Protein AF-A0A319EXN0-F1 (afdb_monomer_lite)

Sequence (440 aa):
MAMSRANAGILQMLPPEMIEACAEFMDIRTFICFLSTCKHDKEVLRKHCYSERAKRHALELEMYHVDNWQWAHRGPLPCSGCRNSNNGYNTRSPGSRLSIVIYCHEYNRFKSFVDAGIDLNMFIDDYWNARLLLTVLNHGTHDMAKLLLERGADMKTFPLSHKRHVLELSDHPWQILDEIHEYHGSGVNIENLQLLLEKGATFSTMRNFPSICKADSSVKLLELALKNGVDIHRIYRPKWQDKDPYSLCSGEMTVLHYAAATGTPDLLDFILRKAPEQLKYIEDVLEMAFRFDRPENALYILHKGGQPTPDQLQFAFGKAFESEHWHEIIQLIGPRLDLGAPEAVPCVQRCLDHLQGLGQYGLIVDLLKLIKPAARLLYVDSLDIEAYDKDLECARKFIKEFTEEPERTGYNDTEVFSWQMKRAKEITEIFELMREAGAP

InterPro domains:
  IPR002110 Ankyrin repeat [SM00248] (127-157)
  IPR002110 Ankyrin repeat [SM00248] (251-280)
  IPR036770 Ankyrin repeat-containing domain superfamily [G3DSA:1.25.40.20] (96-291)
  IPR036770 Ankyrin repeat-containing domain superfamily [SSF48403] (93-273)

Structure (mmCIF, N/CA/C/O backbone):
data_AF-A0A319EXN0-F1
#
_entry.id   AF-A0A319EXN0-F1
#
loop_
_atom_site.group_PDB
_atom_site.id
_atom_site.type_symbol
_atom_site.label_atom_id
_atom_site.label_alt_id
_atom_site.label_comp_id
_atom_site.label_asym_id
_atom_site.label_entity_id
_atom_site.label_seq_id
_atom_site.pdbx_PDB_ins_code
_atom_site.Cartn_x
_atom_site.Cartn_y
_atom_site.Cartn_z
_atom_site.occupancy
_atom_site.B_iso_or_equiv
_atom_site.auth_seq_id
_atom_site.auth_comp_id
_atom_site.auth_asym_id
_atom_site.auth_atom_id
_atom_site.pdbx_PDB_model_num
ATOM 1 N N . MET A 1 1 ? 30.010 28.038 -38.239 1.00 48.62 1 MET A N 1
ATOM 2 C CA . MET A 1 1 ? 30.949 27.829 -39.363 1.00 48.62 1 MET A CA 1
ATOM 3 C C . MET A 1 1 ? 30.142 27.566 -40.621 1.00 48.62 1 MET A C 1
ATOM 5 O O . MET A 1 1 ? 29.504 26.528 -40.707 1.00 48.62 1 MET A O 1
ATOM 9 N N . ALA A 1 2 ? 30.106 28.517 -41.553 1.00 46.91 2 ALA A N 1
ATOM 10 C CA . ALA A 1 2 ? 29.472 28.328 -42.852 1.00 46.91 2 ALA A CA 1
ATOM 11 C C . ALA A 1 2 ? 30.537 27.822 -43.833 1.00 46.91 2 ALA A C 1
ATOM 13 O O . ALA A 1 2 ? 31.362 28.607 -44.296 1.00 46.91 2 ALA A O 1
ATOM 14 N N . MET A 1 3 ? 30.558 26.519 -44.130 1.00 53.88 3 MET A N 1
ATOM 15 C CA . MET A 1 3 ? 31.242 26.070 -45.344 1.00 53.88 3 MET A CA 1
ATOM 16 C C . MET A 1 3 ? 30.492 26.680 -46.532 1.00 53.88 3 MET A C 1
ATOM 18 O O . MET A 1 3 ? 29.277 26.509 -46.654 1.00 53.88 3 MET A O 1
ATOM 22 N N . SER A 1 4 ? 31.186 27.453 -47.366 1.00 57.59 4 SER A N 1
ATOM 23 C CA . SER A 1 4 ? 30.578 28.084 -48.538 1.00 57.59 4 SER A CA 1
ATOM 24 C C . SER A 1 4 ? 30.077 27.006 -49.511 1.00 57.59 4 SER A C 1
ATOM 26 O O . SER A 1 4 ? 30.639 25.910 -49.582 1.00 57.59 4 SER A O 1
ATOM 28 N N . ARG A 1 5 ? 29.027 27.308 -50.291 1.00 58.75 5 ARG A N 1
ATOM 29 C CA . ARG A 1 5 ? 28.466 26.387 -51.306 1.00 58.75 5 ARG A CA 1
ATOM 30 C C . ARG A 1 5 ? 29.522 25.843 -52.285 1.00 58.75 5 ARG A C 1
ATOM 32 O O . ARG A 1 5 ? 29.297 24.783 -52.856 1.00 58.75 5 ARG A O 1
ATOM 39 N N . ALA A 1 6 ? 30.659 26.526 -52.447 1.00 60.22 6 ALA A N 1
ATOM 40 C CA . ALA A 1 6 ? 31.761 26.087 -53.301 1.00 60.22 6 ALA A CA 1
ATOM 41 C C . ALA A 1 6 ? 32.422 24.783 -52.812 1.00 60.22 6 ALA A C 1
ATOM 43 O O . ALA A 1 6 ? 32.831 23.963 -53.629 1.00 60.22 6 ALA A O 1
ATOM 44 N N . ASN A 1 7 ? 32.455 24.530 -51.500 1.00 64.88 7 ASN A N 1
ATOM 45 C CA . ASN A 1 7 ? 33.110 23.337 -50.951 1.00 64.88 7 ASN A CA 1
ATOM 46 C C . ASN A 1 7 ? 32.269 22.061 -51.117 1.00 64.88 7 ASN A C 1
ATOM 48 O O . ASN A 1 7 ? 32.818 20.962 -51.119 1.00 64.88 7 ASN A O 1
ATOM 52 N N . ALA A 1 8 ? 30.950 22.188 -51.303 1.00 66.56 8 ALA A N 1
ATOM 53 C CA . ALA A 1 8 ? 30.070 21.036 -51.501 1.00 66.56 8 ALA A CA 1
ATOM 54 C C . ALA A 1 8 ? 30.357 20.297 -52.821 1.00 66.56 8 ALA A C 1
ATOM 56 O O . ALA A 1 8 ? 30.176 19.085 -52.882 1.00 66.56 8 ALA A O 1
ATOM 57 N N . GLY A 1 9 ? 30.837 21.006 -53.853 1.00 75.00 9 GLY A N 1
ATOM 58 C CA . GLY A 1 9 ? 31.213 20.398 -55.133 1.00 75.00 9 GLY A CA 1
ATOM 59 C C . GLY A 1 9 ? 32.484 19.552 -55.045 1.00 75.00 9 GLY A C 1
ATOM 60 O O . GLY A 1 9 ? 32.548 18.491 -55.650 1.00 75.00 9 GLY A O 1
ATOM 61 N N . ILE A 1 10 ? 33.464 19.969 -54.234 1.00 78.75 10 ILE A N 1
ATOM 62 C CA . ILE A 1 10 ? 34.726 19.230 -54.056 1.00 78.75 10 ILE A CA 1
ATOM 63 C C . ILE A 1 10 ? 34.476 17.894 -53.349 1.00 78.75 10 ILE A C 1
ATOM 65 O O . ILE A 1 10 ? 35.039 16.878 -53.742 1.00 78.75 10 ILE A O 1
ATOM 69 N N . LEU A 1 11 ? 33.592 17.875 -52.347 1.00 76.00 11 LEU A N 1
ATOM 70 C CA . LEU A 1 11 ? 33.257 16.649 -51.617 1.00 76.00 11 LEU A CA 1
ATOM 71 C C . LEU A 1 11 ? 32.574 15.599 -52.503 1.00 76.00 11 LEU A C 1
ATOM 73 O O . LEU A 1 11 ? 32.790 14.416 -52.289 1.00 76.00 11 LEU A O 1
ATOM 77 N N . GLN A 1 12 ? 31.818 16.018 -53.524 1.00 78.88 12 GLN A N 1
ATOM 78 C CA . GLN A 1 12 ? 31.198 15.104 -54.496 1.00 78.88 12 GLN A CA 1
ATOM 79 C C . GLN A 1 12 ? 32.204 14.478 -55.472 1.00 78.88 12 GLN A C 1
ATOM 81 O O . GLN A 1 12 ? 31.867 13.519 -56.157 1.00 78.88 12 GLN A O 1
ATOM 86 N N . MET A 1 13 ? 33.416 15.030 -55.567 1.00 86.06 13 MET A N 1
ATOM 87 C CA . MET A 1 13 ? 34.479 14.501 -56.425 1.00 86.06 13 MET A CA 1
ATOM 88 C C . MET A 1 13 ? 35.402 13.522 -55.690 1.00 86.06 13 MET A C 1
ATOM 90 O O . MET A 1 13 ? 36.268 12.922 -56.326 1.00 86.06 13 MET A O 1
ATOM 94 N N . LEU A 1 14 ? 35.261 13.380 -54.368 1.00 85.06 14 LEU A N 1
ATOM 95 C CA . LEU A 1 14 ? 36.075 12.453 -53.590 1.00 85.06 14 LEU A CA 1
ATOM 96 C C . LEU A 1 14 ? 35.528 11.022 -53.713 1.00 85.06 14 LEU A C 1
ATOM 98 O O . LEU A 1 14 ? 34.314 10.833 -53.640 1.00 85.06 14 LEU A O 1
ATOM 102 N N . PRO A 1 15 ? 36.402 10.009 -53.851 1.00 87.31 15 PRO A N 1
ATOM 103 C CA . PRO A 1 15 ? 35.998 8.613 -53.728 1.00 87.31 15 PRO A CA 1
ATOM 104 C C . PRO A 1 15 ? 35.328 8.347 -52.366 1.00 87.31 15 PRO A C 1
ATOM 106 O O . PRO A 1 15 ? 35.784 8.917 -51.364 1.00 87.31 15 PRO A O 1
ATOM 109 N N . PRO A 1 16 ? 34.297 7.482 -52.289 1.00 82.00 16 PRO A N 1
ATOM 110 C CA . PRO A 1 16 ? 33.609 7.146 -51.038 1.00 82.00 16 PRO A CA 1
ATOM 111 C C . PRO A 1 16 ? 34.559 6.765 -49.895 1.00 82.00 16 PRO A C 1
ATOM 113 O O . PRO A 1 16 ? 34.360 7.193 -48.763 1.00 82.00 16 PRO A O 1
ATOM 116 N N . GLU A 1 17 ? 35.649 6.060 -50.198 1.00 84.12 17 GLU A N 1
ATOM 117 C CA . GLU A 1 17 ? 36.658 5.622 -49.231 1.00 84.12 17 GLU A CA 1
ATOM 118 C C . GLU A 1 17 ? 37.392 6.806 -48.585 1.00 84.12 17 GLU A C 1
ATOM 120 O O . GLU A 1 17 ? 37.712 6.781 -47.397 1.00 84.12 17 GLU A O 1
ATOM 125 N N . MET A 1 18 ? 37.638 7.883 -49.341 1.00 86.06 18 MET A N 1
ATOM 126 C CA . MET A 1 18 ? 38.235 9.105 -48.793 1.00 86.06 18 MET A CA 1
ATOM 127 C C . MET A 1 18 ? 37.236 9.877 -47.933 1.00 86.06 18 MET A C 1
ATOM 129 O O . MET A 1 18 ? 37.626 10.463 -46.925 1.00 86.06 18 MET A O 1
ATOM 133 N N . ILE A 1 19 ? 35.954 9.872 -48.306 1.00 84.62 19 ILE A N 1
ATOM 134 C CA . ILE A 1 19 ? 34.885 10.494 -47.515 1.00 84.62 19 ILE A CA 1
ATOM 135 C C . ILE A 1 19 ? 34.727 9.748 -46.180 1.00 84.62 19 ILE A C 1
ATOM 137 O O . ILE A 1 19 ? 34.623 10.395 -45.136 1.00 84.62 19 ILE A O 1
ATOM 141 N N . GLU A 1 20 ? 34.772 8.414 -46.193 1.00 82.44 20 GLU A N 1
ATOM 142 C CA . GLU A 1 20 ? 34.770 7.571 -44.993 1.00 82.44 20 GLU A CA 1
ATOM 143 C C . GLU A 1 20 ? 36.013 7.811 -44.124 1.00 82.44 20 GLU A C 1
ATOM 145 O O . GLU A 1 20 ? 35.876 8.088 -42.932 1.00 82.44 20 GLU A O 1
ATOM 150 N N . ALA A 1 21 ? 37.213 7.825 -44.711 1.00 85.25 21 ALA A N 1
ATOM 151 C CA . ALA A 1 21 ? 38.450 8.107 -43.982 1.00 85.25 21 ALA A CA 1
ATOM 152 C C . ALA A 1 21 ? 38.453 9.517 -43.366 1.00 85.25 21 ALA A C 1
ATOM 154 O O . ALA A 1 21 ? 38.819 9.696 -42.208 1.00 85.25 21 ALA A O 1
ATOM 155 N N . CYS A 1 22 ? 37.998 10.540 -44.099 1.00 85.19 22 CYS A N 1
ATOM 156 C CA . CYS A 1 22 ? 37.835 11.885 -43.548 1.00 85.19 22 CYS A CA 1
ATOM 157 C C . CYS A 1 22 ? 36.808 11.900 -42.417 1.00 85.19 22 CYS A C 1
ATOM 159 O O . CYS A 1 22 ? 37.031 12.558 -41.397 1.00 85.19 22 CYS A O 1
ATOM 161 N N . ALA A 1 23 ? 35.695 11.181 -42.589 1.00 85.12 23 ALA A N 1
ATOM 162 C CA . ALA A 1 23 ? 34.700 11.043 -41.550 1.00 85.12 23 ALA A CA 1
ATOM 163 C C . ALA A 1 23 ? 35.335 10.460 -40.287 1.00 85.12 23 ALA A C 1
ATOM 165 O O . ALA A 1 23 ? 35.128 11.068 -39.247 1.00 85.12 23 ALA A O 1
ATOM 166 N N . GLU A 1 24 ? 36.141 9.391 -40.353 1.00 82.81 24 GLU A N 1
ATOM 167 C CA . GLU A 1 24 ? 36.748 8.685 -39.208 1.00 82.81 24 GLU A CA 1
ATOM 168 C C . GLU A 1 24 ? 37.499 9.563 -38.193 1.00 82.81 24 GLU A C 1
ATOM 170 O O . GLU A 1 24 ? 37.480 9.237 -37.002 1.00 82.81 24 GLU A O 1
ATOM 175 N N . PHE A 1 25 ? 38.054 10.704 -38.604 1.00 84.38 25 PHE A N 1
ATOM 176 C CA . PHE A 1 25 ? 38.793 11.613 -37.716 1.00 84.38 25 PHE A CA 1
ATOM 177 C C . PHE A 1 25 ? 37.960 12.765 -37.134 1.00 84.38 25 PHE A C 1
ATOM 179 O O . PHE A 1 25 ? 38.445 13.503 -36.279 1.00 84.38 25 PHE A O 1
ATOM 186 N N . MET A 1 26 ? 36.706 12.942 -37.560 1.00 86.12 26 MET A N 1
ATOM 187 C CA . MET A 1 26 ? 35.850 14.021 -37.046 1.00 86.12 26 MET A CA 1
ATOM 188 C C . MET A 1 26 ? 35.253 13.659 -35.680 1.00 86.12 26 MET A C 1
ATOM 190 O O . MET A 1 26 ? 34.901 12.502 -35.453 1.00 86.12 26 MET A O 1
ATOM 194 N N . ASP A 1 27 ? 35.025 14.630 -34.796 1.00 82.81 27 ASP A N 1
ATOM 195 C CA . ASP A 1 27 ? 34.136 14.437 -33.644 1.00 82.81 27 ASP A CA 1
ATOM 196 C C . ASP A 1 27 ? 32.662 14.346 -34.095 1.00 82.81 27 ASP A C 1
ATOM 198 O O . ASP A 1 27 ? 32.318 14.700 -35.227 1.00 82.81 27 ASP A O 1
ATOM 202 N N . ILE A 1 28 ? 31.763 13.876 -33.222 1.00 79.38 28 ILE A N 1
ATOM 203 C CA . ILE A 1 28 ? 30.350 13.666 -33.581 1.00 79.38 28 ILE A CA 1
ATOM 204 C C . ILE A 1 28 ? 29.647 14.959 -34.026 1.00 79.38 28 ILE A C 1
ATOM 206 O O . ILE A 1 28 ? 28.803 14.912 -34.921 1.00 79.38 28 ILE A O 1
ATOM 210 N N . ARG A 1 29 ? 29.996 16.122 -33.453 1.00 80.38 29 ARG A N 1
ATOM 211 C CA . ARG A 1 29 ? 29.359 17.399 -33.810 1.00 80.38 29 ARG A CA 1
ATOM 212 C C . ARG A 1 29 ? 29.804 17.825 -35.202 1.00 80.38 29 ARG A C 1
ATOM 214 O O . ARG A 1 29 ? 28.960 18.160 -36.034 1.00 80.38 29 ARG A O 1
ATOM 221 N N . THR A 1 30 ? 31.104 17.746 -35.478 1.00 86.56 30 THR A N 1
ATOM 222 C CA . THR A 1 30 ? 31.659 18.019 -36.812 1.00 86.56 30 THR A CA 1
ATOM 223 C C . THR A 1 30 ? 31.106 17.046 -37.852 1.00 86.56 30 THR A C 1
ATOM 225 O O . THR A 1 30 ? 30.705 17.468 -38.936 1.00 86.56 30 THR A O 1
ATOM 228 N N . PHE A 1 31 ? 30.973 15.767 -37.501 1.00 86.50 31 PHE A N 1
ATOM 229 C CA . PHE A 1 31 ? 30.399 14.750 -38.377 1.00 86.50 31 PHE A CA 1
ATOM 230 C C . PHE A 1 31 ? 28.919 14.992 -38.699 1.00 86.50 31 PHE A C 1
ATOM 232 O O . PHE A 1 31 ? 28.516 14.821 -39.845 1.00 86.50 31 PHE A O 1
ATOM 239 N N . ILE A 1 32 ? 28.094 15.429 -37.740 1.00 82.25 32 ILE A N 1
ATOM 240 C CA . ILE A 1 32 ? 26.687 15.781 -38.009 1.00 82.25 32 ILE A CA 1
ATOM 241 C C . ILE A 1 32 ? 26.598 16.957 -38.991 1.00 82.25 32 ILE A C 1
ATOM 243 O O . ILE A 1 32 ? 25.795 16.922 -39.929 1.00 82.25 32 ILE A O 1
ATOM 247 N N . CYS A 1 33 ? 27.446 17.976 -38.822 1.00 84.94 33 CYS A N 1
ATOM 248 C CA . CYS A 1 33 ? 27.547 19.081 -39.775 1.00 84.94 33 CYS A CA 1
ATOM 249 C C . CYS A 1 33 ? 27.962 18.573 -41.164 1.00 84.94 33 CYS A C 1
ATOM 251 O O . CYS A 1 33 ? 27.313 18.911 -42.154 1.00 84.94 33 CYS A O 1
ATOM 253 N N . PHE A 1 34 ? 28.970 17.701 -41.230 1.00 84.69 34 PHE A N 1
ATOM 254 C CA . PHE A 1 34 ? 29.441 17.071 -42.464 1.00 84.69 34 PHE A CA 1
ATOM 255 C C . PHE A 1 34 ? 28.350 16.237 -43.164 1.00 84.69 34 PHE A C 1
ATOM 257 O O . PHE A 1 34 ? 28.116 16.370 -44.366 1.00 84.69 34 PHE A O 1
ATOM 264 N N . LEU A 1 35 ? 27.582 15.454 -42.405 1.00 84.44 35 LEU A N 1
ATOM 265 C CA . LEU A 1 35 ? 26.462 14.661 -42.913 1.00 84.44 35 LEU A CA 1
ATOM 266 C C . LEU A 1 35 ? 25.329 15.531 -43.485 1.00 84.44 35 LEU A C 1
ATOM 268 O O . LEU A 1 35 ? 24.622 15.120 -44.406 1.00 84.44 35 LEU A O 1
ATOM 272 N N . SER A 1 36 ? 25.132 16.737 -42.946 1.00 83.06 36 SER A N 1
ATOM 273 C CA . SER A 1 36 ? 24.132 17.684 -43.459 1.00 83.06 36 SER A CA 1
ATOM 274 C C . SER A 1 36 ? 24.523 18.271 -44.821 1.00 83.06 36 SER A C 1
ATOM 276 O O . SER A 1 36 ? 23.647 18.623 -45.618 1.00 83.06 36 SER A O 1
ATOM 278 N N . THR A 1 37 ? 25.828 18.327 -45.106 1.00 83.69 37 THR A N 1
ATOM 279 C CA . THR A 1 37 ? 26.389 18.835 -46.362 1.00 83.69 37 THR A CA 1
ATOM 280 C C . THR A 1 37 ? 26.525 17.758 -47.442 1.00 83.69 37 THR A C 1
ATOM 282 O O . THR A 1 37 ? 26.272 18.050 -48.612 1.00 83.69 37 THR A O 1
ATOM 285 N N . CYS A 1 38 ? 26.832 16.509 -47.079 1.00 82.12 38 CYS A N 1
ATOM 286 C CA . CYS A 1 38 ? 27.029 15.400 -48.023 1.00 82.12 38 CYS A CA 1
ATOM 287 C C . CYS A 1 38 ? 25.711 14.671 -48.334 1.00 82.12 38 CYS A C 1
ATOM 289 O O . CYS A 1 38 ? 25.455 13.574 -47.842 1.00 82.12 38 CYS A O 1
ATOM 291 N N . LYS A 1 39 ? 24.830 15.291 -49.135 1.00 81.06 39 LYS A N 1
ATOM 292 C CA . LYS A 1 39 ? 23.506 14.712 -49.451 1.00 81.06 39 LYS A CA 1
ATOM 293 C C . LYS A 1 39 ? 23.572 13.401 -50.245 1.00 81.06 39 LYS A C 1
ATOM 295 O O . LYS A 1 39 ? 22.675 12.584 -50.069 1.00 81.06 39 LYS A O 1
ATOM 300 N N . HIS A 1 40 ? 24.578 13.233 -51.109 1.00 78.94 40 HIS A N 1
ATOM 301 C CA . HIS A 1 40 ? 24.697 12.077 -52.006 1.00 78.94 40 HIS A CA 1
ATOM 302 C C . HIS A 1 40 ? 25.124 10.810 -51.249 1.00 78.94 40 HIS A C 1
ATOM 304 O O . HIS A 1 40 ? 24.456 9.789 -51.351 1.00 78.94 40 HIS A O 1
ATOM 310 N N . ASP A 1 41 ? 26.116 10.925 -50.363 1.00 78.88 41 ASP A N 1
ATOM 311 C CA . ASP A 1 41 ? 26.673 9.796 -49.592 1.00 78.88 41 ASP A CA 1
ATOM 312 C C . ASP A 1 41 ? 26.034 9.627 -48.210 1.00 78.88 41 ASP A C 1
ATOM 314 O O . ASP A 1 41 ? 26.535 8.919 -47.333 1.00 78.88 41 ASP A O 1
ATOM 318 N N . LYS A 1 42 ? 24.905 10.305 -47.984 1.00 82.31 42 LYS A N 1
ATOM 319 C CA . LYS A 1 42 ? 24.245 10.366 -46.680 1.00 82.31 42 LYS A CA 1
ATOM 320 C C . LYS A 1 42 ? 23.873 8.983 -46.158 1.00 82.31 42 LYS A C 1
ATOM 322 O O . LYS A 1 42 ? 23.921 8.768 -44.951 1.00 82.31 42 LYS A O 1
ATOM 327 N N . GLU A 1 43 ? 23.473 8.065 -47.036 1.00 79.50 43 GLU A N 1
ATOM 328 C CA . GLU A 1 43 ? 23.116 6.701 -46.640 1.00 79.50 43 GLU A CA 1
ATOM 329 C C . GLU A 1 43 ? 24.337 5.882 -46.221 1.00 79.50 43 GLU A C 1
ATOM 331 O O . GLU A 1 43 ? 24.293 5.238 -45.175 1.00 79.50 43 GLU A O 1
ATOM 336 N N . VAL A 1 44 ? 25.442 5.980 -46.966 1.00 77.25 44 VAL A N 1
ATOM 337 C CA . VAL A 1 44 ? 26.706 5.290 -46.664 1.00 77.25 44 VAL A CA 1
ATOM 338 C C . VAL A 1 44 ? 27.270 5.779 -45.328 1.00 77.25 44 VAL A C 1
ATOM 340 O O . VAL A 1 44 ? 27.477 4.992 -44.401 1.00 77.25 44 VAL A O 1
ATOM 343 N N . LEU A 1 45 ? 27.379 7.102 -45.167 1.00 81.75 45 LEU A N 1
ATOM 344 C CA . LEU A 1 45 ? 27.869 7.730 -43.938 1.00 81.75 45 LEU A CA 1
ATOM 345 C C . LEU A 1 45 ? 26.959 7.465 -42.730 1.00 81.75 45 LEU A C 1
ATOM 347 O O . LEU A 1 45 ? 27.451 7.325 -41.607 1.00 81.75 45 LEU A O 1
ATOM 351 N N . ARG A 1 46 ? 25.637 7.371 -42.931 1.00 79.12 46 ARG A N 1
ATOM 352 C CA . ARG A 1 46 ? 24.694 6.978 -41.869 1.00 79.12 46 ARG A CA 1
ATOM 353 C C . ARG A 1 46 ? 24.861 5.524 -41.461 1.00 79.12 46 ARG A C 1
ATOM 355 O O . ARG A 1 46 ? 24.815 5.233 -40.269 1.00 79.12 46 ARG A O 1
ATOM 362 N N . LYS A 1 47 ? 25.022 4.628 -42.431 1.00 73.19 47 LYS A N 1
ATOM 363 C CA . LYS A 1 47 ? 25.039 3.188 -42.185 1.00 73.19 47 LYS A CA 1
ATOM 364 C C . LYS A 1 47 ? 26.312 2.742 -41.468 1.00 73.19 47 LYS A C 1
ATOM 366 O O . LYS A 1 47 ? 26.215 1.939 -40.548 1.00 73.19 47 LYS A O 1
ATOM 371 N N . HIS A 1 48 ? 27.471 3.278 -41.851 1.00 71.75 48 HIS A N 1
ATOM 372 C CA . HIS A 1 48 ? 28.762 2.789 -41.354 1.00 71.75 48 HIS A CA 1
ATOM 373 C C . HIS A 1 48 ? 29.399 3.699 -40.300 1.00 71.75 48 HIS A C 1
ATOM 375 O O . HIS A 1 48 ? 29.794 3.228 -39.235 1.00 71.75 48 HIS A O 1
ATOM 381 N N . CYS A 1 49 ? 29.454 5.011 -40.534 1.00 79.06 49 CYS A N 1
ATOM 382 C CA . CYS A 1 49 ? 30.190 5.910 -39.643 1.00 79.06 49 CYS A CA 1
ATOM 383 C C . CYS A 1 49 ? 29.322 6.443 -38.497 1.00 79.06 49 CYS A C 1
ATOM 385 O O . CYS A 1 49 ? 29.771 6.494 -37.353 1.00 79.06 49 CYS A O 1
ATOM 387 N N . TYR A 1 50 ? 28.079 6.852 -38.778 1.00 80.50 50 TYR A N 1
ATOM 388 C CA . TYR A 1 50 ? 27.234 7.516 -37.780 1.00 80.50 50 TYR A CA 1
ATOM 389 C C . TYR A 1 50 ? 26.917 6.619 -36.584 1.00 80.50 50 TYR A C 1
ATOM 391 O O . TYR A 1 50 ? 27.064 7.071 -35.451 1.00 80.50 50 TYR A O 1
ATOM 399 N N . SER A 1 51 ? 26.516 5.366 -36.830 1.00 77.50 51 SER A N 1
ATOM 400 C CA . SER A 1 51 ? 26.132 4.428 -35.769 1.00 77.50 51 SER A CA 1
ATOM 401 C C . SER A 1 51 ? 27.275 4.204 -34.778 1.00 77.50 51 SER A C 1
ATOM 403 O O . SER A 1 51 ? 27.120 4.469 -33.588 1.00 77.50 51 SER A O 1
ATOM 405 N N . GLU A 1 52 ? 28.463 3.839 -35.263 1.00 81.69 52 GLU A N 1
ATOM 406 C CA . GLU A 1 52 ? 29.633 3.592 -34.410 1.00 81.69 52 GLU A CA 1
ATOM 407 C C . GLU A 1 52 ? 30.093 4.835 -33.647 1.00 81.69 52 GLU A C 1
ATOM 409 O O . GLU A 1 52 ? 30.484 4.761 -32.481 1.00 81.69 52 GLU A O 1
ATOM 414 N N . ARG A 1 53 ? 30.000 6.013 -34.264 1.00 82.94 53 ARG A N 1
ATOM 415 C CA . ARG A 1 53 ? 30.356 7.279 -33.610 1.00 82.94 53 ARG A CA 1
ATOM 416 C C . ARG A 1 53 ? 29.351 7.680 -32.548 1.00 82.94 53 ARG A C 1
ATOM 418 O O . ARG A 1 53 ? 29.751 8.124 -31.477 1.00 82.94 53 ARG A O 1
ATOM 425 N N . ALA A 1 54 ? 28.064 7.535 -32.838 1.00 81.75 54 ALA A N 1
ATOM 426 C CA . ALA A 1 54 ? 27.003 7.805 -31.885 1.00 81.75 54 ALA A CA 1
ATOM 427 C C . ALA A 1 54 ? 27.082 6.842 -30.698 1.00 81.75 54 ALA A C 1
ATOM 429 O O . ALA A 1 54 ? 26.960 7.301 -29.569 1.00 81.75 54 ALA A O 1
ATOM 430 N N . LYS A 1 55 ? 27.389 5.557 -30.931 1.00 83.69 55 LYS A N 1
ATOM 431 C CA . LYS A 1 55 ? 27.699 4.585 -29.871 1.00 83.69 55 LYS A CA 1
ATOM 432 C C . LYS A 1 55 ? 28.881 5.050 -29.027 1.00 83.69 55 LYS A C 1
ATOM 434 O O . LYS A 1 55 ? 28.746 5.209 -27.821 1.00 83.69 55 LYS A O 1
ATOM 439 N N . ARG A 1 56 ? 30.025 5.343 -29.653 1.00 86.69 56 ARG A N 1
ATOM 440 C CA . ARG A 1 56 ? 31.234 5.783 -28.939 1.00 86.69 56 ARG A CA 1
ATOM 441 C C . ARG A 1 56 ? 30.994 7.069 -28.145 1.00 86.69 56 ARG A C 1
ATOM 443 O O . ARG A 1 56 ? 31.482 7.194 -27.033 1.00 86.69 56 ARG A O 1
ATOM 450 N N . HIS A 1 57 ? 30.208 7.994 -28.695 1.00 87.94 57 HIS A N 1
ATOM 451 C CA . HIS A 1 57 ? 29.806 9.213 -28.005 1.00 87.94 57 HIS A CA 1
ATOM 452 C C . HIS A 1 57 ? 28.856 8.931 -26.837 1.00 87.94 57 HIS A C 1
ATOM 454 O O . HIS A 1 57 ? 29.066 9.461 -25.756 1.00 87.94 57 HIS A O 1
ATOM 460 N N . ALA A 1 58 ? 27.841 8.084 -27.021 1.00 88.31 58 ALA A N 1
ATOM 461 C CA . ALA A 1 58 ? 26.905 7.704 -25.965 1.00 88.31 58 ALA A CA 1
ATOM 462 C C . ALA A 1 58 ? 27.625 7.080 -24.758 1.00 88.31 58 ALA A C 1
ATOM 464 O O . ALA A 1 58 ? 27.225 7.319 -23.623 1.00 88.31 58 ALA A O 1
ATOM 465 N N . LEU A 1 59 ? 28.705 6.335 -25.008 1.00 88.00 59 LEU A N 1
ATOM 466 C CA . LEU A 1 59 ? 29.506 5.634 -23.999 1.00 88.00 59 LEU A CA 1
ATOM 467 C C . LEU A 1 59 ? 30.712 6.423 -23.491 1.00 88.00 59 LEU A C 1
ATOM 469 O O . LEU A 1 59 ? 31.409 5.967 -22.589 1.00 88.00 59 LEU A O 1
ATOM 473 N N . GLU A 1 60 ? 30.969 7.600 -24.055 1.00 89.19 60 GLU A N 1
ATOM 474 C CA . GLU A 1 60 ? 32.024 8.482 -23.578 1.00 89.19 60 GLU A CA 1
ATOM 475 C C . GLU A 1 60 ? 31.731 8.865 -22.124 1.00 89.19 60 GLU A C 1
ATOM 477 O O . GLU A 1 60 ? 30.640 9.349 -21.808 1.00 89.19 60 GLU A O 1
ATOM 482 N N . LEU A 1 61 ? 32.701 8.630 -21.242 1.00 86.31 61 LEU A N 1
ATOM 483 C CA . LEU A 1 61 ? 32.573 8.970 -19.834 1.00 86.31 61 LEU A CA 1
ATOM 484 C C . LEU A 1 61 ? 32.669 10.487 -19.665 1.00 86.31 61 LEU A C 1
ATOM 486 O O . LEU A 1 61 ? 33.635 11.120 -20.093 1.00 86.31 61 LEU A O 1
ATOM 490 N N . GLU A 1 62 ? 31.677 11.070 -19.007 1.00 83.69 62 GLU A N 1
ATOM 491 C CA . GLU A 1 62 ? 31.681 12.466 -18.589 1.00 83.69 62 GLU A CA 1
ATOM 492 C C . GLU A 1 62 ? 31.687 12.501 -17.056 1.00 83.69 62 GLU A C 1
ATOM 494 O O . GLU A 1 62 ? 31.021 11.710 -16.386 1.00 83.69 62 GLU A O 1
ATOM 499 N N . MET A 1 63 ? 32.483 13.403 -16.479 1.00 79.12 63 MET A N 1
ATOM 500 C CA . MET A 1 63 ? 32.445 13.638 -15.038 1.00 79.12 63 MET A CA 1
ATOM 501 C C . MET A 1 63 ? 31.156 14.383 -14.721 1.00 79.12 63 MET A C 1
ATOM 503 O O . MET A 1 63 ? 30.984 15.533 -15.130 1.00 79.12 63 MET A O 1
ATOM 507 N N . TYR A 1 64 ? 30.270 13.739 -13.977 1.00 71.69 64 TYR A N 1
ATOM 508 C CA . TYR A 1 64 ? 29.025 14.332 -13.524 1.00 71.69 64 TYR A CA 1
ATOM 509 C C . TYR A 1 64 ? 28.892 14.180 -12.016 1.00 71.69 64 TYR A C 1
ATOM 511 O O . TYR A 1 64 ? 29.601 13.408 -11.363 1.00 71.69 64 TYR A O 1
ATOM 519 N N . HIS A 1 65 ? 28.037 15.018 -11.454 1.00 69.81 65 HIS A N 1
ATOM 520 C CA . HIS A 1 65 ? 27.708 14.973 -10.048 1.00 69.81 65 HIS A CA 1
ATOM 521 C C . HIS A 1 65 ? 26.395 14.219 -9.904 1.00 69.81 65 HIS A C 1
ATOM 523 O O . HIS A 1 65 ? 25.394 14.582 -10.520 1.00 69.81 65 HIS A O 1
ATOM 529 N N . VAL A 1 66 ? 26.452 13.157 -9.111 1.00 63.81 66 VAL A N 1
ATOM 530 C CA . VAL A 1 66 ? 25.308 12.384 -8.650 1.00 63.81 66 VAL A CA 1
ATOM 531 C C . VAL A 1 66 ? 25.178 12.765 -7.188 1.00 63.81 66 VAL A C 1
ATOM 533 O O . VAL A 1 66 ? 26.084 12.480 -6.403 1.00 63.81 66 VAL A O 1
ATOM 536 N N . ASP A 1 67 ? 24.137 13.511 -6.834 1.00 65.69 67 ASP A N 1
ATOM 537 C CA . ASP A 1 67 ? 23.836 13.694 -5.418 1.00 65.69 67 ASP A CA 1
ATOM 538 C C . ASP A 1 67 ? 23.341 12.367 -4.816 1.00 65.69 67 ASP A C 1
ATOM 540 O O . ASP A 1 67 ? 23.122 11.377 -5.518 1.00 65.69 67 ASP A O 1
ATOM 544 N N . ASN A 1 68 ? 23.164 12.320 -3.496 1.00 60.44 68 ASN A N 1
ATOM 545 C CA . ASN A 1 68 ? 22.674 11.114 -2.820 1.00 60.44 68 ASN A CA 1
ATOM 546 C C . ASN A 1 68 ? 21.287 10.653 -3.320 1.00 60.44 68 ASN A C 1
ATOM 548 O O . ASN A 1 68 ? 20.908 9.513 -3.065 1.00 60.44 68 ASN A O 1
ATOM 552 N N . TRP A 1 69 ? 20.563 11.511 -4.044 1.00 58.69 69 TRP A N 1
ATOM 553 C CA . TRP A 1 69 ? 19.249 11.259 -4.638 1.00 58.69 69 TRP A CA 1
ATOM 554 C C . TRP A 1 69 ? 19.327 10.956 -6.143 1.00 58.69 69 TRP A C 1
ATOM 556 O O . TRP A 1 69 ? 18.305 10.804 -6.806 1.00 58.69 69 TRP A O 1
ATOM 566 N N . GLN A 1 70 ? 20.546 10.817 -6.668 1.00 60.06 70 GLN A N 1
ATOM 567 C CA . GLN A 1 70 ? 20.880 10.544 -8.060 1.00 60.06 70 GLN A CA 1
ATOM 568 C C . GLN A 1 70 ? 20.363 11.544 -9.090 1.00 60.06 70 GLN A C 1
ATOM 570 O O . GLN A 1 70 ? 20.245 11.222 -10.276 1.00 60.06 70 GLN A O 1
ATOM 575 N N . TRP A 1 71 ? 20.134 12.789 -8.690 1.00 64.88 71 TRP A N 1
ATOM 576 C CA . TRP A 1 71 ? 19.874 13.839 -9.659 1.00 64.88 71 TRP A CA 1
ATOM 577 C C . TRP A 1 71 ? 21.183 14.241 -10.322 1.00 64.88 71 TRP A C 1
ATOM 579 O O . TRP A 1 71 ? 21.984 15.021 -9.805 1.00 64.88 71 TRP A O 1
ATOM 589 N N . ALA A 1 72 ? 21.410 13.657 -11.497 1.00 66.06 72 ALA A N 1
ATOM 590 C CA . ALA A 1 72 ? 22.529 14.006 -12.345 1.00 66.06 72 ALA A CA 1
ATOM 591 C C . ALA A 1 72 ? 22.413 15.479 -12.757 1.00 66.06 72 ALA A C 1
ATOM 593 O O . ALA A 1 72 ? 21.458 15.878 -13.426 1.00 66.06 72 ALA A O 1
ATOM 594 N N . HIS A 1 73 ? 23.406 16.292 -12.401 1.00 70.69 73 HIS A N 1
ATOM 595 C CA . HIS A 1 73 ? 23.496 17.668 -12.883 1.00 70.69 73 HIS A CA 1
ATOM 596 C C . HIS A 1 73 ? 24.848 17.945 -13.546 1.00 70.69 73 HIS A C 1
ATOM 598 O O . HIS A 1 73 ? 25.906 17.452 -13.141 1.00 70.69 73 HIS A O 1
ATOM 604 N N . ARG A 1 74 ? 24.819 18.776 -14.594 1.00 67.94 74 ARG A N 1
ATOM 605 C CA . ARG A 1 74 ? 26.025 19.284 -15.261 1.00 67.94 74 ARG A CA 1
ATOM 606 C C . ARG A 1 74 ? 26.528 20.528 -14.529 1.00 67.94 74 ARG A C 1
ATOM 608 O O . ARG A 1 74 ? 25.754 21.448 -14.286 1.00 67.94 74 ARG A O 1
ATOM 615 N N . GLY A 1 75 ? 27.829 20.591 -14.253 1.00 69.50 75 GLY A N 1
ATOM 616 C CA . GLY A 1 75 ? 28.487 21.787 -13.711 1.00 69.50 75 GLY A CA 1
ATOM 617 C C . GLY A 1 75 ? 28.955 21.663 -12.255 1.00 69.50 75 GLY A C 1
ATOM 618 O O . GLY A 1 75 ? 28.828 20.595 -11.656 1.00 69.50 75 GLY A O 1
ATOM 619 N N . PRO A 1 76 ? 29.563 22.729 -11.696 1.00 62.62 76 PRO A N 1
ATOM 620 C CA . PRO A 1 76 ? 30.009 22.748 -10.303 1.00 62.62 76 PRO A CA 1
ATOM 621 C C . PRO A 1 76 ? 28.826 22.487 -9.362 1.00 62.62 76 PRO A C 1
ATOM 623 O O . PRO A 1 76 ? 27.717 22.928 -9.653 1.00 62.62 76 PRO A O 1
ATOM 626 N N . LEU A 1 77 ? 29.071 21.766 -8.258 1.00 60.19 77 LEU A N 1
ATOM 627 C CA . LEU A 1 77 ? 28.061 21.461 -7.236 1.00 60.19 77 LEU A CA 1
ATOM 628 C C . LEU A 1 77 ? 27.207 22.705 -6.943 1.00 60.19 77 LEU A C 1
ATOM 630 O O . LEU A 1 77 ? 27.780 23.739 -6.571 1.00 60.19 77 LEU A O 1
ATOM 634 N N . PRO A 1 78 ? 25.872 22.645 -7.104 1.00 56.44 78 PRO A N 1
ATOM 635 C CA . PRO A 1 78 ? 25.026 23.707 -6.616 1.00 56.44 78 PRO A CA 1
ATOM 636 C C . PRO A 1 78 ? 25.244 23.773 -5.103 1.00 56.44 78 PRO A C 1
ATOM 638 O O . PRO A 1 78 ? 25.138 22.777 -4.398 1.00 56.44 78 PRO A O 1
ATOM 641 N N . CYS A 1 79 ? 25.549 24.971 -4.615 1.00 52.81 79 CYS A N 1
ATOM 642 C CA . CYS A 1 79 ? 25.564 25.326 -3.200 1.00 52.81 79 CYS A CA 1
ATOM 643 C C . CYS A 1 79 ? 26.849 25.002 -2.395 1.00 52.81 79 CYS A C 1
ATOM 645 O O . CYS A 1 79 ? 27.074 23.938 -1.825 1.00 52.81 79 CYS A O 1
ATOM 647 N N . SER A 1 80 ? 27.644 26.057 -2.189 1.00 54.19 80 SER A N 1
ATOM 648 C CA . SER A 1 80 ? 28.600 26.218 -1.084 1.00 54.19 80 SER A CA 1
ATOM 649 C C . SER A 1 80 ? 27.948 26.163 0.315 1.00 54.19 80 SER A C 1
ATOM 651 O O . SER A 1 80 ? 28.667 26.078 1.310 1.00 54.19 80 SER A O 1
ATOM 653 N N . GLY A 1 81 ? 26.610 26.158 0.402 1.00 55.56 81 GLY A N 1
ATOM 654 C CA . GLY A 1 81 ? 25.831 25.962 1.635 1.00 55.56 81 GLY A CA 1
ATOM 655 C C . GLY A 1 81 ? 25.613 24.496 2.039 1.00 55.56 81 GLY A C 1
ATOM 656 O O . GLY A 1 81 ? 25.121 24.229 3.128 1.00 55.56 81 GLY A O 1
ATOM 657 N N . CYS A 1 82 ? 26.022 23.538 1.205 1.00 52.94 82 CYS A N 1
ATOM 658 C CA . CYS A 1 82 ? 25.749 22.110 1.372 1.00 52.94 82 CYS A CA 1
ATOM 659 C C . CYS A 1 82 ? 26.830 21.418 2.236 1.00 52.94 82 CYS A C 1
ATOM 661 O O . CYS A 1 82 ? 26.884 20.196 2.339 1.00 52.94 82 CYS A O 1
ATOM 663 N N . ARG A 1 83 ? 27.710 22.206 2.877 1.00 51.59 83 ARG A N 1
ATOM 664 C CA . ARG A 1 83 ? 28.855 21.739 3.682 1.00 51.59 83 ARG A CA 1
ATOM 665 C C . ARG A 1 83 ? 28.482 21.049 4.999 1.00 51.59 83 ARG A C 1
ATOM 667 O O . ARG A 1 83 ? 29.372 20.481 5.619 1.00 51.59 83 ARG A O 1
ATOM 674 N N . ASN A 1 84 ? 27.216 21.069 5.418 1.00 50.91 84 ASN A N 1
ATOM 675 C CA . ASN A 1 84 ? 26.822 20.561 6.737 1.00 50.91 84 ASN A CA 1
ATOM 676 C C . ASN A 1 84 ? 26.230 19.143 6.753 1.00 50.91 84 ASN A C 1
ATOM 678 O O . ASN A 1 84 ? 25.956 18.635 7.838 1.00 50.91 84 ASN A O 1
ATOM 682 N N . SER A 1 85 ? 26.079 18.455 5.617 1.00 52.16 85 SER A N 1
ATOM 683 C CA . SER A 1 85 ? 25.787 17.017 5.656 1.00 52.16 85 SER A CA 1
ATOM 684 C C . SER A 1 85 ? 27.101 16.232 5.686 1.00 52.16 85 SER A C 1
ATOM 686 O O . SER A 1 85 ? 27.685 15.947 4.644 1.00 52.16 85 SER A O 1
ATOM 688 N N . ASN A 1 86 ? 27.551 15.847 6.881 1.00 51.94 86 ASN A N 1
ATOM 689 C CA . ASN A 1 86 ? 28.707 14.964 7.118 1.00 51.94 86 ASN A CA 1
ATOM 690 C C . ASN A 1 86 ? 28.583 13.545 6.504 1.00 51.94 86 ASN A C 1
ATOM 692 O O . ASN A 1 86 ? 29.422 12.686 6.764 1.00 51.94 86 ASN A O 1
ATOM 696 N N . ASN A 1 87 ? 27.580 13.276 5.667 1.00 53.97 87 ASN A N 1
ATOM 697 C CA . ASN A 1 87 ? 27.480 12.033 4.910 1.00 53.97 87 ASN A CA 1
ATOM 698 C C . ASN A 1 87 ? 28.336 12.150 3.642 1.00 53.97 87 ASN A C 1
ATOM 700 O O . ASN A 1 87 ? 27.860 12.598 2.601 1.00 53.97 87 ASN A O 1
ATOM 704 N N . GLY A 1 88 ? 29.616 11.785 3.756 1.00 52.53 88 GLY A N 1
ATOM 705 C CA . GLY A 1 88 ? 30.663 11.891 2.730 1.00 52.53 88 GLY A CA 1
ATOM 706 C C . GLY A 1 88 ? 30.487 11.044 1.458 1.00 52.53 88 GLY A C 1
ATOM 707 O O . GLY A 1 88 ? 31.446 10.417 1.023 1.00 52.53 88 GLY A O 1
ATOM 708 N N . TYR A 1 89 ? 29.304 11.041 0.839 1.00 55.72 89 TYR A N 1
ATOM 709 C CA . TYR A 1 89 ? 28.974 10.202 -0.323 1.00 55.72 89 TYR A CA 1
ATOM 710 C C . TYR A 1 89 ? 28.739 10.960 -1.638 1.00 55.72 89 TYR A C 1
ATOM 712 O O . TYR A 1 89 ? 28.435 10.326 -2.645 1.00 55.72 89 TYR A O 1
ATOM 720 N N . ASN A 1 90 ? 28.990 12.276 -1.691 1.00 58.09 90 ASN A N 1
ATOM 721 C CA . ASN A 1 90 ? 29.060 13.023 -2.957 1.00 58.09 90 ASN A CA 1
ATOM 722 C C . ASN A 1 90 ? 30.332 12.639 -3.732 1.00 58.09 90 ASN A C 1
ATOM 724 O O . ASN A 1 90 ? 31.295 13.406 -3.829 1.00 58.09 90 ASN A O 1
ATOM 728 N N . THR A 1 91 ? 30.361 11.417 -4.249 1.00 60.06 91 THR A N 1
ATOM 729 C CA . THR A 1 91 ? 31.450 10.918 -5.077 1.00 60.06 91 THR A CA 1
ATOM 730 C C . THR A 1 91 ? 31.237 11.410 -6.501 1.00 60.06 91 THR A C 1
ATOM 732 O O . THR A 1 91 ? 30.178 11.248 -7.102 1.00 60.06 91 THR A O 1
ATOM 735 N N . ARG A 1 92 ? 32.255 12.074 -7.050 1.00 65.94 92 ARG A N 1
ATOM 736 C CA . ARG A 1 92 ? 32.326 12.283 -8.493 1.00 65.94 92 ARG A CA 1
ATOM 737 C C . ARG A 1 92 ? 32.597 10.925 -9.119 1.00 65.94 92 ARG A C 1
ATOM 739 O O . ARG A 1 92 ? 33.726 10.447 -9.039 1.00 65.94 92 ARG A O 1
ATOM 746 N N . SER A 1 93 ? 31.581 10.340 -9.729 1.00 71.56 93 SER A N 1
ATOM 747 C CA . SER A 1 93 ? 31.721 9.088 -10.459 1.00 71.56 93 SER A CA 1
ATOM 748 C C . SER A 1 93 ? 31.634 9.382 -11.954 1.00 71.56 93 SER A C 1
ATOM 750 O O . SER A 1 93 ? 30.733 10.109 -12.377 1.00 71.56 93 SER A O 1
ATOM 752 N N . PRO A 1 94 ? 32.578 8.892 -12.772 1.00 80.06 94 PRO A N 1
ATOM 753 C CA . PRO A 1 94 ? 32.432 8.963 -14.216 1.00 80.06 94 PRO A CA 1
ATOM 754 C C . PRO A 1 94 ? 31.224 8.118 -14.634 1.00 80.06 94 PRO A C 1
ATOM 756 O O . PRO A 1 94 ? 31.036 7.012 -14.132 1.00 80.06 94 PRO A O 1
ATOM 759 N N . GLY A 1 95 ? 30.411 8.633 -15.550 1.00 85.00 95 GLY A N 1
ATOM 760 C CA . GLY A 1 95 ? 29.311 7.881 -16.154 1.00 85.00 95 GLY A CA 1
ATOM 761 C C . GLY A 1 95 ? 29.192 8.228 -17.618 1.00 85.00 95 GLY A C 1
ATOM 762 O O . GLY A 1 95 ? 29.609 9.304 -18.056 1.00 85.00 95 GLY A O 1
ATOM 763 N N . SER A 1 96 ? 28.679 7.282 -18.388 1.00 90.19 96 SER A N 1
ATOM 764 C CA . SER A 1 96 ? 28.458 7.479 -19.811 1.00 90.19 96 SER A CA 1
ATOM 765 C C . SER A 1 96 ? 27.478 8.628 -20.068 1.00 90.19 96 SER A C 1
ATOM 767 O O . SER A 1 96 ? 26.551 8.896 -19.302 1.00 90.19 96 SER A O 1
ATOM 769 N N . ARG A 1 97 ? 27.629 9.318 -21.203 1.00 91.06 97 ARG A N 1
ATOM 770 C CA . ARG A 1 97 ? 26.635 10.319 -21.635 1.00 91.06 97 ARG A CA 1
ATOM 771 C C . ARG A 1 97 ? 25.223 9.743 -21.702 1.00 91.06 97 ARG A C 1
ATOM 773 O O . ARG A 1 97 ? 24.261 10.468 -21.459 1.00 91.06 97 ARG A O 1
ATOM 780 N N . LEU A 1 98 ? 25.104 8.466 -22.058 1.00 93.56 98 LEU A N 1
ATOM 781 C CA . LEU A 1 98 ? 23.843 7.744 -22.094 1.00 93.56 98 LEU A CA 1
ATOM 782 C C . LEU A 1 98 ? 23.200 7.648 -20.711 1.00 93.56 98 LEU A C 1
ATOM 784 O O . LEU A 1 98 ? 22.015 7.954 -20.601 1.00 93.56 98 LEU A O 1
ATOM 788 N N . SER A 1 99 ? 23.953 7.276 -19.671 1.00 91.38 99 SER A N 1
ATOM 789 C CA . SER A 1 99 ? 23.398 7.208 -18.317 1.00 91.38 99 SER A CA 1
ATOM 790 C C . SER A 1 99 ? 22.949 8.582 -17.839 1.00 91.38 99 SER A C 1
ATOM 792 O O . SER A 1 99 ? 21.817 8.720 -17.386 1.00 91.38 99 SER A O 1
ATOM 794 N N . ILE A 1 100 ? 23.747 9.628 -18.074 1.00 89.25 100 ILE A N 1
ATOM 795 C CA . ILE A 1 100 ? 23.358 11.017 -17.775 1.00 89.25 100 ILE A CA 1
ATOM 796 C C . ILE A 1 100 ? 22.041 11.387 -18.470 1.00 89.25 100 ILE A C 1
ATOM 798 O O . ILE A 1 100 ? 21.157 11.968 -17.854 1.00 89.25 100 ILE A O 1
ATOM 802 N N . VAL A 1 101 ? 21.882 11.037 -19.748 1.00 93.25 101 VAL A N 1
ATOM 803 C CA . VAL A 1 101 ? 20.648 11.293 -20.507 1.00 93.25 101 VAL A CA 1
ATOM 804 C C . VAL A 1 101 ? 19.436 10.569 -19.907 1.00 93.25 101 VAL A C 1
ATOM 806 O O . VAL A 1 101 ? 18.340 11.131 -19.918 1.00 93.25 101 VAL A O 1
ATOM 809 N N . ILE A 1 102 ? 19.621 9.357 -19.374 1.00 93.38 102 ILE A N 1
ATOM 810 C CA . ILE A 1 102 ? 18.572 8.590 -18.686 1.00 93.38 102 ILE A CA 1
ATOM 811 C C . ILE A 1 102 ? 18.199 9.275 -17.364 1.00 93.38 102 ILE A C 1
ATOM 813 O O . ILE A 1 102 ? 17.026 9.593 -17.168 1.00 93.38 102 ILE A O 1
ATOM 817 N N . TYR A 1 103 ? 19.192 9.578 -16.519 1.00 88.81 103 TYR A N 1
ATOM 818 C CA . TYR A 1 103 ? 19.007 10.229 -15.214 1.00 88.81 103 TYR A CA 1
ATOM 819 C C . TYR A 1 103 ? 18.414 11.638 -15.322 1.00 88.81 103 TYR A C 1
ATOM 821 O O . TYR A 1 103 ? 17.635 12.053 -14.473 1.00 88.81 103 TYR A O 1
ATOM 829 N N . CYS A 1 104 ? 18.758 12.385 -16.373 1.00 89.31 104 CYS A N 1
ATOM 830 C CA . CYS A 1 104 ? 18.179 13.699 -16.652 1.00 89.31 104 CYS A CA 1
ATOM 831 C C . CYS A 1 104 ? 16.859 13.619 -17.442 1.00 89.31 104 CYS A C 1
ATOM 833 O O . CYS A 1 104 ? 16.336 14.657 -17.850 1.00 89.31 104 CYS A O 1
ATOM 835 N N . HIS A 1 105 ? 16.343 12.415 -17.712 1.00 93.50 105 HIS A N 1
ATOM 836 C CA . HIS A 1 105 ? 15.094 12.181 -18.440 1.00 93.50 105 HIS A CA 1
ATOM 837 C C . HIS A 1 105 ? 15.030 12.862 -19.830 1.00 93.50 105 HIS A C 1
ATOM 839 O O . HIS A 1 105 ? 13.967 13.250 -20.317 1.00 93.50 105 HIS A O 1
ATOM 845 N N . GLU A 1 106 ? 16.167 12.988 -20.526 1.00 94.69 106 GLU A N 1
ATOM 846 C CA . GLU A 1 106 ? 16.277 13.677 -21.819 1.00 94.69 106 GLU A CA 1
ATOM 847 C C . GLU A 1 106 ? 15.817 12.783 -22.997 1.00 94.69 106 GLU A C 1
ATOM 849 O O . GLU A 1 106 ? 16.618 12.372 -23.844 1.00 94.69 106 GLU A O 1
ATOM 854 N N . TYR A 1 107 ? 14.510 12.496 -23.088 1.00 96.75 107 TYR A N 1
ATOM 855 C CA . TYR A 1 107 ? 13.920 11.536 -24.044 1.00 96.75 107 TYR A CA 1
ATOM 856 C C . TYR A 1 107 ? 14.408 11.690 -25.494 1.00 96.75 107 TYR A C 1
ATOM 858 O O . TYR A 1 107 ? 14.803 10.713 -26.125 1.00 96.75 107 TYR A O 1
ATOM 866 N N . ASN A 1 108 ? 14.444 12.911 -26.034 1.00 96.12 108 ASN A N 1
ATOM 867 C CA . ASN A 1 108 ? 14.849 13.134 -27.429 1.00 96.12 108 ASN A CA 1
ATOM 868 C C . ASN A 1 108 ? 16.313 12.751 -27.694 1.00 96.12 108 ASN A C 1
ATOM 870 O O . ASN A 1 108 ? 16.636 12.219 -28.759 1.00 96.12 108 ASN A O 1
ATOM 874 N N . ARG A 1 109 ? 17.204 13.000 -26.728 1.00 94.19 109 ARG A N 1
ATOM 875 C CA . ARG A 1 109 ? 18.613 12.600 -26.830 1.00 94.19 109 ARG A CA 1
ATOM 876 C C . ARG A 1 109 ? 18.755 11.097 -26.661 1.00 94.19 109 ARG A C 1
ATOM 878 O O . ARG A 1 109 ? 19.442 10.474 -27.466 1.00 94.19 109 ARG A O 1
ATOM 885 N N . PHE A 1 110 ? 18.038 10.513 -25.705 1.00 96.50 110 PHE A N 1
ATOM 886 C CA . PHE A 1 110 ? 17.986 9.065 -25.524 1.00 96.50 110 PHE A CA 1
ATOM 887 C C . PHE A 1 110 ? 17.549 8.357 -26.811 1.00 96.50 110 PHE A C 1
ATOM 889 O O . PHE A 1 110 ? 18.258 7.499 -27.337 1.00 96.50 110 PHE A O 1
ATOM 896 N N . LYS A 1 111 ? 16.432 8.806 -27.390 1.00 96.25 111 LYS A N 1
ATOM 897 C CA . LYS A 1 111 ? 15.911 8.308 -28.659 1.00 96.25 111 LYS A CA 1
ATOM 898 C C . LYS A 1 111 ? 16.928 8.441 -29.788 1.00 96.25 111 LYS A C 1
ATOM 900 O O . LYS A 1 111 ? 17.047 7.520 -30.586 1.00 96.25 111 LYS A O 1
ATOM 905 N N . SER A 1 112 ? 17.693 9.534 -29.843 1.00 91.94 112 SER A N 1
ATOM 906 C CA . SER A 1 112 ? 18.743 9.694 -30.857 1.00 91.94 112 SER A CA 1
ATOM 907 C C . SER A 1 112 ? 19.861 8.650 -30.739 1.00 91.94 112 SER A C 1
ATOM 909 O O . SER A 1 112 ? 20.356 8.187 -31.764 1.00 91.94 112 SER A O 1
ATOM 911 N N . PHE A 1 113 ? 20.215 8.217 -29.522 1.00 94.19 113 PHE A N 1
ATOM 912 C CA . PHE A 1 113 ? 21.179 7.131 -29.318 1.00 94.19 113 PHE A CA 1
ATOM 913 C C . PHE A 1 113 ? 20.607 5.773 -29.730 1.00 94.19 113 PHE A C 1
ATOM 915 O O . PHE A 1 113 ? 21.280 5.008 -30.420 1.00 94.19 113 PHE A O 1
ATOM 922 N N . VAL A 1 114 ? 19.347 5.502 -29.381 1.00 95.19 114 VAL A N 1
ATOM 923 C CA . VAL A 1 114 ? 18.638 4.282 -29.799 1.00 95.19 114 VAL A CA 1
ATOM 924 C C . VAL A 1 114 ? 18.491 4.219 -31.324 1.00 95.19 114 VAL A C 1
ATOM 926 O O . VAL A 1 114 ? 18.781 3.195 -31.935 1.00 95.19 114 VAL A O 1
ATOM 929 N N . ASP A 1 115 ? 18.104 5.324 -31.967 1.00 90.31 115 ASP A N 1
ATOM 930 C CA . ASP A 1 115 ? 17.985 5.435 -33.428 1.00 90.31 115 ASP A CA 1
ATOM 931 C C . ASP A 1 115 ? 19.334 5.307 -34.143 1.00 90.31 115 ASP A C 1
ATOM 933 O O . ASP A 1 115 ? 19.384 4.879 -35.296 1.00 90.31 115 ASP A O 1
ATOM 937 N N . ALA A 1 116 ? 20.434 5.636 -33.465 1.00 87.75 116 ALA A N 1
ATOM 938 C CA . ALA A 1 116 ? 21.773 5.402 -33.978 1.00 87.75 116 ALA A CA 1
ATOM 939 C C . ALA A 1 116 ? 22.227 3.936 -33.850 1.00 87.75 116 ALA A C 1
ATOM 941 O O . ALA A 1 116 ? 23.350 3.616 -34.235 1.00 87.75 116 ALA A O 1
ATOM 942 N N . GLY A 1 117 ? 21.375 3.036 -33.353 1.00 90.19 117 GLY A N 1
ATOM 943 C CA . GLY A 1 117 ? 21.634 1.598 -33.314 1.00 90.19 117 GLY A CA 1
ATOM 944 C C . GLY A 1 117 ? 22.514 1.164 -32.150 1.00 90.19 117 GLY A C 1
ATOM 945 O O . GLY A 1 117 ? 23.300 0.231 -32.308 1.00 90.19 117 GLY A O 1
ATOM 946 N N . ILE A 1 118 ? 22.427 1.849 -31.004 1.00 92.94 118 ILE A N 1
ATOM 947 C CA . ILE A 1 118 ? 23.053 1.360 -29.774 1.00 92.94 118 ILE A CA 1
ATOM 948 C C . ILE A 1 118 ? 22.533 -0.046 -29.441 1.00 92.94 118 ILE A C 1
ATOM 950 O O . ILE A 1 118 ? 21.362 -0.348 -29.679 1.00 92.94 118 ILE A O 1
ATOM 954 N N . ASP A 1 119 ? 23.403 -0.913 -28.923 1.00 92.31 119 ASP A N 1
ATOM 955 C CA . ASP A 1 119 ? 22.978 -2.244 -28.492 1.00 92.31 119 ASP A CA 1
ATOM 956 C C . ASP A 1 119 ? 22.050 -2.107 -27.277 1.00 92.31 119 ASP A C 1
ATOM 958 O O . ASP A 1 119 ? 22.447 -1.616 -26.224 1.00 92.31 119 ASP A O 1
ATOM 962 N N . LEU A 1 120 ? 20.795 -2.526 -27.429 1.00 94.88 120 LEU A N 1
ATOM 963 C CA . LEU A 1 120 ? 19.765 -2.385 -26.396 1.00 94.88 120 LEU A CA 1
ATOM 964 C C . LEU A 1 120 ? 19.991 -3.320 -25.202 1.00 94.88 120 LEU A C 1
ATOM 966 O O . LEU A 1 120 ? 19.433 -3.094 -24.128 1.00 94.88 120 LEU A O 1
ATOM 970 N N . ASN A 1 121 ? 20.806 -4.360 -25.392 1.00 93.00 121 ASN A N 1
ATOM 971 C CA . ASN A 1 121 ? 21.114 -5.378 -24.392 1.00 93.00 121 ASN A CA 1
ATOM 972 C C . ASN A 1 121 ? 22.476 -5.163 -23.735 1.00 93.00 121 ASN A C 1
ATOM 974 O O . ASN A 1 121 ? 22.939 -6.019 -22.976 1.00 93.00 121 ASN A O 1
ATOM 978 N N . MET A 1 122 ? 23.113 -4.029 -24.022 1.00 91.31 122 MET A N 1
ATOM 979 C CA . MET A 1 122 ? 24.415 -3.706 -23.480 1.00 91.31 122 MET A CA 1
ATOM 980 C C . MET A 1 122 ? 24.365 -3.377 -21.989 1.00 91.31 122 MET A C 1
ATOM 982 O O . MET A 1 122 ? 23.331 -2.985 -21.437 1.00 91.31 122 MET A O 1
ATOM 986 N N . PHE A 1 123 ? 25.526 -3.482 -21.354 1.00 89.38 123 PHE A N 1
ATOM 987 C CA . PHE A 1 123 ? 25.754 -2.971 -20.011 1.00 89.38 123 PHE A CA 1
ATOM 988 C C . PHE A 1 123 ? 26.058 -1.475 -20.057 1.00 89.38 123 PHE A C 1
ATOM 990 O O . PHE A 1 123 ? 26.796 -1.019 -20.932 1.00 89.38 123 PHE A O 1
ATOM 997 N N . ILE A 1 124 ? 25.479 -0.726 -19.121 1.00 86.81 124 ILE A N 1
ATOM 998 C CA . ILE A 1 124 ? 25.740 0.700 -18.942 1.00 86.81 124 ILE A CA 1
ATOM 999 C C . ILE A 1 124 ? 26.517 0.889 -17.653 1.00 86.81 124 ILE A C 1
ATOM 1001 O O . ILE A 1 124 ? 26.020 0.539 -16.584 1.00 86.81 124 ILE A O 1
ATOM 1005 N N . ASP A 1 125 ? 27.685 1.515 -17.796 1.00 80.81 125 ASP A N 1
ATOM 1006 C CA . ASP A 1 125 ? 28.622 1.888 -16.739 1.00 80.81 125 ASP A CA 1
ATOM 1007 C C . ASP A 1 125 ? 29.144 0.700 -15.894 1.00 80.81 125 ASP A C 1
ATOM 1009 O O . ASP A 1 125 ? 28.445 -0.259 -15.562 1.00 80.81 125 ASP A O 1
ATOM 1013 N N . ASP A 1 126 ? 30.410 0.769 -15.484 1.00 65.56 126 ASP A N 1
ATOM 1014 C CA . ASP A 1 126 ? 31.074 -0.348 -14.790 1.00 65.56 126 ASP A CA 1
ATOM 1015 C C . ASP A 1 126 ? 30.606 -0.526 -13.331 1.00 65.56 126 ASP A C 1
ATOM 1017 O O . ASP A 1 126 ? 30.845 -1.564 -12.712 1.00 65.56 126 ASP A O 1
ATOM 1021 N N . TYR A 1 127 ? 29.942 0.486 -12.757 1.00 62.31 127 TYR A N 1
ATOM 1022 C CA . TYR A 1 127 ? 29.714 0.571 -11.310 1.00 62.31 127 TYR A CA 1
ATOM 1023 C C . TYR A 1 127 ? 28.639 -0.403 -10.798 1.00 62.31 127 TYR A C 1
ATOM 1025 O O . TYR A 1 127 ? 28.734 -0.883 -9.672 1.00 62.31 127 TYR A O 1
ATOM 1033 N N . TRP A 1 128 ? 27.650 -0.751 -11.629 1.00 67.06 128 TRP A N 1
ATOM 1034 C CA . TRP A 1 128 ? 26.566 -1.671 -11.246 1.00 67.06 128 TRP A CA 1
ATOM 1035 C C . TRP A 1 128 ? 26.411 -2.870 -12.180 1.00 67.06 128 TRP A C 1
ATOM 1037 O O . TRP A 1 128 ? 25.672 -3.801 -11.854 1.00 67.06 128 TRP A O 1
ATOM 1047 N N . ASN A 1 129 ? 27.109 -2.878 -13.325 1.00 73.69 129 ASN A N 1
ATOM 1048 C CA . ASN A 1 129 ? 26.914 -3.871 -14.385 1.00 73.69 129 ASN A CA 1
ATOM 1049 C C . ASN A 1 129 ? 25.420 -4.069 -14.706 1.00 73.69 129 ASN A C 1
ATOM 1051 O O . ASN A 1 129 ? 24.952 -5.197 -14.897 1.00 73.69 129 ASN A O 1
ATOM 1055 N N . ALA A 1 130 ? 24.661 -2.970 -14.723 1.00 83.56 130 ALA A N 1
ATOM 1056 C CA . ALA A 1 130 ? 23.247 -2.979 -15.062 1.00 83.56 130 ALA A CA 1
ATOM 1057 C C . ALA A 1 130 ? 23.089 -2.910 -16.582 1.00 83.56 130 ALA A C 1
ATOM 1059 O O . ALA A 1 130 ? 23.858 -2.249 -17.282 1.00 83.56 130 ALA A O 1
ATOM 1060 N N . ARG A 1 131 ? 22.091 -3.616 -17.112 1.00 90.06 131 ARG A N 1
ATOM 1061 C CA . ARG A 1 131 ? 21.745 -3.513 -18.532 1.00 90.06 131 ARG A CA 1
ATOM 1062 C C . ARG A 1 131 ? 20.974 -2.232 -18.796 1.00 90.06 131 ARG A C 1
ATOM 1064 O O . ARG A 1 131 ? 20.213 -1.795 -17.937 1.00 90.06 131 ARG A O 1
ATOM 1071 N N . LEU A 1 132 ? 21.090 -1.712 -20.016 1.00 93.62 132 LEU A N 1
ATOM 1072 C CA . LEU A 1 132 ? 20.410 -0.491 -20.450 1.00 93.62 132 LEU A CA 1
ATOM 1073 C C . LEU A 1 132 ? 18.914 -0.483 -20.106 1.00 93.62 132 LEU A C 1
ATOM 1075 O O . LEU A 1 132 ? 18.434 0.482 -19.515 1.00 93.62 132 LEU A O 1
ATOM 1079 N N . LEU A 1 133 ? 18.192 -1.568 -20.402 1.00 94.88 133 LEU A N 1
ATOM 1080 C CA . LEU A 1 133 ? 16.773 -1.667 -20.057 1.00 94.88 133 LEU A CA 1
ATOM 1081 C C . LEU A 1 133 ? 16.528 -1.524 -18.547 1.00 94.88 133 LEU A C 1
ATOM 1083 O O . LEU A 1 133 ? 15.656 -0.758 -18.155 1.00 94.88 133 LEU A O 1
ATOM 1087 N N . LEU A 1 134 ? 17.312 -2.194 -17.700 1.00 91.94 134 LEU A N 1
ATOM 1088 C CA . LEU A 1 134 ? 17.156 -2.114 -16.244 1.00 91.94 134 LEU A CA 1
ATOM 1089 C C . LEU A 1 134 ? 17.467 -0.707 -15.711 1.00 91.94 134 LEU A C 1
ATOM 1091 O O . LEU A 1 134 ? 16.715 -0.180 -14.895 1.00 91.94 134 LEU A O 1
ATOM 1095 N N . THR A 1 135 ? 18.525 -0.068 -16.216 1.00 91.50 135 THR A N 1
ATOM 1096 C CA . THR A 1 135 ? 18.859 1.322 -15.869 1.00 91.50 135 THR A CA 1
ATOM 1097 C C . THR A 1 135 ? 17.716 2.269 -16.231 1.00 91.50 135 THR A C 1
ATOM 1099 O O . THR A 1 135 ? 17.352 3.129 -15.435 1.00 91.50 135 THR A O 1
ATOM 1102 N N . VAL A 1 136 ? 17.104 2.095 -17.406 1.00 94.19 136 VAL A N 1
ATOM 1103 C CA . VAL A 1 136 ? 15.951 2.900 -17.834 1.00 94.19 136 VAL A CA 1
ATOM 1104 C C . VAL A 1 136 ? 14.701 2.608 -17.006 1.00 94.19 136 VAL A C 1
ATOM 1106 O O . VAL A 1 136 ? 13.951 3.531 -16.713 1.00 94.19 136 VAL A O 1
ATOM 1109 N N . LEU A 1 137 ? 14.470 1.362 -16.598 1.00 92.94 137 LEU A N 1
ATOM 1110 C CA . LEU A 1 137 ? 13.322 1.012 -15.758 1.00 92.94 137 LEU A CA 1
ATOM 1111 C C . LEU A 1 137 ? 13.406 1.646 -14.363 1.00 92.94 137 LEU A C 1
ATOM 1113 O O . LEU A 1 137 ? 12.376 2.077 -13.848 1.00 92.94 137 LEU A O 1
ATOM 1117 N N . ASN A 1 138 ? 14.614 1.724 -13.794 1.00 89.81 138 ASN A N 1
ATOM 1118 C CA . ASN A 1 138 ? 14.853 2.257 -12.449 1.00 89.81 138 ASN A CA 1
ATOM 1119 C C . ASN A 1 138 ? 15.056 3.779 -12.417 1.00 89.81 138 ASN A C 1
ATOM 1121 O O . ASN A 1 138 ? 14.747 4.412 -11.412 1.00 89.81 138 ASN A O 1
ATOM 1125 N N . HIS A 1 139 ? 15.594 4.370 -13.487 1.00 89.31 139 HIS A N 1
ATOM 1126 C CA . HIS A 1 139 ? 16.022 5.776 -13.488 1.00 89.31 139 HIS A CA 1
ATOM 1127 C C . HIS A 1 139 ? 15.544 6.586 -14.695 1.00 89.31 139 HIS A C 1
ATOM 1129 O O . HIS A 1 139 ? 15.759 7.792 -14.746 1.00 89.31 139 HIS A O 1
ATOM 1135 N N . GLY A 1 140 ? 14.957 5.944 -15.700 1.00 92.31 140 GLY A N 1
ATOM 1136 C CA . GLY A 1 140 ? 14.438 6.599 -16.896 1.00 92.31 140 GLY A CA 1
ATOM 1137 C C . GLY A 1 140 ? 12.947 6.911 -16.797 1.00 92.31 140 GLY A C 1
ATOM 1138 O O . GLY A 1 140 ? 12.302 6.712 -15.770 1.00 92.31 140 GLY A O 1
ATOM 1139 N N . THR A 1 141 ? 12.386 7.399 -17.903 1.00 94.81 141 THR A N 1
ATOM 1140 C CA . THR A 1 141 ? 10.937 7.610 -18.030 1.00 94.81 141 THR A CA 1
ATOM 1141 C C . THR A 1 141 ? 10.246 6.389 -18.630 1.00 94.81 141 THR A C 1
ATOM 1143 O O . THR A 1 141 ? 10.874 5.572 -19.313 1.00 94.81 141 THR A O 1
ATOM 1146 N N . HIS A 1 142 ? 8.927 6.302 -18.448 1.00 96.62 142 HIS A N 1
ATOM 1147 C CA . HIS A 1 142 ? 8.107 5.268 -19.077 1.00 96.62 142 HIS A CA 1
ATOM 1148 C C . HIS A 1 142 ? 8.280 5.210 -20.603 1.00 96.62 142 HIS A C 1
ATOM 1150 O O . HIS A 1 142 ? 8.483 4.137 -21.176 1.00 96.62 142 HIS A O 1
ATOM 1156 N N . ASP A 1 143 ? 8.314 6.368 -21.268 1.00 98.00 143 ASP A N 1
ATOM 1157 C CA . ASP A 1 143 ? 8.507 6.447 -22.719 1.00 98.00 143 ASP A CA 1
ATOM 1158 C C . ASP A 1 143 ? 9.866 5.904 -23.174 1.00 98.00 143 ASP A C 1
ATOM 1160 O O . ASP A 1 143 ? 9.973 5.318 -24.255 1.00 98.00 143 ASP A O 1
ATOM 1164 N N . MET A 1 144 ? 10.918 6.074 -22.366 1.00 98.00 144 MET A N 1
ATOM 1165 C CA . MET A 1 144 ? 12.229 5.493 -22.660 1.00 98.00 144 MET A CA 1
ATOM 1166 C C . MET A 1 144 ? 12.185 3.964 -22.568 1.00 98.00 144 MET A C 1
ATOM 1168 O O . MET A 1 144 ? 12.693 3.290 -23.467 1.00 98.00 144 MET A O 1
ATOM 1172 N N . ALA A 1 145 ? 11.555 3.410 -21.525 1.00 97.44 145 ALA A N 1
ATOM 1173 C CA . ALA A 1 145 ? 11.411 1.962 -21.355 1.00 97.44 145 ALA A CA 1
ATOM 1174 C C . ALA A 1 145 ? 10.592 1.351 -22.500 1.00 97.44 145 ALA A C 1
ATOM 1176 O O . ALA A 1 145 ? 11.000 0.364 -23.118 1.00 97.44 145 ALA A O 1
ATOM 1177 N N . LYS A 1 146 ? 9.475 1.999 -22.846 1.00 98.19 146 LYS A N 1
ATOM 1178 C CA . LYS A 1 146 ? 8.627 1.635 -23.981 1.00 98.19 146 LYS A CA 1
ATOM 1179 C C . LYS A 1 146 ? 9.395 1.642 -25.295 1.00 98.19 146 LYS A C 1
ATOM 1181 O O . LYS A 1 146 ? 9.339 0.651 -26.020 1.00 98.19 146 LYS A O 1
ATOM 1186 N N . LEU A 1 147 ? 10.172 2.695 -25.563 1.00 98.31 147 LEU A N 1
ATOM 1187 C CA . LEU A 1 147 ? 11.008 2.775 -26.759 1.00 98.31 147 LEU A CA 1
ATOM 1188 C C . LEU A 1 147 ? 11.989 1.597 -26.846 1.00 98.31 147 LEU A C 1
ATOM 1190 O O . LEU A 1 147 ? 12.130 1.006 -27.913 1.00 98.31 147 LEU A O 1
ATOM 1194 N N . LEU A 1 148 ? 12.658 1.235 -25.747 1.00 97.62 148 LEU A N 1
ATOM 1195 C CA . LEU A 1 148 ? 13.587 0.102 -25.742 1.00 97.62 148 LEU A CA 1
ATOM 1196 C C . LEU A 1 148 ? 12.887 -1.222 -26.067 1.00 97.62 148 LEU A C 1
ATOM 1198 O O . LEU A 1 148 ? 13.357 -1.975 -26.921 1.00 97.62 148 LEU A O 1
ATOM 1202 N N . LEU A 1 149 ? 11.749 -1.494 -25.427 1.00 97.62 149 LEU A N 1
ATOM 1203 C CA . LEU A 1 149 ? 10.987 -2.727 -25.645 1.00 97.62 149 LEU A CA 1
ATOM 1204 C C . LEU A 1 149 ? 10.405 -2.804 -27.064 1.00 97.62 149 LEU A C 1
ATOM 1206 O O . LEU A 1 149 ? 10.438 -3.864 -27.685 1.00 97.62 149 LEU A O 1
ATOM 1210 N N . GLU A 1 150 ? 9.925 -1.688 -27.620 1.00 97.50 150 GLU A N 1
ATOM 1211 C CA . GLU A 1 150 ? 9.460 -1.604 -29.015 1.00 97.50 150 GLU A CA 1
ATOM 1212 C C . GLU A 1 150 ? 10.581 -1.854 -30.031 1.00 97.50 150 GLU A C 1
ATOM 1214 O O . GLU A 1 150 ? 10.323 -2.335 -31.134 1.00 97.50 150 GLU A O 1
ATOM 1219 N N . ARG A 1 151 ? 11.831 -1.558 -29.661 1.00 97.50 151 ARG A N 1
ATOM 1220 C CA . ARG A 1 151 ? 13.019 -1.798 -30.490 1.00 97.50 151 ARG A CA 1
ATOM 1221 C C . ARG A 1 151 ? 13.671 -3.161 -30.249 1.00 97.50 151 ARG A C 1
ATOM 1223 O O . ARG A 1 151 ? 14.698 -3.444 -30.858 1.00 97.50 151 ARG A O 1
ATOM 1230 N N . GLY A 1 152 ? 13.061 -4.017 -29.430 1.00 96.50 152 GLY A N 1
ATOM 1231 C CA . GLY A 1 152 ? 13.506 -5.395 -29.223 1.00 96.50 152 GLY A CA 1
ATOM 1232 C C . GLY A 1 152 ? 14.562 -5.569 -28.132 1.00 96.50 152 GLY A C 1
ATOM 1233 O O . GLY A 1 152 ? 15.349 -6.511 -28.209 1.00 96.50 152 GLY A O 1
ATOM 1234 N N . ALA A 1 153 ? 14.599 -4.687 -27.126 1.00 96.00 153 ALA A N 1
ATOM 1235 C CA . ALA A 1 153 ? 15.361 -4.949 -25.905 1.00 96.00 153 ALA A CA 1
ATOM 1236 C C . ALA A 1 153 ? 14.909 -6.274 -25.263 1.00 96.00 153 ALA A C 1
ATOM 1238 O O . ALA A 1 153 ? 13.711 -6.524 -25.107 1.00 96.00 153 ALA A O 1
ATOM 1239 N N . ASP A 1 154 ? 15.865 -7.126 -24.893 1.00 94.12 154 ASP A N 1
ATOM 1240 C CA . ASP A 1 154 ? 15.601 -8.450 -24.340 1.00 94.12 154 ASP A CA 1
ATOM 1241 C C . ASP A 1 154 ? 15.367 -8.379 -22.827 1.00 94.12 154 ASP A C 1
ATOM 1243 O O . ASP A 1 154 ? 16.260 -8.050 -22.039 1.00 94.12 154 ASP A O 1
ATOM 1247 N N . MET A 1 155 ? 14.158 -8.758 -22.419 1.00 92.56 155 MET A N 1
ATOM 1248 C CA . MET A 1 155 ? 13.737 -8.813 -21.019 1.00 92.56 155 MET A CA 1
ATOM 1249 C C . MET A 1 155 ? 14.278 -10.030 -20.259 1.00 92.56 155 MET A C 1
ATOM 1251 O O . MET A 1 155 ? 14.276 -10.020 -19.033 1.00 92.56 155 MET A O 1
ATOM 1255 N N . LYS A 1 156 ? 14.728 -11.093 -20.941 1.00 88.19 156 LYS A N 1
ATOM 1256 C CA . LYS A 1 156 ? 15.203 -12.343 -20.301 1.00 88.19 156 LYS A CA 1
ATOM 1257 C C . LYS A 1 156 ? 16.667 -12.284 -19.884 1.00 88.19 156 LYS A C 1
ATOM 1259 O O . LYS A 1 156 ? 17.292 -13.287 -19.547 1.00 88.19 156 LYS A O 1
ATOM 1264 N N . THR A 1 157 ? 17.253 -11.114 -20.022 1.00 76.31 157 THR A N 1
ATOM 1265 C CA . THR A 1 157 ? 18.676 -10.954 -20.181 1.00 76.31 157 THR A CA 1
ATOM 1266 C C . THR A 1 157 ? 19.170 -10.323 -18.874 1.00 76.31 157 THR A C 1
ATOM 1268 O O . THR A 1 157 ? 18.868 -9.180 -18.554 1.00 76.31 157 THR A O 1
ATOM 1271 N N . PHE A 1 158 ? 19.813 -11.130 -18.020 1.00 71.69 158 PHE A N 1
ATOM 1272 C CA . PHE A 1 158 ? 20.071 -10.772 -16.613 1.00 71.69 158 PHE A CA 1
ATOM 1273 C C . PHE A 1 158 ? 21.430 -10.085 -16.411 1.00 71.69 158 PHE A C 1
ATOM 1275 O O . PHE A 1 158 ? 22.366 -10.349 -17.187 1.00 71.69 158 PHE A O 1
ATOM 1282 N N . PRO A 1 159 ? 21.571 -9.195 -15.409 1.00 63.19 159 PRO A N 1
ATOM 1283 C CA . PRO A 1 159 ? 22.865 -8.640 -15.039 1.00 63.19 159 PRO A CA 1
ATOM 1284 C C . PRO A 1 159 ? 23.787 -9.709 -14.429 1.00 63.19 159 PRO A C 1
ATOM 1286 O O . PRO A 1 159 ? 23.357 -10.609 -13.709 1.00 63.19 159 PRO A O 1
ATOM 1289 N N . LEU A 1 160 ? 25.086 -9.625 -14.736 1.00 60.12 160 LEU A N 1
ATOM 1290 C CA . LEU A 1 160 ? 26.101 -10.578 -14.258 1.00 60.12 160 LEU A CA 1
ATOM 1291 C C . LEU A 1 160 ? 26.432 -10.411 -12.766 1.00 60.12 160 LEU A C 1
ATOM 1293 O O . LEU A 1 160 ? 27.015 -11.322 -12.176 1.00 60.12 160 LEU A O 1
ATOM 1297 N N . SER A 1 161 ? 26.077 -9.276 -12.156 1.00 56.31 161 SER A N 1
ATOM 1298 C CA . SER A 1 161 ? 26.464 -8.918 -10.785 1.00 56.31 161 SER A CA 1
ATOM 1299 C C . SER A 1 161 ? 25.927 -9.888 -9.724 1.00 56.31 161 SER A C 1
ATOM 1301 O O . SER A 1 161 ? 26.595 -10.107 -8.715 1.00 56.31 161 SER A O 1
ATOM 1303 N N . HIS A 1 162 ? 24.813 -10.582 -9.985 1.00 55.47 162 HIS A N 1
ATOM 1304 C CA . HIS A 1 162 ? 24.250 -11.577 -9.064 1.00 55.47 162 HIS A CA 1
ATOM 1305 C C . HIS A 1 162 ? 24.878 -12.980 -9.154 1.00 55.47 162 HIS A C 1
ATOM 1307 O O . HIS A 1 162 ? 24.623 -13.818 -8.282 1.00 55.47 162 HIS A O 1
ATOM 1313 N N . LYS A 1 163 ? 25.781 -13.247 -10.117 1.00 53.12 163 LYS A N 1
ATOM 1314 C CA . LYS A 1 163 ? 26.477 -14.550 -10.201 1.00 53.12 163 LYS A CA 1
ATOM 1315 C C . LYS A 1 163 ? 27.286 -14.894 -8.945 1.00 53.12 163 LYS A C 1
ATOM 1317 O O . LYS A 1 163 ? 27.573 -16.067 -8.740 1.00 53.12 163 LYS A O 1
ATOM 1322 N N . ARG A 1 164 ? 27.661 -13.917 -8.108 1.00 52.00 164 ARG A N 1
ATOM 1323 C CA . ARG A 1 164 ? 28.503 -14.165 -6.923 1.00 52.00 164 ARG A CA 1
ATOM 1324 C C . ARG A 1 164 ? 27.751 -14.569 -5.652 1.00 52.00 164 ARG A C 1
ATOM 1326 O O . ARG A 1 164 ? 28.400 -15.089 -4.757 1.00 52.00 164 ARG A O 1
ATOM 1333 N N . HIS A 1 165 ? 26.434 -14.364 -5.572 1.00 51.31 165 HIS A N 1
ATOM 1334 C CA . HIS A 1 165 ? 25.664 -14.645 -4.347 1.00 51.31 165 HIS A CA 1
ATOM 1335 C C . HIS A 1 165 ? 24.421 -15.530 -4.543 1.00 51.31 165 HIS A C 1
ATOM 1337 O O . HIS A 1 165 ? 23.900 -16.045 -3.559 1.00 51.31 165 HIS A O 1
ATOM 1343 N N . VAL A 1 166 ? 23.941 -15.738 -5.777 1.00 53.09 166 VAL A N 1
ATOM 1344 C CA . VAL A 1 166 ? 22.620 -16.366 -6.019 1.00 53.09 166 VAL A CA 1
ATOM 1345 C C . VAL A 1 166 ? 22.701 -17.808 -6.543 1.00 53.09 166 VAL A C 1
ATOM 1347 O O . VAL A 1 166 ? 21.705 -18.523 -6.500 1.00 53.09 166 VAL A O 1
ATOM 1350 N N . LEU A 1 167 ? 23.877 -18.293 -6.961 1.00 49.91 167 LEU A N 1
ATOM 1351 C CA . LEU A 1 167 ? 24.023 -19.649 -7.521 1.00 49.91 167 LEU A CA 1
ATOM 1352 C C . LEU A 1 167 ? 23.720 -20.797 -6.537 1.00 49.91 167 LEU A C 1
ATOM 1354 O O . LEU A 1 167 ? 23.627 -21.935 -6.980 1.00 49.91 167 LEU A O 1
ATOM 1358 N N . GLU A 1 168 ? 23.527 -20.529 -5.245 1.00 51.97 168 GLU A N 1
ATOM 1359 C CA . GLU A 1 168 ? 23.344 -21.586 -4.241 1.00 51.97 168 GLU A CA 1
ATOM 1360 C C . GLU A 1 168 ? 21.942 -21.651 -3.609 1.00 51.97 168 GLU A C 1
ATOM 1362 O O . GLU A 1 168 ? 21.683 -22.585 -2.859 1.00 51.97 168 GLU A O 1
ATOM 1367 N N . LEU A 1 169 ? 21.025 -20.697 -3.852 1.00 54.03 169 LEU A N 1
ATOM 1368 C CA . LEU A 1 169 ? 19.893 -20.503 -2.920 1.00 54.03 169 LEU A CA 1
ATOM 1369 C C . LEU A 1 169 ? 18.510 -20.188 -3.519 1.00 54.03 169 LEU A C 1
ATOM 1371 O O . LEU A 1 169 ? 17.623 -19.781 -2.758 1.00 54.03 169 LEU A O 1
ATOM 1375 N N . SER A 1 170 ? 18.275 -20.332 -4.825 1.00 60.16 170 SER A N 1
ATOM 1376 C CA . SER A 1 170 ? 16.896 -20.292 -5.340 1.00 60.16 170 SER A CA 1
ATOM 1377 C C . SER A 1 170 ? 16.668 -21.247 -6.503 1.00 60.16 170 SER A C 1
ATOM 1379 O O . SER A 1 170 ? 17.310 -21.129 -7.543 1.00 60.16 170 SER A O 1
ATOM 1381 N N . ASP A 1 171 ? 15.664 -22.113 -6.362 1.00 69.88 171 ASP A N 1
ATOM 1382 C CA . ASP A 1 171 ? 15.195 -23.056 -7.390 1.00 69.88 171 ASP A CA 1
ATOM 1383 C C . ASP A 1 171 ? 14.585 -22.372 -8.630 1.00 69.88 171 ASP A C 1
ATOM 1385 O O . ASP A 1 171 ? 14.078 -23.032 -9.541 1.00 69.88 171 ASP A O 1
ATOM 1389 N N . HIS A 1 172 ? 14.600 -21.038 -8.682 1.00 71.62 172 HIS A N 1
ATOM 1390 C CA . HIS A 1 172 ? 13.977 -20.253 -9.737 1.00 71.62 172 HIS A CA 1
ATOM 1391 C C . HIS A 1 172 ? 14.941 -19.212 -10.306 1.00 71.62 172 HIS A C 1
ATOM 1393 O O . HIS A 1 172 ? 15.635 -18.536 -9.540 1.00 71.62 172 HIS A O 1
ATOM 1399 N N . PRO A 1 173 ? 14.984 -19.061 -11.643 1.00 78.38 173 PRO A N 1
ATOM 1400 C CA . PRO A 1 173 ? 15.780 -18.028 -12.276 1.00 78.38 173 PRO A CA 1
ATOM 1401 C C . PRO A 1 173 ? 15.194 -16.661 -11.927 1.00 78.38 173 PRO A C 1
ATOM 1403 O O . PRO A 1 173 ? 14.013 -16.408 -12.182 1.00 78.38 173 PRO A O 1
ATOM 1406 N N . TRP A 1 174 ? 16.041 -15.799 -11.367 1.00 80.81 174 TRP A N 1
ATOM 1407 C CA . TRP A 1 174 ? 15.750 -14.385 -11.134 1.00 80.81 174 TRP A CA 1
ATOM 1408 C C . TRP A 1 174 ? 15.187 -13.752 -12.406 1.00 80.81 174 TRP A C 1
ATOM 1410 O O . TRP A 1 174 ? 15.663 -14.077 -13.491 1.00 80.81 174 TRP A O 1
ATOM 1420 N N . GLN A 1 175 ? 14.182 -12.888 -12.297 1.00 88.00 175 GLN A N 1
ATOM 1421 C CA . GLN A 1 175 ? 13.535 -12.258 -13.449 1.00 88.00 175 GLN A CA 1
ATOM 1422 C C . GLN A 1 175 ? 13.772 -10.745 -13.475 1.00 88.00 175 GLN A C 1
ATOM 1424 O O . GLN A 1 175 ? 14.174 -10.155 -12.478 1.00 88.00 175 GLN A O 1
ATOM 1429 N N . ILE A 1 176 ? 13.493 -10.088 -14.609 1.00 89.94 176 ILE A N 1
ATOM 1430 C CA . ILE A 1 176 ? 13.707 -8.636 -14.744 1.00 89.94 176 ILE A CA 1
ATOM 1431 C C . ILE A 1 176 ? 12.902 -7.837 -13.723 1.00 89.94 176 ILE A C 1
ATOM 1433 O O . ILE A 1 176 ? 13.405 -6.862 -13.177 1.00 89.94 176 ILE A O 1
ATOM 1437 N N . LEU A 1 177 ? 11.676 -8.278 -13.432 1.00 91.56 177 LEU A N 1
ATOM 1438 C CA . LEU A 1 177 ? 10.829 -7.614 -12.457 1.00 91.56 177 LEU A CA 1
ATOM 1439 C C . LEU A 1 177 ? 11.455 -7.690 -11.060 1.00 91.56 177 LEU A C 1
ATOM 1441 O O . LEU A 1 177 ? 11.448 -6.683 -10.372 1.00 91.56 177 LEU A O 1
ATOM 1445 N N . ASP A 1 178 ? 12.105 -8.795 -10.672 1.00 87.75 178 ASP A N 1
ATOM 1446 C CA . ASP A 1 178 ? 12.776 -8.936 -9.363 1.00 87.75 178 ASP A CA 1
ATOM 1447 C C . ASP A 1 178 ? 13.911 -7.909 -9.124 1.00 87.75 178 ASP A C 1
ATOM 1449 O O . ASP A 1 178 ? 14.317 -7.674 -7.982 1.00 87.75 178 ASP A O 1
ATOM 1453 N N . GLU A 1 179 ? 14.430 -7.297 -10.194 1.00 86.50 179 GLU A N 1
ATOM 1454 C CA . GLU A 1 179 ? 15.477 -6.265 -10.150 1.00 86.50 179 GLU A CA 1
ATOM 1455 C C . GLU A 1 179 ? 14.927 -4.836 -10.165 1.00 86.50 179 GLU A C 1
ATOM 1457 O O . GLU A 1 179 ? 15.671 -3.888 -9.900 1.00 86.50 179 GLU A O 1
ATOM 1462 N N . ILE A 1 180 ? 13.640 -4.660 -10.461 1.00 87.94 180 ILE A N 1
ATOM 1463 C CA . ILE A 1 180 ? 12.992 -3.361 -10.321 1.00 87.94 180 ILE A CA 1
ATOM 1464 C C . ILE A 1 180 ? 12.715 -3.175 -8.840 1.00 87.94 180 ILE A C 1
ATOM 1466 O O . ILE A 1 180 ? 12.079 -4.004 -8.193 1.00 87.94 180 ILE A O 1
ATOM 1470 N N . HIS A 1 181 ? 13.261 -2.110 -8.280 1.00 78.56 181 HIS A N 1
ATOM 1471 C CA . HIS A 1 181 ? 13.129 -1.828 -6.865 1.00 78.56 181 HIS A CA 1
ATOM 1472 C C . HIS A 1 181 ? 12.843 -0.355 -6.656 1.00 78.56 181 HIS A C 1
ATOM 1474 O O . HIS A 1 181 ? 13.217 0.500 -7.457 1.00 78.56 181 HIS A O 1
ATOM 1480 N N . GLU A 1 182 ? 12.174 -0.078 -5.546 1.00 75.69 182 GLU A N 1
ATOM 1481 C CA . GLU A 1 182 ? 12.031 1.269 -5.030 1.00 75.69 182 GLU A CA 1
ATOM 1482 C C . GLU A 1 182 ? 13.424 1.810 -4.693 1.00 75.69 182 GLU A C 1
ATOM 1484 O O . GLU A 1 182 ? 14.068 1.382 -3.733 1.00 75.69 182 GLU A O 1
ATOM 1489 N N . TYR A 1 183 ? 13.913 2.725 -5.526 1.00 69.69 183 TYR A N 1
ATOM 1490 C CA . TYR A 1 183 ? 15.182 3.396 -5.295 1.00 69.69 183 TYR A CA 1
ATOM 1491 C C . TYR A 1 183 ? 14.918 4.682 -4.510 1.00 69.69 183 TYR A C 1
ATOM 1493 O O . TYR A 1 183 ? 14.134 5.528 -4.943 1.00 69.69 183 TYR A O 1
ATOM 1501 N N . HIS A 1 184 ? 15.539 4.822 -3.335 1.00 67.00 184 HIS A N 1
ATOM 1502 C CA . HIS A 1 184 ? 15.476 6.032 -2.497 1.00 67.00 184 HIS A CA 1
ATOM 1503 C C . HIS A 1 184 ? 14.062 6.557 -2.184 1.00 67.00 184 HIS A C 1
ATOM 1505 O O . HIS A 1 184 ? 13.854 7.764 -2.093 1.00 67.00 184 HIS A O 1
ATOM 1511 N N . GLY A 1 185 ? 13.080 5.664 -2.019 1.00 72.19 185 GLY A N 1
ATOM 1512 C CA . GLY A 1 185 ? 11.708 6.046 -1.655 1.00 72.19 185 GLY A CA 1
ATOM 1513 C C . GLY A 1 185 ? 10.878 6.648 -2.795 1.00 72.19 185 GLY A C 1
ATOM 1514 O O . GLY A 1 185 ? 9.801 7.181 -2.547 1.00 72.19 185 GLY A O 1
ATOM 1515 N N . SER A 1 186 ? 11.359 6.585 -4.044 1.00 75.12 186 SER A N 1
ATOM 1516 C CA . SER A 1 186 ? 10.616 7.069 -5.223 1.00 75.12 186 SER A CA 1
ATOM 1517 C C . SER A 1 186 ? 9.478 6.137 -5.674 1.00 75.12 186 SER A C 1
ATOM 1519 O O . SER A 1 186 ? 8.772 6.444 -6.634 1.00 75.12 186 SER A O 1
ATOM 1521 N N . GLY A 1 187 ? 9.262 5.019 -4.972 1.00 83.69 187 GLY A N 1
ATOM 1522 C CA . GLY A 1 187 ? 8.371 3.946 -5.398 1.00 83.69 187 GLY A CA 1
ATOM 1523 C C . GLY A 1 187 ? 8.866 3.210 -6.649 1.00 83.69 187 GLY A C 1
ATOM 1524 O O . GLY A 1 187 ? 9.814 3.608 -7.322 1.00 83.69 187 GLY A O 1
ATOM 1525 N N . VAL A 1 188 ? 8.218 2.092 -6.973 1.00 88.31 188 VAL A N 1
ATOM 1526 C CA . VAL A 1 188 ? 8.379 1.440 -8.281 1.00 88.31 188 VAL A CA 1
ATOM 1527 C C . VAL A 1 188 ? 7.503 2.180 -9.289 1.00 88.31 188 VAL A C 1
ATOM 1529 O O . VAL A 1 188 ? 6.326 2.416 -9.018 1.00 88.31 188 VAL A O 1
ATOM 1532 N N . ASN A 1 189 ? 8.040 2.508 -10.468 1.00 92.44 189 ASN A N 1
ATOM 1533 C CA . ASN A 1 189 ? 7.235 3.078 -11.548 1.00 92.44 189 ASN A CA 1
ATOM 1534 C C . ASN A 1 189 ? 6.190 2.042 -12.020 1.00 92.44 189 ASN A C 1
ATOM 1536 O O . ASN A 1 189 ? 6.515 1.069 -12.706 1.00 92.44 189 ASN A O 1
ATOM 1540 N N . ILE A 1 190 ? 4.928 2.259 -11.640 1.00 94.56 190 ILE A N 1
ATOM 1541 C CA . ILE A 1 190 ? 3.813 1.341 -11.913 1.00 94.56 190 ILE A CA 1
ATOM 1542 C C . ILE A 1 190 ? 3.538 1.198 -13.415 1.00 94.56 190 ILE A C 1
ATOM 1544 O O . ILE A 1 190 ? 3.177 0.114 -13.871 1.00 94.56 190 ILE A O 1
ATOM 1548 N N . GLU A 1 191 ? 3.768 2.242 -14.211 1.00 96.06 191 GLU A N 1
ATOM 1549 C CA . GLU A 1 191 ? 3.583 2.209 -15.666 1.00 96.06 191 GLU A CA 1
ATOM 1550 C C . GLU A 1 191 ? 4.622 1.291 -16.326 1.00 96.06 191 GLU A C 1
ATOM 1552 O O . GLU A 1 191 ? 4.301 0.520 -17.231 1.00 96.06 191 GLU A O 1
ATOM 1557 N N . ASN A 1 192 ? 5.867 1.322 -15.840 1.00 95.50 192 ASN A N 1
ATOM 1558 C CA . ASN A 1 192 ? 6.929 0.405 -16.263 1.00 95.50 192 ASN A CA 1
ATOM 1559 C C . ASN A 1 192 ? 6.634 -1.040 -15.856 1.00 95.50 192 ASN A C 1
ATOM 1561 O O . ASN A 1 192 ? 6.811 -1.957 -16.661 1.00 95.50 192 ASN A O 1
ATOM 1565 N N . LEU A 1 193 ? 6.153 -1.244 -14.629 1.00 95.75 193 LEU A N 1
ATOM 1566 C CA . LEU A 1 193 ? 5.733 -2.555 -14.142 1.00 95.75 193 LEU A CA 1
ATOM 1567 C C . LEU A 1 193 ? 4.603 -3.130 -15.010 1.00 95.75 193 LEU A C 1
ATOM 1569 O O . LEU A 1 193 ? 4.699 -4.267 -15.475 1.00 95.75 193 LEU A O 1
ATOM 1573 N N . GLN A 1 194 ? 3.575 -2.325 -15.293 1.00 97.38 194 GLN A N 1
ATOM 1574 C CA . GLN A 1 194 ? 2.472 -2.706 -16.172 1.00 97.38 194 GLN A CA 1
ATOM 1575 C C . GLN A 1 194 ? 2.968 -3.051 -17.578 1.00 97.38 194 GLN A C 1
ATOM 1577 O O . GLN A 1 194 ? 2.613 -4.100 -18.107 1.00 97.38 194 GLN A O 1
ATOM 1582 N N . LEU A 1 195 ? 3.811 -2.203 -18.169 1.00 97.44 195 LEU A N 1
ATOM 1583 C CA . LEU A 1 195 ? 4.369 -2.406 -19.505 1.00 97.44 195 LEU A CA 1
ATOM 1584 C C . LEU A 1 195 ? 5.121 -3.735 -19.622 1.00 97.44 195 LEU A C 1
ATOM 1586 O O . LEU A 1 195 ? 4.954 -4.461 -20.601 1.00 97.44 195 LEU A O 1
ATOM 1590 N N . LEU A 1 196 ? 5.938 -4.078 -18.627 1.00 96.94 196 LEU A N 1
ATOM 1591 C CA . LEU A 1 196 ? 6.673 -5.341 -18.618 1.00 96.94 196 LEU A CA 1
ATOM 1592 C C . LEU A 1 196 ? 5.738 -6.542 -18.474 1.00 96.94 196 LEU A C 1
ATOM 1594 O O . LEU A 1 196 ? 5.888 -7.524 -19.204 1.00 96.94 196 LEU A O 1
ATOM 1598 N N . LEU A 1 197 ? 4.741 -6.456 -17.591 1.00 97.31 197 LEU A N 1
ATOM 1599 C CA . LEU A 1 197 ? 3.715 -7.488 -17.452 1.00 97.31 197 LEU A CA 1
ATOM 1600 C C . LEU A 1 197 ? 2.918 -7.667 -18.758 1.00 97.31 197 LEU A C 1
ATOM 1602 O O . LEU A 1 197 ? 2.706 -8.792 -19.203 1.00 97.31 197 LEU A O 1
ATOM 1606 N N . GLU A 1 198 ? 2.554 -6.590 -19.453 1.00 97.69 198 GLU A N 1
ATOM 1607 C CA . GLU A 1 198 ? 1.892 -6.656 -20.766 1.00 97.69 198 GLU A CA 1
ATOM 1608 C C . GLU A 1 198 ? 2.765 -7.323 -21.843 1.00 97.69 198 GLU A C 1
ATOM 1610 O O . GLU A 1 198 ? 2.244 -7.932 -22.781 1.00 97.69 198 GLU A O 1
ATOM 1615 N N . LYS A 1 199 ? 4.094 -7.254 -21.704 1.00 97.00 199 LYS A N 1
ATOM 1616 C CA . LYS A 1 199 ? 5.060 -7.924 -22.588 1.00 97.00 199 LYS A CA 1
ATOM 1617 C C . LYS A 1 199 ? 5.395 -9.359 -22.165 1.00 97.00 199 LYS A C 1
ATOM 1619 O O . LYS A 1 199 ? 6.183 -10.012 -22.846 1.00 97.00 199 LYS A O 1
ATOM 1624 N N . GLY A 1 200 ? 4.778 -9.880 -21.105 1.00 96.50 200 GLY A N 1
ATOM 1625 C CA . GLY A 1 200 ? 4.982 -11.257 -20.652 1.00 96.50 200 GLY A CA 1
ATOM 1626 C C . GLY A 1 200 ? 6.104 -11.426 -19.626 1.00 96.50 200 GLY A C 1
ATOM 1627 O O . GLY A 1 200 ? 6.572 -12.546 -19.425 1.00 96.50 200 GLY A O 1
ATOM 1628 N N . ALA A 1 201 ? 6.576 -10.343 -18.999 1.00 94.94 201 ALA A N 1
ATOM 1629 C CA . ALA A 1 201 ? 7.531 -10.449 -17.902 1.00 94.94 201 ALA A CA 1
ATOM 1630 C C . ALA A 1 201 ? 6.887 -11.119 -16.678 1.00 94.94 201 ALA A C 1
ATOM 1632 O O . ALA A 1 201 ? 5.699 -10.953 -16.404 1.00 94.94 201 ALA A O 1
ATOM 1633 N N . THR A 1 202 ? 7.694 -11.856 -15.923 1.00 93.31 202 THR A N 1
ATOM 1634 C CA . THR A 1 202 ? 7.302 -12.529 -14.678 1.00 93.31 202 THR A CA 1
ATOM 1635 C C . THR A 1 202 ? 8.274 -12.142 -13.562 1.00 93.31 202 THR A C 1
ATOM 1637 O O . THR A 1 202 ? 9.266 -11.459 -13.822 1.00 93.31 202 THR A O 1
ATOM 1640 N N . PHE A 1 203 ? 7.992 -12.534 -12.324 1.00 90.75 203 PHE A N 1
ATOM 1641 C CA . PHE A 1 203 ? 8.892 -12.387 -11.178 1.00 90.75 203 PHE A CA 1
ATOM 1642 C C . PHE A 1 203 ? 8.888 -13.654 -10.332 1.00 90.75 203 PHE A C 1
ATOM 1644 O O . PHE A 1 203 ? 7.917 -14.409 -10.294 1.00 90.75 203 PHE A O 1
ATOM 1651 N N . SER A 1 204 ? 10.009 -13.892 -9.663 1.00 86.44 204 SER A N 1
ATOM 1652 C CA . SER A 1 204 ? 10.247 -15.085 -8.852 1.00 86.44 204 SER A CA 1
ATOM 1653 C C . SER A 1 204 ? 10.287 -14.795 -7.350 1.00 86.44 204 SER A C 1
ATOM 1655 O O . SER A 1 204 ? 10.258 -15.735 -6.551 1.00 86.44 204 SER A O 1
ATOM 1657 N N . THR A 1 205 ? 10.330 -13.524 -6.952 1.00 85.69 205 THR A N 1
ATOM 1658 C CA . THR A 1 205 ? 10.439 -13.066 -5.563 1.00 85.69 205 THR A CA 1
ATOM 1659 C C . THR A 1 205 ? 9.241 -12.215 -5.149 1.00 85.69 205 THR A C 1
ATOM 1661 O O . THR A 1 205 ? 8.459 -11.767 -5.988 1.00 85.69 205 THR A O 1
ATOM 1664 N N . MET A 1 206 ? 9.115 -11.951 -3.842 1.00 85.56 206 MET A N 1
ATOM 1665 C CA . MET A 1 206 ? 8.040 -11.097 -3.327 1.00 85.56 206 MET A CA 1
ATOM 1666 C C . MET A 1 206 ? 8.265 -9.602 -3.501 1.00 85.56 206 MET A C 1
ATOM 1668 O O . MET A 1 206 ? 7.370 -8.815 -3.202 1.00 85.56 206 MET A O 1
ATOM 1672 N N . ARG A 1 207 ? 9.440 -9.193 -3.983 1.00 85.19 207 ARG A N 1
ATOM 1673 C CA . ARG A 1 207 ? 9.899 -7.806 -3.883 1.00 85.19 207 ARG A CA 1
ATOM 1674 C C . ARG A 1 207 ? 8.931 -6.796 -4.512 1.00 85.19 207 ARG A C 1
ATOM 1676 O O . ARG A 1 207 ? 8.790 -5.698 -3.990 1.00 85.19 207 ARG A O 1
ATOM 1683 N N . ASN A 1 208 ? 8.224 -7.182 -5.576 1.00 88.12 208 ASN A N 1
ATOM 1684 C CA . ASN A 1 208 ? 7.288 -6.299 -6.278 1.00 88.12 208 ASN A CA 1
ATOM 1685 C C . ASN A 1 208 ? 5.837 -6.392 -5.812 1.00 88.12 208 ASN A C 1
ATOM 1687 O O . ASN A 1 208 ? 5.039 -5.542 -6.204 1.00 88.12 208 ASN A O 1
ATOM 1691 N N . PHE A 1 209 ? 5.459 -7.384 -4.999 1.00 91.00 209 PHE A N 1
ATOM 1692 C CA . PHE A 1 209 ? 4.066 -7.495 -4.560 1.00 91.00 209 PHE A CA 1
ATOM 1693 C C . PHE A 1 209 ? 3.577 -6.274 -3.786 1.00 91.00 209 PHE A C 1
ATOM 1695 O O . PHE A 1 209 ? 2.469 -5.842 -4.096 1.00 91.00 209 PHE A O 1
ATOM 1702 N N . PRO A 1 210 ? 4.349 -5.661 -2.865 1.00 90.94 210 PRO A N 1
ATOM 1703 C CA . PRO A 1 210 ? 3.924 -4.416 -2.233 1.00 90.94 210 PRO A CA 1
ATOM 1704 C C . PRO A 1 210 ? 3.565 -3.333 -3.258 1.00 90.94 210 PRO A C 1
ATOM 1706 O O . PRO A 1 210 ? 2.530 -2.686 -3.134 1.00 90.94 210 PRO A O 1
ATOM 1709 N N . SER A 1 211 ? 4.378 -3.163 -4.304 1.00 92.25 211 SER A N 1
ATOM 1710 C CA . SER A 1 211 ? 4.130 -2.178 -5.363 1.00 92.25 211 SER A CA 1
ATOM 1711 C C . SER A 1 211 ? 2.911 -2.533 -6.215 1.00 92.25 211 SER A C 1
ATOM 1713 O O . SER A 1 211 ? 2.110 -1.653 -6.511 1.00 92.25 211 SER A O 1
ATOM 1715 N N . ILE A 1 212 ? 2.728 -3.816 -6.556 1.00 95.25 212 ILE A N 1
ATOM 1716 C CA . ILE A 1 212 ? 1.525 -4.305 -7.252 1.00 95.25 212 ILE A CA 1
ATOM 1717 C C . ILE A 1 212 ? 0.280 -4.037 -6.407 1.00 95.25 212 ILE A C 1
ATOM 1719 O O . ILE A 1 212 ? -0.705 -3.534 -6.932 1.00 95.25 212 ILE A O 1
ATOM 1723 N N . CYS A 1 213 ? 0.321 -4.345 -5.109 1.00 95.62 213 CYS A N 1
ATOM 1724 C CA . CYS A 1 213 ? -0.824 -4.212 -4.213 1.00 95.62 213 CYS A CA 1
ATOM 1725 C C . CYS A 1 213 ? -1.206 -2.744 -3.980 1.00 95.62 213 CYS A C 1
ATOM 1727 O O . CYS A 1 213 ? -2.391 -2.440 -3.950 1.00 95.62 213 CYS A O 1
ATOM 1729 N N . LYS A 1 214 ? -0.220 -1.841 -3.864 1.00 94.81 214 LYS A N 1
ATOM 1730 C CA . LYS A 1 214 ? -0.443 -0.396 -3.662 1.00 94.81 214 LYS A CA 1
ATOM 1731 C C . LYS A 1 214 ? -0.992 0.334 -4.889 1.00 94.81 214 LYS A C 1
ATOM 1733 O O . LYS A 1 214 ? -1.465 1.455 -4.746 1.00 94.81 214 LYS A O 1
ATOM 1738 N N . ALA A 1 215 ? -0.861 -0.236 -6.086 1.00 95.94 215 ALA A N 1
ATOM 1739 C CA . ALA A 1 215 ? -1.301 0.423 -7.309 1.00 95.94 215 ALA A CA 1
ATOM 1740 C C . ALA A 1 215 ? -2.835 0.503 -7.391 1.00 95.94 215 ALA A C 1
ATOM 1742 O O . ALA A 1 215 ? -3.524 -0.475 -7.104 1.00 95.94 215 ALA A O 1
ATOM 1743 N N . ASP A 1 216 ? -3.366 1.607 -7.923 1.00 96.31 216 ASP A N 1
ATOM 1744 C CA . ASP A 1 216 ? -4.807 1.752 -8.204 1.00 96.31 216 ASP A CA 1
ATOM 1745 C C . ASP A 1 216 ? -5.330 0.647 -9.142 1.00 96.31 216 ASP A C 1
ATOM 1747 O O . ASP A 1 216 ? -6.489 0.244 -9.090 1.00 96.31 216 ASP A O 1
ATOM 1751 N N . SER A 1 217 ? -4.452 0.116 -9.999 1.00 96.81 217 SER A N 1
ATOM 1752 C CA . SER A 1 217 ? -4.724 -0.983 -10.927 1.00 96.81 217 SER A CA 1
ATOM 1753 C C . SER A 1 217 ? -4.283 -2.357 -10.400 1.00 96.81 217 SER A C 1
ATOM 1755 O O . SER A 1 217 ? -4.084 -3.280 -11.193 1.00 96.81 217 SER A O 1
ATOM 1757 N N . SER A 1 218 ? -4.138 -2.524 -9.080 1.00 97.44 218 SER A N 1
ATOM 1758 C CA . SER A 1 218 ? -3.575 -3.724 -8.437 1.00 97.44 218 SER A CA 1
ATOM 1759 C C . SER A 1 218 ? -4.196 -5.043 -8.902 1.00 97.44 218 SER A C 1
ATOM 1761 O O . SER A 1 218 ? -3.463 -5.971 -9.242 1.00 97.44 218 SER A O 1
ATOM 1763 N N . VAL A 1 219 ? -5.527 -5.121 -9.009 1.00 98.19 219 VAL A N 1
ATOM 1764 C CA . VAL A 1 219 ? -6.235 -6.319 -9.504 1.00 98.19 219 VAL A CA 1
ATOM 1765 C C . VAL A 1 219 ? -5.815 -6.661 -10.937 1.00 98.19 219 VAL A C 1
ATOM 1767 O O . VAL A 1 219 ? -5.482 -7.809 -11.226 1.00 98.19 219 VAL A O 1
ATOM 1770 N N . LYS A 1 220 ? -5.757 -5.661 -11.827 1.00 98.19 220 LYS A N 1
ATOM 1771 C CA . LYS A 1 220 ? -5.337 -5.833 -13.228 1.00 98.19 220 LYS A CA 1
ATOM 1772 C C . LYS A 1 220 ? -3.869 -6.259 -13.321 1.00 98.19 220 LYS A C 1
ATOM 1774 O O . LYS A 1 220 ? -3.531 -7.136 -14.113 1.00 98.19 220 LYS A O 1
ATOM 1779 N N . LEU A 1 221 ? -2.990 -5.638 -12.534 1.00 97.88 221 LEU A N 1
ATOM 1780 C CA . LEU A 1 221 ? -1.564 -5.972 -12.514 1.00 97.88 221 LEU A CA 1
ATOM 1781 C C . LEU A 1 221 ? -1.331 -7.392 -12.000 1.00 97.88 221 LEU A C 1
ATOM 1783 O O . LEU A 1 221 ? -0.562 -8.137 -12.605 1.00 97.88 221 LEU A O 1
ATOM 1787 N N . LEU A 1 222 ? -2.026 -7.786 -10.930 1.00 97.75 222 LEU A N 1
ATOM 1788 C CA . LEU A 1 222 ? -1.958 -9.147 -10.420 1.00 97.75 222 LEU A CA 1
ATOM 1789 C C . LEU A 1 222 ? -2.489 -10.139 -11.460 1.00 97.75 222 LEU A C 1
ATOM 1791 O O . LEU A 1 222 ? -1.824 -11.129 -11.732 1.00 97.75 222 LEU A O 1
ATOM 1795 N N . GLU A 1 223 ? -3.618 -9.861 -12.114 1.00 98.38 223 GLU A N 1
ATOM 1796 C CA . GLU A 1 223 ? -4.149 -10.714 -13.184 1.00 98.38 223 GLU A CA 1
ATOM 1797 C C . GLU A 1 223 ? -3.144 -10.917 -14.333 1.00 98.38 223 GLU A C 1
ATOM 1799 O O . GLU A 1 223 ? -2.940 -12.050 -14.782 1.00 98.38 223 GLU A O 1
ATOM 1804 N N . LEU A 1 224 ? -2.463 -9.852 -14.774 1.00 98.19 224 LEU A N 1
ATOM 1805 C CA . LEU A 1 224 ? -1.392 -9.953 -15.771 1.00 98.19 224 LEU A CA 1
ATOM 1806 C C . LEU A 1 224 ? -0.215 -10.798 -15.263 1.00 98.19 224 LEU A C 1
ATOM 1808 O O . LEU A 1 224 ? 0.297 -11.636 -16.003 1.00 98.19 224 LEU A O 1
ATOM 1812 N N . ALA A 1 225 ? 0.193 -10.619 -14.005 1.00 97.06 225 ALA A N 1
ATOM 1813 C CA . ALA A 1 225 ? 1.258 -11.409 -13.393 1.00 97.06 225 ALA A CA 1
ATOM 1814 C C . ALA A 1 225 ? 0.909 -12.907 -13.361 1.00 97.06 225 ALA A C 1
ATOM 1816 O O . ALA A 1 225 ? 1.718 -13.736 -13.781 1.00 97.06 225 ALA A O 1
ATOM 1817 N N . LEU A 1 226 ? -0.317 -13.258 -12.959 1.00 96.88 226 LEU A N 1
ATOM 1818 C CA . LEU A 1 226 ? -0.799 -14.644 -12.967 1.00 96.88 226 LEU A CA 1
ATOM 1819 C C . LEU A 1 226 ? -0.830 -15.223 -14.385 1.00 96.88 226 LEU A C 1
ATOM 1821 O O . LEU A 1 226 ? -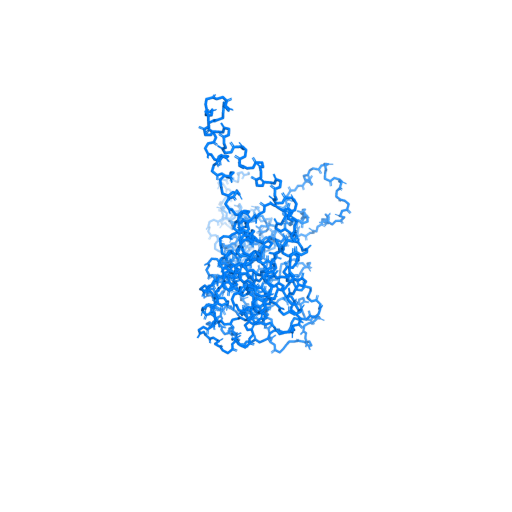0.388 -16.350 -14.605 1.00 96.88 226 LEU A O 1
ATOM 1825 N N . LYS A 1 227 ? -1.284 -14.441 -15.373 1.00 98.06 227 LYS A N 1
ATOM 1826 C CA . LYS A 1 227 ? -1.268 -14.840 -16.790 1.00 98.06 227 LYS A CA 1
ATOM 1827 C C . LYS A 1 227 ? 0.149 -15.134 -17.296 1.00 98.06 227 LYS A C 1
ATOM 1829 O O . LYS A 1 227 ? 0.320 -16.013 -18.139 1.00 98.06 227 LYS A O 1
ATOM 1834 N N . ASN A 1 228 ? 1.152 -14.438 -16.765 1.00 96.81 228 ASN A N 1
ATOM 1835 C CA . ASN A 1 228 ? 2.563 -14.643 -17.093 1.00 96.81 228 ASN A CA 1
ATOM 1836 C C . ASN A 1 228 ? 3.230 -15.759 -16.268 1.00 96.81 228 ASN A C 1
ATOM 1838 O O . ASN A 1 228 ? 4.443 -15.953 -16.364 1.00 96.81 228 ASN A O 1
ATOM 1842 N N . GLY A 1 229 ? 2.456 -16.507 -15.475 1.00 95.00 229 GLY A N 1
ATOM 1843 C CA . GLY A 1 229 ? 2.924 -17.678 -14.737 1.00 95.00 229 GLY A CA 1
ATOM 1844 C C . GLY A 1 229 ? 3.424 -17.395 -13.322 1.00 95.00 229 GLY A C 1
ATOM 1845 O O . GLY A 1 229 ? 4.112 -18.243 -12.759 1.00 95.00 229 GLY A O 1
ATOM 1846 N N . VAL A 1 230 ? 3.109 -16.233 -12.738 1.00 93.88 230 VAL A N 1
ATOM 1847 C CA . VAL A 1 230 ? 3.318 -16.021 -11.298 1.00 93.88 230 VAL A CA 1
ATOM 1848 C C . VAL A 1 230 ? 2.377 -16.939 -10.518 1.00 93.88 230 VAL A C 1
ATOM 1850 O O . VAL A 1 230 ? 1.170 -16.955 -10.757 1.00 93.88 230 VAL A O 1
ATOM 1853 N N . ASP A 1 231 ? 2.934 -17.703 -9.581 1.00 94.50 231 ASP A N 1
ATOM 1854 C CA . ASP A 1 231 ? 2.177 -18.631 -8.744 1.00 94.50 231 ASP A CA 1
ATOM 1855 C C . ASP A 1 231 ? 1.575 -17.913 -7.528 1.00 94.50 231 ASP A C 1
ATOM 1857 O O . ASP A 1 231 ? 2.290 -17.507 -6.611 1.00 94.50 231 ASP A O 1
ATOM 1861 N N . ILE A 1 232 ? 0.246 -17.775 -7.512 1.00 95.69 232 ILE A N 1
ATOM 1862 C CA . ILE A 1 232 ? -0.488 -17.171 -6.394 1.00 95.69 232 ILE A CA 1
ATOM 1863 C C . ILE A 1 232 ? -0.463 -18.037 -5.131 1.00 95.69 232 ILE A C 1
ATOM 1865 O O . ILE A 1 232 ? -0.581 -17.497 -4.034 1.00 95.69 232 ILE A O 1
ATOM 1869 N N . HIS A 1 233 ? -0.308 -19.356 -5.271 1.00 95.25 233 HIS A N 1
ATOM 1870 C CA . HIS A 1 233 ? -0.341 -20.323 -4.168 1.00 95.25 233 HIS A CA 1
ATOM 1871 C C . HIS A 1 233 ? 1.002 -20.435 -3.449 1.00 95.25 233 HIS A C 1
ATOM 1873 O O . HIS A 1 233 ? 1.124 -21.131 -2.437 1.00 95.25 233 HIS A O 1
ATOM 1879 N N . ARG A 1 234 ? 2.025 -19.765 -3.978 1.00 92.44 234 ARG A N 1
ATOM 1880 C CA . ARG A 1 234 ? 3.374 -19.858 -3.459 1.00 92.44 234 ARG A CA 1
ATOM 1881 C C . ARG A 1 234 ? 3.465 -19.273 -2.055 1.00 92.44 234 ARG A C 1
ATOM 1883 O O . ARG A 1 234 ? 3.010 -18.164 -1.776 1.00 92.44 234 ARG A O 1
ATOM 1890 N N . ILE A 1 235 ? 4.119 -20.038 -1.188 1.00 91.38 235 ILE A N 1
ATOM 1891 C CA . ILE A 1 235 ? 4.512 -19.610 0.149 1.00 91.38 235 ILE A CA 1
ATOM 1892 C C . ILE A 1 235 ? 5.954 -19.122 0.072 1.00 91.38 235 ILE A C 1
ATOM 1894 O O . ILE A 1 235 ? 6.852 -19.815 -0.415 1.00 91.38 235 ILE A O 1
ATOM 1898 N N . TYR A 1 236 ? 6.175 -17.918 0.568 1.00 86.81 236 TYR A N 1
ATOM 1899 C CA . TYR A 1 236 ? 7.454 -17.244 0.574 1.00 86.81 236 TYR A CA 1
ATOM 1900 C C . TYR A 1 236 ? 7.972 -17.208 2.000 1.00 86.81 236 TYR A C 1
ATOM 1902 O O . TYR A 1 236 ? 7.289 -16.760 2.915 1.00 86.81 236 TYR A O 1
ATOM 1910 N N . ARG A 1 237 ? 9.191 -17.701 2.195 1.00 85.44 237 ARG A N 1
ATOM 1911 C CA . ARG A 1 237 ? 9.868 -17.638 3.487 1.00 85.44 237 ARG A CA 1
ATOM 1912 C C . ARG A 1 237 ? 10.823 -16.452 3.442 1.00 85.44 237 ARG A C 1
ATOM 1914 O O . ARG A 1 237 ? 11.789 -16.532 2.674 1.00 85.44 237 ARG A O 1
ATOM 1921 N N . PRO A 1 238 ? 10.557 -15.352 4.170 1.00 72.94 238 PRO A N 1
ATOM 1922 C CA . PRO A 1 238 ? 11.481 -14.230 4.202 1.00 72.94 238 PRO A CA 1
ATOM 1923 C C . PRO A 1 238 ? 12.844 -14.741 4.673 1.00 72.94 238 PRO A C 1
ATOM 1925 O O . PRO A 1 238 ? 12.956 -15.469 5.663 1.00 72.94 238 PRO A O 1
ATOM 1928 N N . LYS A 1 239 ? 13.901 -14.426 3.921 1.00 71.25 239 LYS A N 1
ATOM 1929 C CA . LYS A 1 239 ? 15.259 -14.740 4.364 1.00 71.25 239 LYS A CA 1
ATOM 1930 C C . LYS A 1 239 ? 15.584 -13.767 5.493 1.00 71.25 239 LYS A C 1
ATOM 1932 O O . LYS A 1 239 ? 15.392 -12.573 5.330 1.00 71.25 239 LYS A O 1
ATOM 1937 N N . TRP A 1 240 ? 16.139 -14.258 6.601 1.00 54.16 240 TRP A N 1
ATOM 1938 C CA . TRP A 1 240 ? 16.508 -13.468 7.792 1.00 54.16 240 TRP A CA 1
ATOM 1939 C C . TRP A 1 240 ? 17.337 -12.196 7.520 1.00 54.16 240 TRP A C 1
ATOM 1941 O O . TRP A 1 240 ? 17.444 -11.332 8.385 1.00 54.16 240 TRP A O 1
ATOM 1951 N N . GLN A 1 241 ? 17.978 -12.104 6.351 1.00 57.03 241 GLN A N 1
ATOM 1952 C CA . GLN A 1 241 ? 18.797 -10.961 5.940 1.00 57.03 241 GLN A CA 1
ATOM 1953 C C . GLN A 1 241 ? 17.975 -9.818 5.335 1.00 57.03 241 GLN A C 1
ATOM 1955 O O . GLN A 1 241 ? 18.418 -8.670 5.376 1.00 57.03 241 GLN A O 1
ATOM 1960 N N . ASP A 1 242 ? 16.776 -10.107 4.836 1.00 60.84 242 ASP A N 1
ATOM 1961 C CA . ASP A 1 242 ? 15.825 -9.082 4.451 1.00 60.84 242 ASP A CA 1
ATOM 1962 C C . ASP A 1 242 ? 15.150 -8.619 5.744 1.00 60.84 242 ASP A C 1
ATOM 1964 O O . ASP A 1 242 ? 14.337 -9.333 6.331 1.00 60.84 242 ASP A O 1
ATOM 1968 N N . LYS A 1 243 ? 15.513 -7.423 6.229 1.00 62.12 243 LYS A N 1
ATOM 1969 C CA . LYS A 1 243 ? 14.733 -6.685 7.237 1.00 62.12 243 LYS A CA 1
ATOM 1970 C C . LYS A 1 243 ? 13.407 -6.256 6.608 1.00 62.12 243 LYS A C 1
ATOM 1972 O O . LYS A 1 243 ? 13.151 -5.066 6.440 1.00 62.12 243 LYS A O 1
ATOM 1977 N N . ASP A 1 244 ? 12.627 -7.231 6.164 1.00 67.31 244 ASP A N 1
ATOM 1978 C CA . ASP A 1 244 ? 11.357 -6.994 5.523 1.00 67.31 244 ASP A CA 1
ATOM 1979 C C . ASP A 1 244 ? 10.436 -6.372 6.586 1.00 67.31 244 ASP A C 1
ATOM 1981 O O . ASP A 1 244 ? 10.197 -7.010 7.620 1.00 67.31 244 ASP A O 1
ATOM 1985 N N . PRO A 1 245 ? 9.940 -5.132 6.392 1.00 67.38 245 PRO A N 1
ATOM 1986 C CA . PRO A 1 245 ? 8.964 -4.541 7.304 1.00 67.38 245 PRO A CA 1
ATOM 1987 C C . PRO A 1 245 ? 7.711 -5.418 7.464 1.00 67.38 245 PRO A C 1
ATOM 1989 O O . PRO A 1 245 ? 7.000 -5.281 8.457 1.00 67.38 245 PRO A O 1
ATOM 1992 N N . TYR A 1 246 ? 7.456 -6.336 6.525 1.00 69.94 246 TYR A N 1
ATOM 1993 C CA . TYR A 1 246 ? 6.350 -7.290 6.550 1.00 69.94 246 TYR A CA 1
ATOM 1994 C C . TYR A 1 246 ? 6.687 -8.619 7.259 1.00 69.94 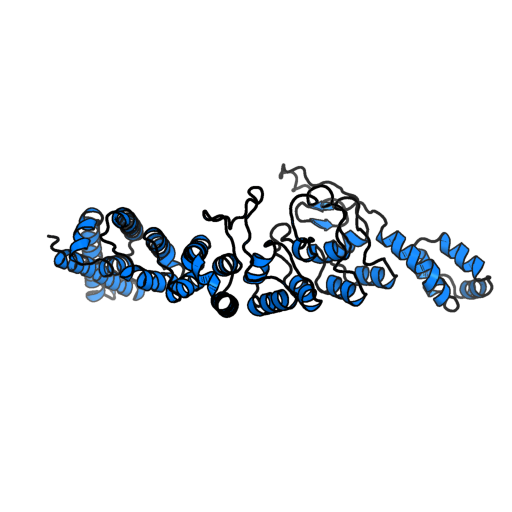246 TYR A C 1
ATOM 1996 O O . TYR A 1 246 ? 5.890 -9.549 7.193 1.00 69.94 246 TYR A O 1
ATOM 2004 N N . SER A 1 247 ? 7.841 -8.751 7.927 1.00 71.31 247 SER A N 1
ATOM 2005 C CA . SER A 1 247 ? 8.222 -10.001 8.601 1.00 71.31 247 SER A CA 1
ATOM 2006 C C . SER A 1 247 ? 7.243 -10.366 9.731 1.00 71.31 247 SER A C 1
ATOM 2008 O O . SER A 1 247 ? 7.118 -9.656 10.737 1.00 71.31 247 SER A O 1
ATOM 2010 N N . LEU A 1 248 ? 6.528 -11.478 9.550 1.00 66.25 248 LEU A N 1
ATOM 2011 C CA . LEU A 1 248 ? 5.612 -12.073 10.524 1.00 66.25 248 LEU A CA 1
ATOM 2012 C C . LEU A 1 248 ? 6.303 -13.116 11.405 1.00 66.25 248 LEU A C 1
ATOM 2014 O O . LEU A 1 248 ? 7.306 -13.719 11.022 1.00 66.25 248 LEU A O 1
ATOM 2018 N N . CYS A 1 249 ? 5.700 -13.390 12.563 1.00 65.50 249 CYS A N 1
ATOM 2019 C CA . CYS A 1 249 ? 6.147 -14.439 13.480 1.00 65.50 249 CYS A CA 1
ATOM 2020 C C . CYS A 1 249 ? 6.048 -15.850 12.871 1.00 65.50 249 CYS A C 1
ATOM 2022 O O . CYS A 1 249 ? 6.833 -16.720 13.245 1.00 65.50 249 CYS A O 1
ATOM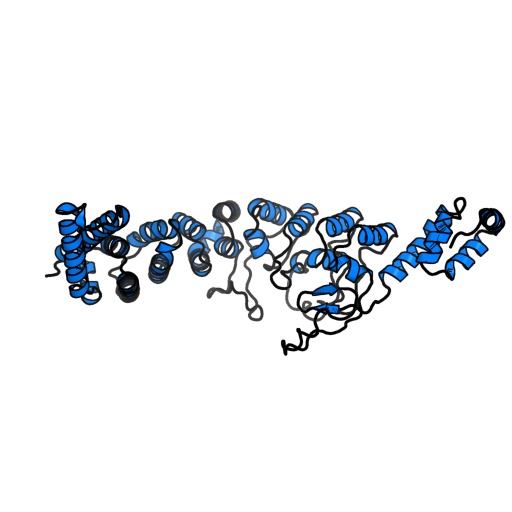 2024 N N . SER A 1 250 ? 5.116 -16.087 11.937 1.00 71.31 250 SER A N 1
ATOM 2025 C CA . SER A 1 250 ? 4.866 -17.411 11.348 1.00 71.31 250 SER A CA 1
ATOM 2026 C C . SER A 1 250 ? 5.909 -17.840 10.308 1.00 71.31 250 SER A C 1
ATOM 2028 O O . SER A 1 250 ? 6.053 -19.031 10.035 1.00 71.31 250 SER A O 1
ATOM 2030 N N . GLY A 1 251 ? 6.674 -16.901 9.739 1.00 82.31 251 GLY A N 1
ATOM 2031 C CA . GLY A 1 251 ? 7.716 -17.189 8.745 1.00 82.31 251 GLY A CA 1
ATOM 2032 C C . GLY A 1 251 ? 7.201 -17.677 7.381 1.00 82.31 251 GLY A C 1
ATOM 2033 O O . GLY A 1 251 ? 8.012 -17.946 6.492 1.00 82.31 251 GLY A O 1
ATOM 2034 N N . GLU A 1 252 ? 5.882 -17.774 7.191 1.00 90.12 252 GLU A N 1
ATOM 2035 C CA . GLU A 1 252 ? 5.229 -18.082 5.919 1.00 90.12 252 GLU A CA 1
ATOM 2036 C C . GLU A 1 252 ? 4.463 -16.852 5.426 1.00 90.12 252 GLU A C 1
ATOM 2038 O O . GLU A 1 252 ? 3.512 -16.408 6.054 1.00 90.12 252 GLU A O 1
ATOM 2043 N N . MET A 1 253 ? 4.867 -16.307 4.281 1.00 91.25 253 MET A N 1
ATOM 2044 C CA . MET A 1 253 ? 4.203 -15.173 3.642 1.00 91.25 253 MET A CA 1
ATOM 2045 C C . MET A 1 253 ? 3.543 -15.621 2.346 1.00 91.25 253 MET A C 1
ATOM 2047 O O . MET A 1 253 ? 4.131 -16.344 1.544 1.00 91.25 253 MET A O 1
ATOM 2051 N N . THR A 1 254 ? 2.330 -15.148 2.100 1.00 94.62 254 THR A N 1
ATOM 2052 C CA . THR A 1 254 ? 1.604 -15.375 0.842 1.00 94.62 254 THR A CA 1
ATOM 2053 C C . THR A 1 254 ? 1.239 -14.043 0.203 1.00 94.62 254 THR A C 1
ATOM 2055 O O . THR A 1 254 ? 1.348 -12.990 0.832 1.00 94.62 254 THR A O 1
ATOM 2058 N N . VAL A 1 255 ? 0.757 -14.073 -1.041 1.00 95.00 255 VAL A N 1
ATOM 2059 C CA . VAL A 1 255 ? 0.245 -12.874 -1.727 1.00 95.00 255 VAL A CA 1
ATOM 2060 C C . VAL A 1 255 ? -0.861 -12.183 -0.915 1.00 95.00 255 VAL A C 1
ATOM 2062 O O . VAL A 1 255 ? -0.913 -10.955 -0.875 1.00 95.00 255 VAL A O 1
ATOM 2065 N N . LEU A 1 256 ? -1.696 -12.957 -0.211 1.00 97.19 256 LEU A N 1
ATOM 2066 C CA . LEU A 1 256 ? -2.778 -12.435 0.624 1.00 97.19 256 LEU A CA 1
ATOM 2067 C C . LEU A 1 256 ? -2.273 -11.555 1.783 1.00 97.19 256 LEU A C 1
ATOM 2069 O O . LEU A 1 256 ? -2.892 -10.536 2.076 1.00 97.19 256 LEU A O 1
ATOM 2073 N N . HIS A 1 257 ? -1.126 -11.882 2.385 1.00 96.25 257 HIS A N 1
ATOM 2074 C CA . HIS A 1 257 ? -0.536 -11.085 3.469 1.00 96.25 257 HIS A CA 1
ATOM 2075 C C . HIS A 1 257 ? -0.118 -9.686 2.995 1.00 96.25 257 HIS A C 1
ATOM 2077 O O . HIS A 1 257 ? -0.408 -8.686 3.651 1.00 96.25 257 HIS A O 1
ATOM 2083 N N . TYR A 1 258 ? 0.518 -9.594 1.823 1.00 94.25 258 TYR A N 1
ATOM 2084 C CA . TYR A 1 258 ? 0.903 -8.306 1.236 1.00 94.25 258 TYR A CA 1
ATOM 2085 C C . TYR A 1 258 ? -0.317 -7.494 0.797 1.00 94.25 258 TYR A C 1
ATOM 2087 O O . TYR A 1 258 ? -0.371 -6.284 1.022 1.00 94.25 258 TYR A O 1
ATOM 2095 N N . ALA A 1 259 ? -1.324 -8.157 0.225 1.00 97.19 259 ALA A N 1
ATOM 2096 C CA . ALA A 1 259 ? -2.578 -7.504 -0.123 1.00 97.19 259 ALA A CA 1
ATOM 2097 C C . ALA A 1 259 ? -3.306 -6.959 1.115 1.00 97.19 259 ALA A C 1
ATOM 2099 O O . ALA A 1 259 ? -3.862 -5.869 1.045 1.00 97.19 259 ALA A O 1
ATOM 2100 N N . ALA A 1 260 ? -3.245 -7.637 2.263 1.00 97.31 260 ALA A N 1
ATOM 2101 C CA . ALA A 1 260 ? -3.817 -7.115 3.504 1.00 97.31 260 ALA A CA 1
ATOM 2102 C C . ALA A 1 260 ? -3.052 -5.896 4.029 1.00 97.31 260 ALA A C 1
ATOM 2104 O O . ALA A 1 260 ? -3.667 -4.920 4.458 1.00 97.31 260 ALA A O 1
ATOM 2105 N N . ALA A 1 261 ? -1.722 -5.917 3.930 1.00 95.94 261 ALA A N 1
ATOM 2106 C CA . ALA A 1 261 ? -0.863 -4.837 4.403 1.00 95.94 261 ALA A CA 1
ATOM 2107 C C . ALA A 1 261 ? -0.948 -3.557 3.552 1.00 95.94 261 ALA A C 1
ATOM 2109 O O . ALA A 1 261 ? -0.800 -2.446 4.067 1.00 95.94 261 ALA A O 1
ATOM 2110 N N . THR A 1 262 ? -1.123 -3.680 2.232 1.00 95.06 262 THR A N 1
ATOM 2111 C CA . THR A 1 262 ? -1.001 -2.521 1.329 1.00 95.06 262 THR A CA 1
ATOM 2112 C C . THR A 1 262 ? -1.982 -2.480 0.164 1.00 95.06 262 THR A C 1
ATOM 2114 O O . THR A 1 262 ? -1.911 -1.541 -0.623 1.00 95.06 262 THR A O 1
ATOM 2117 N N . GLY A 1 263 ? -2.821 -3.500 0.002 1.00 96.69 263 GLY A N 1
ATOM 2118 C CA . GLY A 1 263 ? -3.813 -3.598 -1.066 1.00 96.69 263 GLY A CA 1
ATOM 2119 C C . GLY A 1 263 ? -5.173 -3.022 -0.687 1.00 96.69 263 GLY A C 1
ATOM 2120 O O . GLY A 1 263 ? -5.291 -2.246 0.259 1.00 96.69 263 GLY A O 1
ATOM 2121 N N . THR A 1 264 ? -6.196 -3.437 -1.433 1.00 97.94 264 THR A N 1
ATOM 2122 C CA . THR A 1 264 ? -7.601 -3.046 -1.245 1.00 97.94 264 THR A CA 1
ATOM 2123 C C . THR A 1 264 ? -8.488 -4.270 -0.975 1.00 97.94 264 THR A C 1
ATOM 2125 O O . THR A 1 264 ? -8.097 -5.394 -1.323 1.00 97.94 264 THR A O 1
ATOM 2128 N N . PRO A 1 265 ? -9.715 -4.091 -0.446 1.00 98.38 265 PRO A N 1
ATOM 2129 C CA . PRO A 1 265 ? -10.665 -5.192 -0.271 1.00 98.38 265 PRO A CA 1
ATOM 2130 C C . PRO A 1 265 ? -10.978 -5.947 -1.572 1.00 98.38 265 PRO A C 1
ATOM 2132 O O . PRO A 1 265 ? -11.070 -7.174 -1.568 1.00 98.38 265 PRO A O 1
ATOM 2135 N N . ASP A 1 266 ? -11.052 -5.241 -2.705 1.00 98.44 266 ASP A N 1
ATOM 2136 C CA . ASP A 1 266 ? -11.260 -5.853 -4.025 1.00 98.44 266 ASP A CA 1
ATOM 2137 C C . ASP A 1 266 ? -10.107 -6.784 -4.421 1.00 98.44 266 ASP A C 1
ATOM 2139 O O . ASP A 1 266 ? -10.329 -7.858 -4.987 1.00 98.44 266 ASP A O 1
ATOM 2143 N N . LEU A 1 267 ? -8.866 -6.403 -4.097 1.00 98.50 267 LEU A N 1
ATOM 2144 C CA . LEU A 1 267 ? -7.696 -7.244 -4.332 1.00 98.50 267 LEU A CA 1
ATOM 2145 C C . LEU A 1 267 ? -7.711 -8.486 -3.436 1.00 98.50 267 LEU A C 1
ATOM 2147 O O . LEU A 1 267 ? -7.422 -9.585 -3.914 1.00 98.50 267 LEU A O 1
ATOM 2151 N N . LEU A 1 268 ? -8.083 -8.332 -2.161 1.00 98.50 268 LEU A N 1
ATOM 2152 C CA . LEU A 1 268 ? -8.251 -9.455 -1.237 1.00 98.50 268 LEU A CA 1
ATOM 2153 C C . LEU A 1 268 ? -9.316 -10.439 -1.743 1.00 98.50 268 LEU A C 1
ATOM 2155 O O . LEU A 1 268 ? -9.089 -11.649 -1.744 1.00 98.50 268 LEU A O 1
ATOM 2159 N N . ASP A 1 269 ? -10.461 -9.943 -2.215 1.00 98.62 269 ASP A N 1
ATOM 2160 C CA . ASP A 1 269 ? -11.526 -10.778 -2.782 1.00 98.62 269 ASP A CA 1
ATOM 2161 C C . ASP A 1 269 ? -11.105 -11.462 -4.081 1.00 98.62 269 ASP A C 1
ATOM 2163 O O . ASP A 1 269 ? -11.354 -12.657 -4.255 1.00 98.62 269 ASP A O 1
ATOM 2167 N N . PHE A 1 270 ? -10.378 -10.764 -4.954 1.00 98.56 270 PHE A N 1
ATOM 2168 C CA . PHE A 1 270 ? -9.790 -11.371 -6.144 1.00 98.56 270 PHE A CA 1
ATOM 2169 C C . PHE A 1 270 ? -8.844 -12.529 -5.790 1.00 98.56 270 PHE A C 1
ATOM 2171 O O . PHE A 1 270 ? -8.977 -13.618 -6.357 1.00 98.56 270 PHE A O 1
ATOM 2178 N N . ILE A 1 271 ? -7.926 -12.327 -4.836 1.00 98.44 271 ILE A N 1
ATOM 2179 C CA . ILE A 1 271 ? -6.980 -13.361 -4.389 1.00 98.44 271 ILE A CA 1
ATOM 2180 C C . ILE A 1 271 ? -7.736 -14.557 -3.812 1.00 98.44 271 ILE A C 1
ATOM 2182 O O . ILE A 1 271 ? -7.502 -15.683 -4.244 1.00 98.44 271 ILE A O 1
ATOM 2186 N N . LEU A 1 272 ? -8.687 -14.333 -2.901 1.00 98.38 272 LEU A N 1
ATOM 2187 C CA . LEU A 1 272 ? -9.444 -15.409 -2.254 1.00 98.38 272 LEU A CA 1
ATOM 2188 C C . LEU A 1 272 ? -10.349 -16.184 -3.223 1.00 98.38 272 LEU A C 1
ATOM 2190 O O . LEU A 1 272 ? -10.565 -17.377 -3.029 1.00 98.38 272 LEU A O 1
ATOM 2194 N N . ARG A 1 273 ? -10.845 -15.559 -4.299 1.00 98.19 273 ARG A N 1
ATOM 2195 C CA . ARG A 1 273 ? -11.562 -16.273 -5.373 1.00 98.19 273 ARG A CA 1
ATOM 2196 C C . ARG A 1 273 ? -10.646 -17.183 -6.191 1.00 98.19 273 ARG A C 1
ATOM 2198 O O . ARG A 1 273 ? -11.106 -18.206 -6.693 1.00 98.19 273 ARG A O 1
ATOM 2205 N N . LYS A 1 274 ? -9.380 -16.798 -6.378 1.00 98.25 274 LYS A N 1
ATOM 2206 C CA . LYS A 1 274 ? -8.389 -17.565 -7.154 1.00 98.25 274 LYS A CA 1
ATOM 2207 C C . LYS A 1 274 ? -7.652 -18.612 -6.315 1.00 98.25 274 LYS A C 1
ATOM 2209 O O . LYS A 1 274 ? -7.263 -19.636 -6.864 1.00 98.25 274 LYS A O 1
ATOM 2214 N N . ALA A 1 275 ? -7.481 -18.358 -5.022 1.00 98.06 275 ALA A N 1
ATOM 2215 C CA . ALA A 1 275 ? -6.710 -19.164 -4.081 1.00 98.06 275 ALA A CA 1
ATOM 2216 C C . ALA A 1 275 ? -7.427 -19.254 -2.713 1.00 98.06 275 ALA A C 1
ATOM 2218 O O . ALA A 1 275 ? -6.943 -18.711 -1.713 1.00 98.06 275 ALA A O 1
ATOM 2219 N N . PRO A 1 276 ? -8.617 -19.888 -2.650 1.00 98.06 276 PRO A N 1
ATOM 2220 C CA . PRO A 1 276 ? -9.437 -19.934 -1.436 1.00 98.06 276 PRO A CA 1
ATOM 2221 C C . PRO A 1 276 ? -8.757 -20.661 -0.269 1.00 98.06 276 PRO A C 1
ATOM 2223 O O . PRO A 1 276 ? -9.036 -20.368 0.890 1.00 98.06 276 PRO A O 1
ATOM 2226 N N . GLU A 1 277 ? -7.831 -21.580 -0.539 1.00 97.56 277 GLU A N 1
ATOM 2227 C CA . GLU A 1 277 ? -7.054 -22.278 0.486 1.00 97.56 277 GLU A CA 1
ATOM 2228 C C . GLU A 1 277 ? -6.114 -21.357 1.281 1.00 97.56 277 GLU A C 1
ATOM 2230 O O . GLU A 1 277 ? -5.667 -21.746 2.361 1.00 97.56 277 GLU A O 1
ATOM 2235 N N . GLN A 1 278 ? -5.859 -20.124 0.817 1.00 97.06 278 GLN A N 1
ATOM 2236 C CA . GLN A 1 278 ? -5.140 -19.115 1.604 1.00 97.06 278 GLN A CA 1
ATOM 2237 C C . GLN A 1 278 ? -5.931 -18.619 2.821 1.00 97.06 278 GLN A C 1
ATOM 2239 O O . GLN A 1 278 ? -5.328 -18.035 3.718 1.00 97.06 278 GLN A O 1
ATOM 2244 N N . LEU A 1 279 ? -7.236 -18.917 2.925 1.00 97.06 279 LEU A N 1
ATOM 2245 C CA . LEU A 1 279 ? -8.029 -18.651 4.134 1.00 97.06 279 LEU A CA 1
ATOM 2246 C C . LEU A 1 279 ? -7.468 -19.335 5.387 1.00 97.06 279 LEU A C 1
ATOM 2248 O O . LEU A 1 279 ? -7.739 -18.884 6.493 1.00 97.06 279 LEU A O 1
ATOM 2252 N N . LYS A 1 280 ? -6.648 -20.385 5.254 1.00 96.69 280 LYS A N 1
ATOM 2253 C CA . LYS A 1 280 ? -5.967 -20.983 6.414 1.00 96.69 280 LYS A CA 1
ATOM 2254 C C . LYS A 1 280 ? -5.001 -20.017 7.123 1.00 96.69 280 LYS A C 1
ATOM 2256 O O . LYS A 1 280 ? -4.620 -20.291 8.252 1.00 96.69 280 LYS A O 1
ATOM 2261 N N . TYR A 1 281 ? -4.612 -18.919 6.466 1.00 96.50 281 TYR A N 1
ATOM 2262 C CA . TYR A 1 281 ? -3.753 -17.861 7.006 1.00 96.50 281 TYR A CA 1
ATOM 2263 C C . TYR A 1 281 ? -4.542 -16.617 7.449 1.00 96.50 281 TYR A C 1
ATOM 2265 O O . TYR A 1 281 ? -3.951 -15.563 7.649 1.00 96.50 281 TYR A O 1
ATOM 2273 N N . ILE A 1 282 ? -5.874 -16.691 7.556 1.00 97.25 282 ILE A N 1
ATOM 2274 C CA . ILE A 1 282 ? -6.716 -15.500 7.749 1.00 97.25 282 ILE A CA 1
ATOM 2275 C C . ILE A 1 282 ? -6.362 -14.695 9.010 1.00 97.25 282 ILE A C 1
ATOM 2277 O O . ILE A 1 282 ? -6.493 -13.475 8.991 1.00 97.25 282 ILE A O 1
ATOM 2281 N N . GLU A 1 283 ? -5.852 -15.349 10.058 1.00 96.62 283 GLU A N 1
ATOM 2282 C CA . GLU A 1 283 ? -5.447 -14.686 11.306 1.00 96.62 283 GLU A CA 1
ATOM 2283 C C . GLU A 1 283 ? -4.155 -13.878 11.152 1.00 96.62 283 GLU A C 1
ATOM 2285 O O . GLU A 1 283 ? -4.118 -12.698 11.498 1.00 96.62 283 GLU A O 1
ATOM 2290 N N . ASP A 1 284 ? -3.126 -14.465 10.536 1.00 95.62 284 ASP A N 1
ATOM 2291 C CA . ASP A 1 284 ? -1.873 -13.776 10.203 1.00 95.62 284 ASP A CA 1
ATOM 2292 C C . ASP A 1 284 ? -2.136 -12.604 9.235 1.00 95.62 284 ASP A C 1
ATOM 2294 O O . ASP A 1 284 ? -1.562 -11.520 9.346 1.00 95.62 284 ASP A O 1
ATOM 2298 N N . VAL A 1 285 ? -3.061 -12.798 8.291 1.00 96.75 285 VAL A N 1
ATOM 2299 C CA . VAL A 1 285 ? -3.504 -11.776 7.332 1.00 96.75 285 VAL A CA 1
ATOM 2300 C C . VAL A 1 285 ? -4.264 -10.644 8.038 1.00 96.75 285 VAL A C 1
ATOM 2302 O O . VAL A 1 285 ? -4.066 -9.476 7.693 1.00 96.75 285 VAL A O 1
ATOM 2305 N N . LEU A 1 286 ? -5.093 -10.955 9.041 1.00 97.69 286 LEU A N 1
ATOM 2306 C CA . LEU A 1 286 ? -5.755 -9.953 9.879 1.00 97.69 286 LEU A CA 1
ATOM 2307 C C . LEU A 1 286 ? -4.723 -9.140 10.665 1.00 97.69 286 LEU A C 1
ATOM 2309 O O . LEU A 1 286 ? -4.770 -7.911 10.637 1.00 97.69 286 LEU A O 1
ATOM 2313 N N . GLU A 1 287 ? -3.750 -9.803 11.298 1.00 96.25 287 GLU A N 1
ATOM 2314 C CA . GLU A 1 287 ? -2.657 -9.130 12.006 1.00 96.25 287 GLU A CA 1
ATOM 2315 C C . GLU A 1 287 ? -1.902 -8.158 11.088 1.00 96.25 287 GLU A C 1
ATOM 2317 O O . GLU A 1 287 ? -1.603 -7.031 11.488 1.00 96.25 287 GLU A O 1
ATOM 2322 N N . MET A 1 288 ? -1.660 -8.544 9.832 1.00 95.44 288 MET A N 1
ATOM 2323 C CA . MET A 1 288 ? -1.027 -7.669 8.843 1.00 95.44 288 MET A CA 1
ATOM 2324 C C . MET A 1 288 ? -1.842 -6.414 8.538 1.00 95.44 288 MET A C 1
ATOM 2326 O O . MET A 1 288 ? -1.265 -5.329 8.453 1.00 95.44 288 MET A O 1
ATOM 2330 N N . ALA A 1 289 ? -3.162 -6.527 8.390 1.00 97.44 289 ALA A N 1
ATOM 2331 C CA . ALA A 1 289 ? -4.009 -5.361 8.148 1.00 97.44 289 ALA A CA 1
ATOM 2332 C C . ALA A 1 289 ? -3.969 -4.375 9.330 1.00 97.44 289 ALA A C 1
ATOM 2334 O O . ALA A 1 289 ? -3.841 -3.170 9.120 1.00 97.44 289 ALA A O 1
ATOM 2335 N N . PHE A 1 290 ? -3.987 -4.883 10.567 1.00 96.81 290 PHE A N 1
ATOM 2336 C CA . PHE A 1 290 ? -3.836 -4.069 11.777 1.00 96.81 290 PHE A CA 1
ATOM 2337 C C . PHE A 1 290 ? -2.462 -3.401 11.861 1.00 96.81 290 PHE A C 1
ATOM 2339 O O . PHE A 1 290 ? -2.362 -2.188 12.028 1.00 96.81 290 PHE A O 1
ATOM 2346 N N . ARG A 1 291 ? -1.388 -4.177 11.683 1.00 94.81 291 ARG A N 1
ATOM 2347 C CA . ARG A 1 291 ? -0.004 -3.692 11.783 1.00 94.81 291 ARG A CA 1
ATOM 2348 C C . ARG A 1 291 ? 0.298 -2.553 10.805 1.00 94.81 291 ARG A C 1
ATOM 2350 O O . ARG A 1 291 ? 1.097 -1.677 11.125 1.00 94.81 291 ARG A O 1
ATOM 2357 N N . PHE A 1 292 ? -0.320 -2.576 9.626 1.00 94.81 292 PHE A N 1
ATOM 2358 C CA . PHE A 1 292 ? -0.131 -1.573 8.575 1.00 94.81 292 PHE A CA 1
ATOM 2359 C C . PHE A 1 292 ? -1.245 -0.524 8.508 1.00 94.81 292 PHE A C 1
ATOM 2361 O O . PHE A 1 292 ? -1.296 0.221 7.529 1.00 94.81 292 PHE A O 1
ATOM 2368 N N . ASP A 1 293 ? -2.096 -0.450 9.536 1.00 96.81 293 ASP A N 1
ATOM 2369 C CA . ASP A 1 293 ? -3.145 0.564 9.669 1.00 96.81 293 ASP A CA 1
ATOM 2370 C C . ASP A 1 293 ? -4.087 0.594 8.447 1.00 96.81 293 ASP A C 1
ATOM 2372 O O . ASP A 1 293 ? -4.300 1.623 7.805 1.00 96.81 293 ASP A O 1
ATOM 2376 N N . ARG A 1 294 ? -4.592 -0.589 8.062 1.00 97.50 294 ARG A N 1
ATOM 2377 C CA . ARG A 1 294 ? -5.492 -0.801 6.913 1.00 97.50 294 ARG A CA 1
ATOM 2378 C C . ARG A 1 294 ? -6.895 -1.208 7.372 1.00 97.50 294 ARG A C 1
ATOM 2380 O O . ARG A 1 294 ? -7.229 -2.397 7.294 1.00 97.50 294 ARG A O 1
ATOM 2387 N N . PRO A 1 295 ? -7.732 -0.270 7.847 1.00 98.00 295 PRO A N 1
ATOM 2388 C CA . PRO A 1 295 ? -9.029 -0.616 8.416 1.00 98.00 295 PRO A CA 1
ATOM 2389 C C . PRO A 1 295 ? -9.992 -1.245 7.401 1.00 98.00 295 PRO A C 1
ATOM 2391 O O . PRO A 1 295 ? -10.680 -2.202 7.729 1.00 98.00 295 PRO A O 1
ATOM 2394 N N . GLU A 1 296 ? -10.011 -0.807 6.144 1.00 98.06 296 GLU A N 1
ATOM 2395 C CA . GLU A 1 296 ? -10.894 -1.384 5.120 1.00 98.06 296 GLU A CA 1
ATOM 2396 C C . GLU A 1 296 ? -10.566 -2.864 4.872 1.00 98.06 296 GLU A C 1
ATOM 2398 O O . GLU A 1 296 ? -11.455 -3.711 4.745 1.00 98.06 296 GLU A O 1
ATOM 2403 N N . ASN A 1 297 ? -9.271 -3.192 4.862 1.00 98.31 297 ASN A N 1
ATOM 2404 C CA . ASN A 1 297 ? -8.796 -4.563 4.711 1.00 98.31 297 ASN A CA 1
ATOM 2405 C C . ASN A 1 297 ? -9.102 -5.389 5.965 1.00 98.31 297 ASN A C 1
ATOM 2407 O O . ASN A 1 297 ? -9.609 -6.503 5.838 1.00 98.31 297 ASN A O 1
ATOM 2411 N N . ALA A 1 298 ? -8.841 -4.854 7.163 1.00 98.44 298 ALA A N 1
ATOM 2412 C CA . ALA A 1 298 ? -9.143 -5.532 8.424 1.00 98.44 298 ALA A CA 1
ATOM 2413 C C . ALA A 1 298 ? -10.643 -5.846 8.547 1.00 98.44 298 ALA A C 1
ATOM 2415 O O . ALA A 1 298 ? -11.009 -6.981 8.851 1.00 98.44 298 ALA A O 1
ATOM 2416 N N . LEU A 1 299 ? -11.511 -4.883 8.225 1.00 98.38 299 LEU A N 1
ATOM 2417 C CA . LEU A 1 299 ? -12.962 -5.059 8.204 1.00 98.38 299 LEU A CA 1
ATOM 2418 C C . LEU A 1 299 ? -13.379 -6.172 7.233 1.00 98.38 299 LEU A C 1
ATOM 2420 O O . LEU A 1 299 ? -14.107 -7.096 7.606 1.00 98.38 299 LEU A O 1
ATOM 2424 N N . TYR A 1 300 ? -12.862 -6.138 6.003 1.00 98.50 300 TYR A N 1
ATOM 2425 C CA . TYR A 1 300 ? -13.108 -7.184 5.013 1.00 98.50 300 TYR A CA 1
ATOM 2426 C C . TYR A 1 300 ? -12.677 -8.575 5.519 1.00 98.50 300 TYR A C 1
ATOM 2428 O O . TYR A 1 300 ? -13.433 -9.543 5.408 1.00 98.50 300 TYR A O 1
ATOM 2436 N N . ILE A 1 301 ? -11.489 -8.683 6.121 1.00 98.50 301 ILE A N 1
ATOM 2437 C CA . ILE A 1 301 ? -10.946 -9.938 6.661 1.00 98.50 301 ILE A CA 1
ATOM 2438 C C . ILE A 1 301 ? -11.803 -10.462 7.825 1.00 98.50 301 ILE A C 1
ATOM 2440 O O . ILE A 1 301 ? -12.121 -11.655 7.873 1.00 98.50 301 ILE A O 1
ATOM 2444 N N . LEU A 1 302 ? -12.263 -9.583 8.721 1.00 98.31 302 LEU A N 1
ATOM 2445 C CA . LEU A 1 302 ? -13.183 -9.943 9.803 1.00 98.31 302 LEU A CA 1
ATOM 2446 C C . LEU A 1 302 ? -14.512 -10.486 9.258 1.00 98.31 302 LEU A C 1
ATOM 2448 O O . LEU A 1 302 ? -15.048 -11.456 9.805 1.00 98.31 302 LEU A O 1
ATOM 2452 N N . HIS A 1 303 ? -15.042 -9.929 8.166 1.00 97.94 303 HIS A N 1
ATOM 2453 C CA . HIS A 1 303 ? -16.230 -10.475 7.497 1.00 97.94 303 HIS A CA 1
ATOM 2454 C C . HIS A 1 303 ? -15.990 -11.841 6.842 1.00 97.94 303 HIS A C 1
ATOM 2456 O O . HIS A 1 303 ? -16.929 -12.628 6.719 1.00 97.94 303 HIS A O 1
ATOM 2462 N N . LYS A 1 304 ? -14.748 -12.161 6.464 1.00 97.81 304 LYS A N 1
ATOM 2463 C CA . LYS A 1 304 ? -14.362 -13.488 5.952 1.00 97.81 304 LYS A CA 1
ATOM 2464 C C . LYS A 1 304 ? -14.066 -14.520 7.045 1.00 97.81 304 LYS A C 1
ATOM 2466 O O . LYS A 1 304 ? -13.733 -15.654 6.713 1.00 97.81 304 LYS A O 1
ATOM 2471 N N . GLY A 1 305 ? -14.245 -14.165 8.317 1.00 97.62 305 GLY A N 1
ATOM 2472 C CA . GLY A 1 305 ? -14.165 -15.102 9.439 1.00 97.62 305 GLY A CA 1
ATOM 2473 C C . GLY A 1 305 ? -12.867 -15.054 10.241 1.00 97.62 305 GLY A C 1
ATOM 2474 O O . GLY A 1 305 ? -12.693 -15.926 11.090 1.00 97.62 305 GLY A O 1
ATOM 2475 N N . GLY A 1 306 ? -12.005 -14.051 10.019 1.00 97.75 306 GLY A N 1
ATOM 2476 C CA . GLY A 1 306 ? -10.861 -13.800 10.902 1.00 97.75 306 GLY A CA 1
ATOM 2477 C C . GLY A 1 306 ? -11.309 -13.612 12.356 1.00 97.75 306 GLY A C 1
ATOM 2478 O O . GLY A 1 306 ? -12.303 -12.920 12.625 1.00 97.75 306 GLY A O 1
ATOM 2479 N N . GLN A 1 307 ? -10.612 -14.271 13.275 1.00 97.81 307 GLN A N 1
ATOM 2480 C CA . GLN A 1 307 ? -10.843 -14.233 14.710 1.00 97.81 307 GLN A CA 1
ATOM 2481 C C . GLN A 1 307 ? -10.006 -13.114 15.337 1.00 97.81 307 GLN A C 1
ATOM 2483 O O . GLN A 1 307 ? -8.782 -13.212 15.411 1.00 97.81 307 GLN A O 1
ATOM 2488 N N . PRO A 1 308 ? -10.644 -12.032 15.808 1.00 97.75 308 PRO A N 1
ATOM 2489 C CA . PRO A 1 308 ? -9.895 -10.942 16.398 1.00 97.75 308 PRO A CA 1
ATOM 2490 C C . PRO A 1 308 ? -9.272 -11.333 17.739 1.00 97.75 308 PRO A C 1
ATOM 2492 O O . PRO A 1 308 ? -9.746 -12.243 18.422 1.00 97.75 308 PRO A O 1
ATOM 2495 N N . THR A 1 309 ? -8.257 -10.582 18.157 1.00 97.25 309 THR A N 1
ATOM 2496 C CA . THR A 1 309 ? -7.662 -10.674 19.498 1.00 97.25 309 THR A CA 1
ATOM 2497 C C . THR A 1 309 ? -8.004 -9.444 20.348 1.00 97.25 309 THR A C 1
ATOM 2499 O O . THR A 1 309 ? -8.347 -8.390 19.801 1.00 97.25 309 THR A O 1
ATOM 2502 N N . PRO A 1 310 ? -7.884 -9.520 21.688 1.00 97.00 310 PRO A N 1
ATOM 2503 C CA . PRO A 1 310 ? -8.010 -8.340 22.540 1.00 97.00 310 PRO A CA 1
ATOM 2504 C C . PRO A 1 310 ? -7.066 -7.202 22.126 1.00 97.00 310 PRO A C 1
ATOM 2506 O O . PRO A 1 310 ? -7.510 -6.062 22.020 1.00 97.00 310 PRO A O 1
ATOM 2509 N N . ASP A 1 311 ? -5.803 -7.497 21.800 1.00 96.69 311 ASP A N 1
ATOM 2510 C CA . ASP A 1 311 ? -4.828 -6.471 21.397 1.00 96.69 311 ASP A CA 1
ATOM 2511 C C . ASP A 1 311 ? -5.250 -5.731 20.116 1.00 96.69 311 ASP A C 1
ATOM 2513 O O . ASP A 1 311 ? -5.051 -4.521 20.000 1.00 96.69 311 ASP A O 1
ATOM 2517 N N . GLN A 1 312 ? -5.893 -6.426 19.172 1.00 97.38 312 GLN A N 1
ATOM 2518 C CA . GLN A 1 312 ? -6.475 -5.803 17.979 1.00 97.38 312 GLN A CA 1
ATOM 2519 C C . GLN A 1 312 ? -7.663 -4.896 18.328 1.00 97.38 312 GLN A C 1
ATOM 2521 O O . GLN A 1 312 ? -7.790 -3.819 17.749 1.00 97.38 312 GLN A O 1
ATOM 2526 N N . LEU A 1 313 ? -8.499 -5.267 19.307 1.00 97.12 313 LEU A N 1
ATOM 2527 C CA . LEU A 1 313 ? -9.542 -4.370 19.817 1.00 97.12 313 LEU A CA 1
ATOM 2528 C C . LEU A 1 313 ? -8.926 -3.098 20.417 1.00 97.12 313 LEU A C 1
ATOM 2530 O O . LEU A 1 313 ? -9.375 -1.997 20.103 1.00 97.12 313 LEU A O 1
ATOM 2534 N N . GLN A 1 314 ? -7.873 -3.231 21.230 1.00 96.56 314 GLN A N 1
ATOM 2535 C CA . GLN A 1 314 ? -7.173 -2.072 21.790 1.00 96.56 314 GLN A CA 1
ATOM 2536 C C . GLN A 1 314 ? -6.569 -1.185 20.706 1.00 96.56 314 GLN A C 1
ATOM 2538 O O . GLN A 1 314 ? -6.694 0.038 20.785 1.00 96.56 314 GLN A O 1
ATOM 2543 N N . PHE A 1 315 ? -5.939 -1.782 19.693 1.00 96.81 315 PHE A N 1
ATOM 2544 C CA . PHE A 1 315 ? -5.431 -1.033 18.550 1.00 96.81 315 PHE A CA 1
ATOM 2545 C C . PHE A 1 315 ? -6.554 -0.252 17.855 1.00 96.81 315 PHE A C 1
ATOM 2547 O O . PHE A 1 315 ? -6.404 0.946 17.625 1.00 96.81 315 PHE A O 1
ATOM 2554 N N . ALA A 1 316 ? -7.696 -0.897 17.586 1.00 97.38 316 ALA A N 1
ATOM 2555 C CA . ALA A 1 316 ? -8.838 -0.257 16.937 1.00 97.38 316 ALA A CA 1
ATOM 2556 C C . ALA A 1 316 ? -9.378 0.933 17.749 1.00 97.38 316 ALA A C 1
ATOM 2558 O O . ALA A 1 316 ? -9.639 1.986 17.174 1.00 97.38 316 ALA A O 1
ATOM 2559 N N . PHE A 1 317 ? -9.473 0.822 19.081 1.00 95.88 317 PHE A N 1
ATOM 2560 C CA . PHE A 1 317 ? -9.849 1.955 19.941 1.00 95.88 317 PHE A CA 1
ATOM 2561 C C . PHE A 1 317 ? -8.840 3.102 19.889 1.00 95.88 317 PHE A C 1
ATOM 2563 O O . PHE A 1 317 ? -9.247 4.259 19.799 1.00 95.88 317 PHE A O 1
ATOM 2570 N N . GLY A 1 318 ? -7.539 2.798 19.887 1.00 95.38 318 GLY A N 1
ATOM 2571 C CA . GLY A 1 318 ? -6.490 3.811 19.726 1.00 95.38 318 GLY A CA 1
ATOM 2572 C C . GLY A 1 318 ? -6.549 4.544 18.380 1.00 95.38 318 GLY A C 1
ATOM 2573 O O . GLY A 1 318 ? -6.030 5.651 18.260 1.00 95.38 318 GLY A O 1
ATOM 2574 N N . LYS A 1 319 ? -7.207 3.944 17.381 1.00 96.44 319 LYS A N 1
ATOM 2575 C CA . LYS A 1 319 ? -7.340 4.451 16.012 1.00 96.44 319 LYS A CA 1
ATOM 2576 C C . LYS A 1 319 ? -8.740 4.935 15.639 1.00 96.44 319 LYS A C 1
ATOM 2578 O O . LYS A 1 319 ? -8.921 5.459 14.541 1.00 96.44 319 LYS A O 1
ATOM 2583 N N . ALA A 1 320 ? -9.718 4.825 16.538 1.00 94.56 320 ALA A N 1
ATOM 2584 C CA . ALA A 1 320 ? -11.121 5.133 16.255 1.00 94.56 320 ALA A CA 1
ATOM 2585 C C . ALA A 1 320 ? -11.319 6.541 15.660 1.00 94.56 320 ALA A C 1
ATOM 2587 O O . ALA A 1 320 ? -12.136 6.729 14.768 1.00 94.56 320 ALA A O 1
ATOM 2588 N N . PHE A 1 321 ? -10.518 7.523 16.077 1.00 92.31 321 PHE A N 1
ATOM 2589 C CA . PHE A 1 321 ? -10.619 8.910 15.601 1.00 92.31 321 PHE A CA 1
ATOM 2590 C C . PHE A 1 321 ? -10.073 9.152 14.193 1.00 92.31 321 PHE A C 1
ATOM 2592 O O . PHE A 1 321 ? -10.327 10.209 13.621 1.00 92.31 321 PHE A O 1
ATOM 2599 N N . GLU A 1 322 ? -9.304 8.214 13.644 1.00 94.19 322 GLU A N 1
ATOM 2600 C CA . GLU A 1 322 ? -8.643 8.391 12.352 1.00 94.19 322 GLU A CA 1
ATOM 2601 C C . GLU A 1 322 ? -9.553 7.999 11.175 1.00 94.19 322 GLU A C 1
ATOM 2603 O O . GLU A 1 322 ? -9.381 8.517 10.074 1.00 94.19 322 GLU A O 1
ATOM 2608 N N . SER A 1 323 ? -10.526 7.100 11.388 1.00 94.88 323 SER A N 1
ATOM 2609 C CA . SER A 1 323 ? -11.408 6.584 10.330 1.00 94.88 323 SER A CA 1
ATOM 2610 C C . SER A 1 323 ? -12.704 5.982 10.891 1.00 94.88 323 SER A C 1
ATOM 2612 O O . SER A 1 323 ? -12.690 5.277 11.902 1.00 94.88 323 SER A O 1
ATOM 2614 N N . GLU A 1 324 ? -13.832 6.181 10.200 1.00 95.00 324 GLU A N 1
ATOM 2615 C CA . GLU A 1 324 ? -15.123 5.553 10.545 1.00 95.00 324 GLU A CA 1
ATOM 2616 C C . GLU A 1 324 ? -15.057 4.018 10.489 1.00 95.00 324 GLU A C 1
ATOM 2618 O O . GLU A 1 324 ? -15.703 3.334 11.282 1.00 95.00 324 GLU A O 1
ATOM 2623 N N . HIS A 1 325 ? -14.201 3.466 9.628 1.00 97.06 325 HIS A N 1
ATOM 2624 C CA . HIS A 1 325 ? -13.997 2.022 9.525 1.00 97.06 325 HIS A CA 1
ATOM 2625 C C . HIS A 1 325 ? -13.465 1.407 10.831 1.00 97.06 325 HIS A C 1
ATOM 2627 O O . HIS A 1 325 ? -13.811 0.274 11.157 1.00 97.06 325 HIS A O 1
ATOM 2633 N N . TRP A 1 326 ? -12.667 2.141 11.621 1.00 97.00 326 TRP A N 1
ATOM 2634 C CA . TRP A 1 326 ? -12.199 1.647 12.921 1.00 97.00 326 TRP A CA 1
ATOM 2635 C C . TRP A 1 326 ? -13.342 1.511 13.934 1.00 97.00 326 TRP A C 1
ATOM 2637 O O . TRP A 1 326 ? -13.344 0.565 14.720 1.00 97.00 326 TRP A O 1
ATOM 2647 N N . HIS A 1 327 ? -14.355 2.381 13.872 1.00 95.69 327 HIS A N 1
ATOM 2648 C CA . HIS A 1 327 ? -15.564 2.233 14.686 1.00 95.69 327 HIS A CA 1
ATOM 2649 C C . HIS A 1 327 ? -16.353 0.983 14.288 1.00 95.69 327 HIS A C 1
ATOM 2651 O O . HIS A 1 327 ? -16.772 0.217 15.154 1.00 95.69 327 HIS A O 1
ATOM 2657 N N . GLU A 1 328 ? -16.517 0.732 12.987 1.00 97.00 328 GLU A N 1
ATOM 2658 C CA . GLU A 1 328 ? -17.180 -0.482 12.503 1.00 97.00 328 GLU A CA 1
ATOM 2659 C C . GLU A 1 328 ? -16.427 -1.748 12.934 1.00 97.00 328 GLU A C 1
ATOM 2661 O O . GLU A 1 328 ? -17.035 -2.712 13.403 1.00 97.00 328 GLU A O 1
ATOM 2666 N N . ILE A 1 329 ? -15.093 -1.718 12.876 1.00 98.00 329 ILE A N 1
ATOM 2667 C CA . ILE A 1 329 ? -14.239 -2.798 13.374 1.00 98.00 329 ILE A CA 1
ATOM 2668 C C . ILE A 1 329 ? -14.463 -3.040 14.870 1.00 98.00 329 ILE A C 1
ATOM 2670 O O . ILE A 1 329 ? -14.620 -4.192 15.267 1.00 98.00 329 ILE A O 1
ATOM 2674 N N . ILE A 1 330 ? -14.530 -1.996 15.703 1.00 97.38 330 ILE A N 1
ATOM 2675 C CA . ILE A 1 330 ? -14.824 -2.133 17.141 1.00 97.38 330 ILE A CA 1
ATOM 2676 C C . ILE A 1 330 ? -16.168 -2.842 17.353 1.00 97.38 330 ILE A C 1
ATOM 2678 O O . ILE A 1 330 ? -16.244 -3.803 18.123 1.00 97.38 330 ILE A O 1
ATOM 2682 N N . GLN A 1 331 ? -17.210 -2.422 16.628 1.00 96.69 331 GLN A N 1
ATOM 2683 C CA . GLN A 1 331 ? -18.546 -3.023 16.709 1.00 96.69 331 GLN A CA 1
ATOM 2684 C C . GLN A 1 331 ? -18.566 -4.477 16.215 1.00 96.69 331 GLN A C 1
ATOM 2686 O O . GLN A 1 331 ? -19.344 -5.292 16.712 1.00 96.69 331 GLN A O 1
ATOM 2691 N N . LEU A 1 332 ? -17.697 -4.829 15.265 1.00 97.56 332 LEU A N 1
ATOM 2692 C CA . LEU A 1 332 ? -17.579 -6.186 14.736 1.00 97.56 332 LEU A CA 1
ATOM 2693 C C . LEU A 1 332 ? -16.753 -7.113 15.641 1.00 97.56 332 LEU A C 1
ATOM 2695 O O . LEU A 1 332 ? -17.068 -8.301 15.745 1.00 97.56 332 LEU A O 1
ATOM 2699 N N . ILE A 1 333 ? -15.702 -6.590 16.279 1.00 97.56 333 ILE A N 1
ATOM 2700 C CA . ILE A 1 333 ? -14.795 -7.343 17.155 1.00 97.56 333 ILE A CA 1
ATOM 2701 C C . ILE A 1 333 ? -15.414 -7.576 18.528 1.00 97.56 333 ILE A C 1
ATOM 2703 O O . ILE A 1 333 ? -15.349 -8.693 19.036 1.00 97.56 333 ILE A O 1
ATOM 2707 N N . GLY A 1 334 ? -16.022 -6.548 19.121 1.00 96.19 334 GLY A N 1
ATOM 2708 C CA . GLY A 1 334 ? -16.525 -6.589 20.492 1.00 96.19 334 GLY A CA 1
ATOM 2709 C C . GLY A 1 334 ? -17.376 -7.821 20.816 1.00 96.19 334 GLY A C 1
ATOM 2710 O O . GLY A 1 334 ? -17.038 -8.544 21.750 1.00 96.19 334 GLY A O 1
ATOM 2711 N N . PRO A 1 335 ? -18.414 -8.144 20.019 1.00 97.06 335 PRO A N 1
ATOM 2712 C CA . PRO A 1 335 ? -19.262 -9.311 20.265 1.00 97.06 335 PRO A CA 1
ATOM 2713 C C . PRO A 1 335 ? -18.563 -10.666 20.070 1.00 97.06 335 PRO A C 1
ATOM 2715 O O . PRO A 1 335 ? -19.102 -11.689 20.491 1.00 97.06 335 PRO A O 1
ATOM 2718 N N . ARG A 1 336 ? -17.401 -10.702 19.400 1.00 97.31 336 ARG A N 1
ATOM 2719 C CA . ARG A 1 336 ? -16.622 -11.928 19.146 1.00 97.31 336 ARG A CA 1
ATOM 2720 C C . ARG A 1 336 ? -15.650 -12.256 20.276 1.00 97.31 336 ARG A C 1
ATOM 2722 O O . ARG A 1 336 ? -15.169 -13.384 20.339 1.00 97.31 336 ARG A O 1
ATOM 2729 N N . LEU A 1 337 ? -15.357 -11.295 21.148 1.00 97.25 337 LEU A N 1
ATOM 2730 C CA . LEU A 1 337 ? -14.435 -11.463 22.263 1.00 97.25 337 LEU A CA 1
ATOM 2731 C C . LEU A 1 337 ? -15.200 -11.681 23.569 1.00 97.25 337 LEU A C 1
ATOM 2733 O O . LEU A 1 337 ? -16.169 -10.983 23.866 1.00 97.25 337 LEU A O 1
ATOM 2737 N N . ASP A 1 338 ? -14.729 -12.612 24.401 1.00 97.38 338 ASP A N 1
ATOM 2738 C CA . ASP A 1 338 ? -15.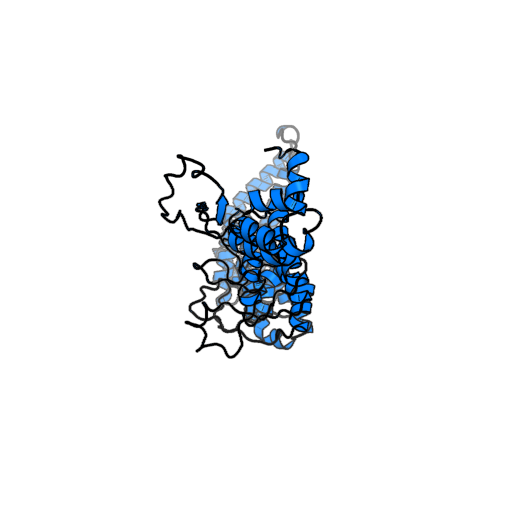175 -12.670 25.791 1.00 97.38 338 ASP A CA 1
ATOM 2739 C C . ASP A 1 338 ? -14.383 -11.649 26.604 1.00 97.38 338 ASP A C 1
ATOM 2741 O O . ASP A 1 338 ? -13.355 -11.960 27.198 1.00 97.38 338 ASP A O 1
ATOM 2745 N N . LEU A 1 339 ? -14.843 -10.395 26.594 1.00 97.12 339 LEU A N 1
ATOM 2746 C CA . LEU A 1 339 ? -14.111 -9.302 27.236 1.00 97.12 339 LEU A CA 1
ATOM 2747 C C . LEU A 1 339 ? -13.923 -9.524 28.743 1.00 97.12 339 LEU A C 1
ATOM 2749 O O . LEU A 1 339 ? -12.944 -9.044 29.285 1.00 97.12 339 LEU A O 1
ATOM 2753 N N . GLY A 1 340 ? -14.775 -10.319 29.401 1.00 96.44 340 GLY A N 1
ATOM 2754 C CA . GLY A 1 340 ? -14.607 -10.696 30.810 1.00 96.44 340 GLY A CA 1
ATOM 2755 C C . GLY A 1 340 ? -13.552 -11.777 31.084 1.00 96.44 340 GLY A C 1
ATOM 2756 O O . GLY A 1 340 ? -13.328 -12.109 32.249 1.00 96.44 340 GLY A O 1
ATOM 2757 N N . ALA A 1 341 ? -12.929 -12.352 30.052 1.00 97.12 341 ALA A N 1
ATOM 2758 C CA . ALA A 1 341 ? -11.894 -13.360 30.227 1.00 97.12 341 ALA A CA 1
ATOM 2759 C C . ALA A 1 341 ? -10.610 -12.732 30.814 1.00 97.12 341 ALA A C 1
ATOM 2761 O O . ALA A 1 341 ? -10.261 -11.605 30.443 1.00 97.12 341 ALA A O 1
ATOM 2762 N N . PRO A 1 342 ? -9.878 -13.428 31.708 1.00 96.38 342 PRO A N 1
ATOM 2763 C CA . PRO A 1 342 ? -8.685 -12.882 32.366 1.00 96.38 342 PRO A CA 1
ATOM 2764 C C . PRO A 1 342 ? -7.634 -12.314 31.403 1.00 96.38 342 PRO A C 1
ATOM 2766 O O . PRO A 1 342 ? -6.987 -11.317 31.711 1.00 96.38 342 PRO A O 1
ATOM 2769 N N . GLU A 1 343 ? -7.481 -12.919 30.227 1.00 95.94 343 GLU A N 1
ATOM 2770 C CA . GLU A 1 343 ? -6.574 -12.482 29.167 1.00 95.94 343 GLU A CA 1
ATOM 2771 C C . GLU A 1 343 ? -6.983 -11.155 28.505 1.00 95.94 343 GLU A C 1
ATOM 2773 O O . GLU A 1 343 ? -6.118 -10.408 28.050 1.00 95.94 343 GLU A O 1
ATOM 2778 N N . ALA A 1 344 ? -8.278 -10.827 28.475 1.00 96.56 344 ALA A N 1
ATOM 2779 C CA . ALA A 1 344 ? -8.792 -9.598 27.873 1.00 96.56 344 ALA A CA 1
ATOM 2780 C C . ALA A 1 344 ? -8.786 -8.414 28.854 1.00 96.56 344 ALA A C 1
ATOM 2782 O O . ALA A 1 344 ? -8.687 -7.264 28.421 1.00 96.56 344 ALA A O 1
ATOM 2783 N N . VAL A 1 345 ? -8.840 -8.674 30.169 1.00 96.31 345 VAL A N 1
ATOM 2784 C CA . VAL A 1 345 ? -8.930 -7.634 31.211 1.00 96.31 345 VAL A CA 1
ATOM 2785 C C . VAL A 1 345 ? -7.836 -6.561 31.087 1.00 96.31 345 VAL A C 1
ATOM 2787 O O . VAL A 1 345 ? -8.204 -5.390 30.975 1.00 96.31 345 VAL A O 1
ATOM 2790 N N . PRO A 1 346 ? -6.525 -6.887 31.010 1.00 97.06 346 PRO A N 1
ATOM 2791 C CA . PRO A 1 346 ? -5.484 -5.860 30.910 1.00 97.06 346 PRO A CA 1
ATOM 2792 C C . PRO A 1 346 ? -5.608 -5.002 29.649 1.00 97.06 346 PRO A C 1
ATOM 2794 O O . PRO A 1 346 ? -5.218 -3.838 29.632 1.00 97.06 346 PRO A O 1
ATOM 2797 N N . CYS A 1 347 ? -6.128 -5.587 28.573 1.00 96.81 347 CYS A N 1
ATOM 2798 C CA . CYS A 1 347 ? -6.306 -4.919 27.299 1.00 96.81 347 CYS A CA 1
ATOM 2799 C C . CYS A 1 347 ? -7.454 -3.903 27.352 1.00 96.81 347 CYS A C 1
ATOM 2801 O O . CYS A 1 347 ? -7.284 -2.751 26.952 1.00 96.81 347 CYS A O 1
ATOM 2803 N N . VAL A 1 348 ? -8.596 -4.309 27.915 1.00 96.81 348 VAL A N 1
ATOM 2804 C CA . VAL A 1 348 ? -9.765 -3.441 28.123 1.00 96.81 348 VAL A CA 1
ATOM 2805 C C . VAL A 1 348 ? -9.436 -2.296 29.084 1.00 96.81 348 VAL A C 1
ATOM 2807 O O . VAL A 1 348 ? -9.789 -1.157 28.798 1.00 96.81 348 VAL A O 1
ATOM 2810 N N . GLN A 1 349 ? -8.693 -2.560 30.165 1.00 97.12 349 GLN A N 1
ATOM 2811 C CA . GLN A 1 349 ? -8.247 -1.518 31.100 1.00 97.12 349 GLN A CA 1
ATOM 2812 C C . GLN A 1 349 ? -7.404 -0.446 30.398 1.00 97.12 349 GLN A C 1
ATOM 2814 O O . GLN A 1 349 ? -7.713 0.735 30.502 1.00 97.12 349 GLN A O 1
ATOM 2819 N N . ARG A 1 350 ? -6.423 -0.843 29.572 1.00 96.62 350 ARG A N 1
ATOM 2820 C CA . ARG A 1 350 ? -5.637 0.118 28.775 1.00 96.62 350 ARG A CA 1
ATOM 2821 C C . ARG A 1 350 ? -6.492 0.931 27.800 1.00 96.62 350 ARG A C 1
ATOM 2823 O O . ARG A 1 350 ? -6.159 2.083 27.533 1.00 96.62 350 ARG A O 1
ATOM 2830 N N . CYS A 1 351 ? -7.562 0.348 27.251 1.00 96.31 351 CYS A N 1
ATOM 2831 C CA . CYS A 1 351 ? -8.506 1.091 26.412 1.00 96.31 351 CYS A CA 1
ATOM 2832 C C . CYS A 1 351 ? -9.232 2.161 27.229 1.00 96.31 351 CYS A C 1
ATOM 2834 O O . CYS A 1 351 ? -9.280 3.310 26.803 1.00 96.31 351 CYS A O 1
ATOM 2836 N N . LEU A 1 352 ? -9.761 1.796 28.400 1.00 96.69 352 LEU A N 1
ATOM 2837 C CA . LEU A 1 352 ? -10.457 2.722 29.294 1.00 96.69 352 LEU A CA 1
ATOM 2838 C C . LEU A 1 352 ? -9.541 3.866 29.734 1.00 96.69 352 LEU A C 1
ATOM 2840 O O . LEU A 1 352 ? -9.899 5.022 29.525 1.00 96.69 352 LEU A O 1
ATOM 2844 N N . ASP A 1 353 ? -8.329 3.555 30.201 1.00 95.94 353 ASP A N 1
ATOM 2845 C CA . ASP A 1 353 ? -7.327 4.551 30.600 1.00 95.94 353 ASP A CA 1
ATOM 2846 C C . ASP A 1 353 ? -7.023 5.537 29.459 1.00 95.94 353 ASP A C 1
ATOM 2848 O O . ASP A 1 353 ? -6.978 6.755 29.653 1.00 95.94 353 ASP A O 1
ATOM 2852 N N . HIS A 1 354 ? -6.838 5.015 28.240 1.00 94.69 354 HIS A N 1
ATOM 2853 C CA . HIS A 1 354 ? -6.560 5.831 27.062 1.00 94.69 354 HIS A CA 1
ATOM 2854 C C . HIS A 1 354 ? -7.743 6.737 26.691 1.00 94.69 354 HIS A C 1
ATOM 2856 O O . HIS A 1 354 ? -7.561 7.939 26.497 1.00 94.69 354 HIS A O 1
ATOM 2862 N N . LEU A 1 355 ? -8.960 6.187 26.627 1.00 95.56 355 LEU A N 1
ATOM 2863 C CA . LEU A 1 355 ? -10.170 6.934 26.273 1.00 95.56 355 LEU A CA 1
ATOM 2864 C C . LEU A 1 355 ? -10.536 7.982 27.334 1.00 95.56 355 LEU A C 1
ATOM 2866 O O . LEU A 1 355 ? -10.972 9.081 26.981 1.00 95.56 355 LEU A O 1
ATOM 2870 N N . GLN A 1 356 ? -10.306 7.674 28.612 1.00 95.88 356 GLN A N 1
ATOM 2871 C CA . GLN A 1 356 ? -10.434 8.604 29.735 1.00 95.88 356 GLN A CA 1
ATOM 2872 C C . GLN A 1 356 ? -9.492 9.789 29.587 1.00 95.88 356 GLN A C 1
ATOM 2874 O O . GLN A 1 356 ? -9.936 10.935 29.655 1.00 95.88 356 GLN A O 1
ATOM 2879 N N . GLY A 1 357 ? -8.212 9.526 29.311 1.00 94.38 357 GLY A N 1
ATOM 2880 C CA . GLY A 1 357 ? -7.218 10.577 29.090 1.00 94.38 357 GLY A CA 1
ATOM 2881 C C . GLY A 1 357 ? -7.558 11.507 27.920 1.00 94.38 357 GLY A C 1
ATOM 2882 O O . GLY A 1 357 ? -7.164 12.672 27.929 1.00 94.38 357 GLY A O 1
ATOM 2883 N N . LEU A 1 358 ? -8.318 11.017 26.935 1.00 93.50 358 LEU A N 1
ATOM 2884 C CA . LEU A 1 358 ? -8.793 11.797 25.790 1.00 93.50 358 LEU A CA 1
ATOM 2885 C C . LEU A 1 358 ? -10.165 12.466 26.010 1.00 93.50 358 LEU A C 1
ATOM 2887 O O . LEU A 1 358 ? -10.590 13.248 25.157 1.00 93.50 358 LEU A O 1
ATOM 2891 N N . GLY A 1 359 ? -10.874 12.165 27.105 1.00 94.44 359 GLY A N 1
ATOM 2892 C CA . GLY A 1 359 ? -12.231 12.663 27.370 1.00 94.44 359 GLY A CA 1
ATOM 2893 C C . GLY A 1 359 ? -13.295 12.115 26.408 1.00 94.44 359 GLY A C 1
ATOM 2894 O O . GLY A 1 359 ? -14.228 12.830 26.044 1.00 94.44 359 GLY A O 1
ATOM 2895 N N . GLN A 1 360 ? -13.139 10.870 25.947 1.00 94.88 360 GLN A N 1
ATOM 2896 C CA . GLN A 1 360 ? -13.927 10.278 24.856 1.00 94.88 360 GLN A CA 1
ATOM 2897 C C . GLN A 1 360 ? -15.030 9.355 25.386 1.00 94.88 360 GLN A C 1
ATOM 2899 O O . GLN A 1 360 ? -15.026 8.143 25.161 1.00 94.88 360 GLN A O 1
ATOM 2904 N N . TYR A 1 361 ? -15.988 9.941 26.109 1.00 96.31 361 TYR A N 1
ATOM 2905 C CA . TYR A 1 361 ? -17.042 9.202 26.819 1.00 96.31 361 TYR A CA 1
ATOM 2906 C C . TYR A 1 361 ? -17.921 8.353 25.895 1.00 96.31 361 TYR A C 1
ATOM 2908 O O . TYR A 1 361 ? -18.285 7.247 26.279 1.00 96.31 361 TYR A O 1
ATOM 2916 N N . GLY A 1 362 ? -18.205 8.800 24.667 1.00 95.25 362 GLY A N 1
ATOM 2917 C CA . GLY A 1 362 ? -18.951 8.002 23.686 1.00 95.25 362 GLY A CA 1
ATOM 2918 C C . GLY A 1 362 ? -18.304 6.646 23.372 1.00 95.25 362 GLY A C 1
ATOM 2919 O O . GLY A 1 362 ? -18.984 5.625 23.386 1.00 95.25 362 GLY A O 1
ATOM 2920 N N . LEU A 1 363 ? -16.979 6.601 23.191 1.00 95.25 363 LEU A N 1
ATOM 2921 C CA . LEU A 1 363 ? -16.268 5.336 22.960 1.00 95.25 363 LEU A CA 1
ATOM 2922 C C . LEU A 1 363 ? -16.177 4.473 24.222 1.00 95.25 363 LEU A C 1
ATOM 2924 O O . LEU A 1 363 ? -16.166 3.247 24.121 1.00 95.25 363 LEU A O 1
ATOM 2928 N N . ILE A 1 364 ? -16.143 5.091 25.408 1.00 97.12 364 ILE A N 1
ATOM 2929 C CA . ILE A 1 364 ? -16.236 4.363 26.681 1.00 97.12 364 ILE A CA 1
ATOM 2930 C C . ILE A 1 364 ? -17.610 3.694 26.791 1.00 97.12 364 ILE A C 1
ATOM 2932 O O . ILE A 1 364 ? -17.682 2.510 27.109 1.00 97.12 364 ILE A O 1
ATOM 2936 N N . VAL A 1 365 ? -18.695 4.407 26.471 1.00 97.56 365 VAL A N 1
ATOM 2937 C CA . VAL A 1 365 ? -20.052 3.842 26.411 1.00 97.56 365 VAL A CA 1
ATOM 2938 C C . VAL A 1 365 ? -20.106 2.658 25.445 1.00 97.56 365 VAL A C 1
ATOM 2940 O O . VAL A 1 365 ? -20.621 1.600 25.813 1.00 97.56 365 VAL A O 1
ATOM 2943 N N . ASP A 1 366 ? -19.556 2.803 24.239 1.00 95.88 366 ASP A N 1
ATOM 2944 C CA . ASP A 1 366 ? -19.531 1.726 23.246 1.00 95.88 366 ASP A CA 1
ATOM 2945 C C . ASP A 1 366 ? -18.760 0.503 23.757 1.00 95.88 366 ASP A C 1
ATOM 2947 O O . ASP A 1 366 ? -19.277 -0.612 23.706 1.00 95.88 366 ASP A O 1
ATOM 2951 N N . LEU A 1 367 ? -17.574 0.696 24.344 1.00 96.88 367 LEU A N 1
ATOM 2952 C CA . LEU A 1 367 ? -16.798 -0.383 24.960 1.00 96.88 367 LEU A CA 1
ATOM 2953 C C . LEU A 1 367 ? -17.577 -1.084 26.085 1.00 96.88 367 LEU A C 1
ATOM 2955 O O . LEU A 1 367 ? -17.652 -2.311 26.124 1.00 96.88 367 LEU A O 1
ATOM 2959 N N . LEU A 1 368 ? -18.209 -0.325 26.981 1.00 97.25 368 LEU A N 1
ATOM 2960 C CA . LEU A 1 368 ? -18.988 -0.877 28.092 1.00 97.25 368 LEU A CA 1
ATOM 2961 C C . LEU A 1 368 ? -20.229 -1.652 27.630 1.00 97.25 368 LEU A C 1
ATOM 2963 O O . LEU A 1 368 ? -20.614 -2.635 28.271 1.00 97.25 368 LEU A O 1
ATOM 2967 N N . LYS A 1 369 ? -20.843 -1.254 26.510 1.00 97.19 369 LYS A N 1
ATOM 2968 C CA . LYS A 1 369 ? -21.949 -1.992 25.877 1.00 97.19 369 LYS A CA 1
ATOM 2969 C C . LYS A 1 369 ? -21.509 -3.331 25.298 1.00 97.19 369 LYS A C 1
ATOM 2971 O O . LYS A 1 369 ? -22.294 -4.276 25.324 1.00 97.19 369 LYS A O 1
ATOM 2976 N N . LEU A 1 370 ? -20.270 -3.425 24.815 1.00 96.31 370 LEU A N 1
ATOM 2977 C CA . LEU A 1 370 ? -19.687 -4.678 24.328 1.00 96.31 370 LEU A CA 1
ATOM 2978 C C . LEU A 1 370 ? -19.384 -5.663 25.470 1.00 96.31 370 LEU A C 1
ATOM 2980 O O . LEU A 1 370 ? -19.330 -6.873 25.253 1.00 96.31 370 LEU A O 1
ATOM 2984 N N . ILE A 1 371 ? -19.220 -5.168 26.700 1.00 97.00 371 ILE A N 1
ATOM 2985 C CA . ILE A 1 371 ? -18.943 -5.985 27.884 1.00 97.00 371 ILE A CA 1
ATOM 2986 C C . ILE A 1 371 ? -20.261 -6.478 28.498 1.00 97.00 371 ILE A C 1
ATOM 2988 O O . ILE A 1 371 ? -21.174 -5.700 28.799 1.00 97.00 371 ILE A O 1
ATOM 2992 N N . LYS A 1 372 ? -20.350 -7.793 28.747 1.00 96.69 372 LYS A N 1
ATOM 2993 C CA . LYS A 1 372 ? -21.490 -8.405 29.453 1.00 96.69 372 LYS A CA 1
ATOM 2994 C C . LYS A 1 372 ? -21.701 -7.711 30.809 1.00 96.69 372 LYS A C 1
ATOM 2996 O O . LYS A 1 372 ? -20.713 -7.523 31.517 1.00 96.69 372 LYS A O 1
ATOM 3001 N N . PRO A 1 373 ? -22.947 -7.432 31.242 1.00 96.81 373 PRO A N 1
ATOM 3002 C CA . PRO A 1 373 ? -23.211 -6.696 32.482 1.00 96.81 373 PRO A CA 1
ATOM 3003 C C . PRO A 1 373 ? -22.430 -7.207 33.702 1.00 96.81 373 PRO A C 1
ATOM 3005 O O . PRO A 1 373 ? -21.777 -6.424 34.376 1.00 96.81 373 PRO A O 1
ATOM 3008 N N . ALA A 1 374 ? -22.387 -8.525 33.924 1.00 95.62 374 ALA A N 1
ATOM 3009 C CA . ALA A 1 374 ? -21.659 -9.116 35.052 1.00 95.62 374 ALA A CA 1
ATOM 3010 C C . ALA A 1 374 ? -20.132 -8.895 35.006 1.00 95.62 374 ALA A C 1
ATOM 3012 O O . ALA A 1 374 ? -19.490 -8.842 36.050 1.00 95.62 374 ALA A O 1
ATOM 3013 N N . ALA A 1 375 ? -19.548 -8.761 33.812 1.00 96.69 375 ALA A N 1
ATOM 3014 C CA . ALA A 1 375 ? -18.115 -8.532 33.634 1.00 96.69 375 ALA A CA 1
ATOM 3015 C C . ALA A 1 375 ? -17.729 -7.049 33.759 1.00 96.69 375 ALA A C 1
ATOM 3017 O O . ALA A 1 375 ? -16.561 -6.753 33.984 1.00 96.69 375 ALA A O 1
ATOM 3018 N N . ARG A 1 376 ? -18.686 -6.111 33.667 1.00 97.25 376 ARG A N 1
ATOM 3019 C CA . ARG A 1 376 ? -18.414 -4.667 33.805 1.00 97.25 376 ARG A CA 1
ATOM 3020 C C . ARG A 1 376 ? -17.819 -4.314 35.171 1.00 97.25 376 ARG A C 1
ATOM 3022 O O . ARG A 1 376 ? -16.990 -3.415 35.253 1.00 97.25 376 ARG A O 1
ATOM 3029 N N . LEU A 1 377 ? -18.171 -5.070 36.216 1.00 96.25 377 LEU A N 1
ATOM 3030 C CA . LEU A 1 377 ? -17.620 -4.907 37.565 1.00 96.25 377 LEU A CA 1
ATOM 3031 C C . LEU A 1 377 ? -16.096 -5.080 37.634 1.00 96.25 377 LEU A C 1
ATOM 3033 O O . LEU A 1 377 ? -15.472 -4.526 38.530 1.00 96.25 377 LEU A O 1
ATOM 3037 N N . LEU A 1 378 ? -15.488 -5.799 36.684 1.00 96.44 378 LEU A N 1
ATOM 3038 C CA . LEU A 1 378 ? -14.032 -5.971 36.616 1.00 96.44 378 LEU A CA 1
ATOM 3039 C C . LEU A 1 378 ? -13.290 -4.671 36.265 1.00 96.44 378 LEU A C 1
ATOM 3041 O O . LEU A 1 378 ? -12.074 -4.602 36.427 1.00 96.44 378 LEU A O 1
ATOM 3045 N N . TYR A 1 379 ? -14.009 -3.662 35.768 1.00 96.31 379 TYR A N 1
ATOM 3046 C CA . TYR A 1 379 ? -13.435 -2.423 35.243 1.00 96.31 379 TYR A CA 1
ATOM 3047 C C . TYR A 1 379 ? -13.837 -1.177 36.023 1.00 96.31 379 TYR A C 1
ATOM 3049 O O . TYR A 1 379 ? -13.398 -0.088 35.667 1.00 96.31 379 TYR A O 1
ATOM 3057 N N . VAL A 1 380 ? -14.653 -1.319 37.072 1.00 94.62 380 VAL A N 1
ATOM 3058 C CA . VAL A 1 380 ? -15.116 -0.186 37.890 1.00 94.62 380 VAL A CA 1
ATOM 3059 C C . VAL A 1 380 ? -13.928 0.607 38.435 1.00 94.62 380 VAL A C 1
ATOM 3061 O O . VAL A 1 380 ? -13.923 1.826 38.327 1.00 94.62 380 VAL A O 1
ATOM 3064 N N . ASP A 1 381 ? -12.887 -0.083 38.906 1.00 94.69 381 ASP A N 1
ATOM 3065 C CA . ASP A 1 381 ? -11.684 0.545 39.469 1.00 94.69 381 ASP A CA 1
ATOM 3066 C C . ASP A 1 381 ? -10.823 1.284 38.427 1.00 94.69 381 ASP A C 1
ATOM 3068 O O . ASP A 1 381 ? -9.954 2.071 38.796 1.00 94.69 381 ASP A O 1
ATOM 3072 N N . SER A 1 382 ? -11.033 1.033 37.131 1.00 94.69 382 SER A N 1
ATOM 3073 C CA . SER A 1 382 ? -10.342 1.748 36.048 1.00 94.69 382 SER A CA 1
ATOM 3074 C C . SER A 1 382 ? -11.052 3.047 35.659 1.00 94.69 382 SER A C 1
ATOM 3076 O O . SER A 1 382 ? -10.433 3.932 35.071 1.00 94.69 382 SER A O 1
ATOM 3078 N N . LEU A 1 383 ? -12.337 3.191 35.994 1.00 96.00 383 LEU A N 1
ATOM 3079 C CA . LEU A 1 383 ? -13.110 4.391 35.693 1.00 96.00 383 LEU A CA 1
ATOM 3080 C C . LEU A 1 383 ? -12.872 5.457 36.768 1.00 96.00 383 LEU A C 1
ATOM 3082 O O . LEU A 1 383 ? -13.113 5.231 37.951 1.00 96.00 383 LEU A O 1
ATOM 3086 N N . ASP A 1 384 ? -12.468 6.656 36.351 1.00 96.44 384 ASP A N 1
ATOM 3087 C CA . ASP A 1 384 ? -12.361 7.816 37.241 1.00 96.44 384 ASP A CA 1
ATOM 3088 C C . ASP A 1 384 ? -13.752 8.435 37.464 1.00 96.44 384 ASP A C 1
ATOM 3090 O O . ASP A 1 384 ? -14.131 9.440 36.858 1.00 96.44 384 ASP A O 1
ATOM 3094 N N . ILE A 1 385 ? -14.547 7.764 38.303 1.00 95.31 385 ILE A N 1
ATOM 3095 C CA . ILE A 1 385 ? -15.931 8.143 38.621 1.00 95.31 385 ILE A CA 1
ATOM 3096 C C . ILE A 1 385 ? -16.002 9.570 39.183 1.00 95.31 385 ILE A C 1
ATOM 3098 O O . ILE A 1 385 ? -16.895 10.327 38.804 1.00 95.31 385 ILE A O 1
ATOM 3102 N N . GLU A 1 386 ? -15.036 9.974 40.014 1.00 95.81 386 GLU A N 1
ATOM 3103 C CA . GLU A 1 386 ? -14.983 11.330 40.574 1.00 95.81 386 GLU A CA 1
ATOM 3104 C C . GLU A 1 386 ? -14.759 12.388 39.482 1.00 95.81 386 GLU A C 1
ATOM 3106 O O . GLU A 1 386 ? -15.424 13.431 39.473 1.00 95.81 386 GLU A O 1
ATOM 3111 N N . ALA A 1 387 ? -13.854 12.128 38.530 1.00 95.62 387 ALA A N 1
ATOM 3112 C CA . ALA A 1 387 ? -13.670 13.012 37.383 1.00 95.62 387 ALA A CA 1
ATOM 3113 C C . ALA A 1 387 ? -14.926 13.072 36.503 1.00 95.62 387 ALA A C 1
ATOM 3115 O O . ALA A 1 387 ? -15.318 14.161 36.077 1.00 95.62 387 ALA A O 1
ATOM 3116 N N . TYR A 1 388 ? -15.592 11.936 36.271 1.00 95.75 388 TYR A N 1
ATOM 3117 C CA . TYR A 1 388 ? -16.824 11.873 35.481 1.00 95.75 388 TYR A CA 1
ATOM 3118 C C . TYR A 1 388 ? -17.954 12.684 36.113 1.00 95.75 388 TYR A C 1
ATOM 3120 O O . TYR A 1 388 ? -18.615 13.451 35.412 1.00 95.75 388 TYR A O 1
ATOM 3128 N N . ASP A 1 389 ? -18.148 12.576 37.428 1.00 96.25 389 ASP A N 1
ATOM 3129 C CA . ASP A 1 389 ? -19.147 13.361 38.155 1.00 96.25 389 ASP A CA 1
ATOM 3130 C C . ASP A 1 389 ? -18.875 14.860 38.021 1.00 96.25 389 ASP A C 1
ATOM 3132 O O . ASP A 1 389 ? -19.762 15.635 37.652 1.00 96.25 389 ASP A O 1
ATOM 3136 N N . LYS A 1 390 ? -17.621 15.273 38.226 1.00 96.88 390 LYS A N 1
ATOM 3137 C CA . LYS A 1 390 ? -17.211 16.671 38.073 1.00 96.88 390 LYS A CA 1
ATOM 3138 C C . LYS A 1 390 ? -17.446 17.188 36.653 1.00 96.88 390 LYS A C 1
ATOM 3140 O O . LYS A 1 390 ? -17.902 18.320 36.471 1.00 96.88 390 LYS A O 1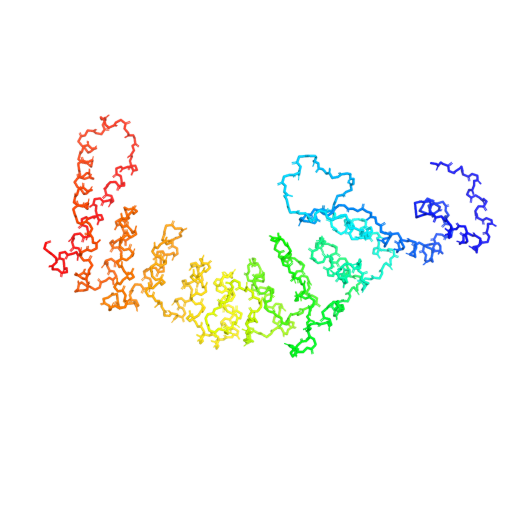
ATOM 3145 N N . ASP A 1 391 ? -17.143 16.381 35.643 1.00 95.56 391 ASP A N 1
ATOM 3146 C CA . ASP A 1 391 ? -17.351 16.733 34.240 1.00 95.56 391 ASP A CA 1
ATOM 3147 C C . ASP A 1 391 ? -18.839 16.814 33.878 1.00 95.56 391 ASP A C 1
ATOM 3149 O O . ASP A 1 391 ? -19.254 17.727 33.157 1.00 95.56 391 ASP A O 1
ATOM 3153 N N . LEU A 1 392 ? -19.661 15.917 34.427 1.00 96.88 392 LEU A N 1
ATOM 3154 C CA . LEU A 1 392 ? -21.112 15.933 34.273 1.00 96.88 392 LEU A CA 1
ATOM 3155 C C . LEU A 1 392 ? -21.741 17.166 34.933 1.00 96.88 392 LEU A C 1
ATOM 3157 O O . LEU A 1 392 ? -22.612 17.805 34.337 1.00 96.88 392 LEU A O 1
ATOM 3161 N N . GLU A 1 393 ? -21.301 17.534 36.137 1.00 97.56 393 GLU A N 1
ATOM 3162 C CA . GLU A 1 393 ? -21.728 18.760 36.817 1.00 97.56 393 GLU A CA 1
ATOM 3163 C C . GLU A 1 393 ? -21.358 20.009 36.012 1.00 97.56 393 GLU A C 1
ATOM 3165 O O . GLU A 1 393 ? -22.207 20.882 35.805 1.00 97.56 393 GLU A O 1
ATOM 3170 N N . CYS A 1 394 ? -20.122 20.074 35.501 1.00 96.12 394 CYS A N 1
ATOM 3171 C CA . CYS A 1 394 ? -19.672 21.156 34.627 1.00 96.12 394 CYS A CA 1
ATOM 3172 C C . CYS A 1 394 ? -20.552 21.270 33.373 1.00 96.12 394 CYS A C 1
ATOM 3174 O O . CYS A 1 394 ? -21.024 22.364 33.053 1.00 96.12 394 CYS A O 1
ATOM 3176 N N . ALA A 1 395 ? -20.814 20.149 32.692 1.00 95.19 395 ALA A N 1
ATOM 3177 C CA . ALA A 1 395 ? -21.635 20.122 31.485 1.00 95.19 395 ALA A CA 1
ATOM 3178 C C . ALA A 1 395 ? -23.086 20.546 31.771 1.00 95.19 395 ALA A C 1
ATOM 3180 O O . ALA A 1 395 ? -23.643 21.381 31.060 1.00 95.19 395 ALA A O 1
ATOM 3181 N N . ARG A 1 396 ? -23.694 20.047 32.856 1.00 96.94 396 ARG A N 1
ATOM 3182 C CA . ARG A 1 396 ? -25.056 20.428 33.275 1.00 96.94 396 ARG A CA 1
ATOM 3183 C C . ARG A 1 396 ? -25.162 21.902 33.642 1.00 96.94 396 ARG A C 1
ATOM 3185 O O . ARG A 1 396 ? -26.133 22.551 33.256 1.00 96.94 396 ARG A O 1
ATOM 3192 N N . LYS A 1 397 ? -24.172 22.436 34.364 1.00 96.31 397 LYS A N 1
ATOM 3193 C CA . LYS A 1 397 ? -24.107 23.861 34.701 1.00 96.31 397 LYS A CA 1
ATOM 3194 C C . LYS A 1 397 ? -24.044 24.714 33.435 1.00 96.31 397 LYS A C 1
ATOM 3196 O O . LYS A 1 397 ? -24.843 25.636 33.304 1.00 96.31 397 LYS A O 1
ATOM 3201 N N . PHE A 1 398 ? -23.174 24.356 32.489 1.00 94.44 398 PHE A N 1
ATOM 3202 C CA . PHE A 1 398 ? -23.069 25.048 31.204 1.00 94.44 398 PHE A CA 1
ATOM 3203 C C . PHE A 1 398 ? -24.393 25.020 30.427 1.00 94.44 398 PHE A C 1
ATOM 3205 O O . PHE A 1 398 ? -24.869 26.059 29.979 1.00 94.44 398 PHE A O 1
ATOM 3212 N N . ILE A 1 399 ? -25.017 23.843 30.297 1.00 94.94 399 ILE A N 1
ATOM 3213 C CA . ILE A 1 399 ? -26.295 23.681 29.587 1.00 94.94 399 ILE A CA 1
ATOM 3214 C C . ILE A 1 399 ? -27.378 24.563 30.218 1.00 94.94 399 ILE A C 1
ATOM 3216 O O . ILE A 1 399 ? -28.137 25.215 29.501 1.00 94.94 399 ILE A O 1
ATOM 3220 N N . LYS A 1 400 ? -27.437 24.607 31.555 1.00 95.44 400 LYS A N 1
ATOM 3221 C CA . LYS A 1 400 ? -28.389 25.436 32.296 1.00 95.44 400 LYS A CA 1
ATOM 3222 C C . LYS A 1 400 ? -28.168 26.927 32.027 1.00 95.44 400 LYS A C 1
ATOM 3224 O O . LYS A 1 400 ? -29.112 27.601 31.633 1.00 95.44 400 LYS A O 1
ATOM 3229 N N . GLU A 1 401 ? -26.938 27.417 32.180 1.00 93.56 401 GLU A N 1
ATOM 3230 C CA . GLU A 1 401 ? -26.588 28.826 31.943 1.00 93.56 401 GLU A CA 1
ATOM 3231 C C . GLU A 1 401 ? -26.890 29.252 30.497 1.00 93.56 401 GLU A C 1
ATOM 3233 O O . GLU A 1 401 ? -27.486 30.304 30.274 1.00 93.56 401 GLU A O 1
ATOM 3238 N N . PHE A 1 402 ? -26.558 28.405 29.516 1.00 93.25 402 PHE A N 1
ATOM 3239 C CA . PHE A 1 402 ? -26.844 28.666 28.103 1.00 93.25 402 PHE A CA 1
ATOM 3240 C C . PHE A 1 402 ? -28.352 28.691 27.798 1.00 93.25 402 PHE A C 1
ATOM 3242 O O . PHE A 1 402 ? -28.803 29.484 26.975 1.00 93.25 402 PHE A O 1
ATOM 3249 N N . THR A 1 403 ? -29.139 27.839 28.465 1.00 93.44 403 THR A N 1
ATOM 3250 C CA . THR A 1 403 ? -30.600 27.776 28.286 1.00 93.44 403 THR A CA 1
ATOM 3251 C C . THR A 1 403 ? -31.312 28.958 28.953 1.00 93.44 403 THR A C 1
ATOM 3253 O O . THR A 1 403 ? -32.306 29.449 28.422 1.00 93.44 403 THR A O 1
ATOM 3256 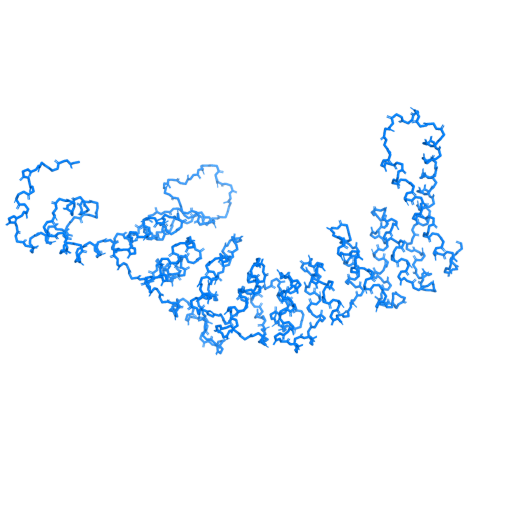N N . GLU A 1 404 ? -30.827 29.412 30.111 1.00 94.88 404 GLU A N 1
ATOM 3257 C CA . GLU A 1 404 ? -31.436 30.503 30.884 1.00 94.88 404 GLU A CA 1
ATOM 3258 C C . GLU A 1 404 ? -31.055 31.894 30.349 1.00 94.88 404 GLU A C 1
ATOM 3260 O O . GLU A 1 404 ? -31.898 32.790 30.331 1.00 94.88 404 GLU A O 1
ATOM 3265 N N . GLU A 1 405 ? -29.815 32.086 29.888 1.00 92.25 405 GLU A N 1
ATOM 3266 C CA . GLU A 1 405 ? -29.291 33.397 29.479 1.00 92.25 405 GLU A CA 1
ATOM 3267 C C . GLU A 1 405 ? -28.516 33.335 28.141 1.00 92.25 405 GLU A C 1
ATOM 3269 O O . GLU A 1 405 ? -27.327 33.674 28.092 1.00 92.25 405 GLU A O 1
ATOM 3274 N N . PRO A 1 406 ? -29.162 32.960 27.017 1.00 84.44 406 PRO A N 1
ATOM 3275 C CA . PRO A 1 406 ? -28.481 32.777 25.731 1.00 84.44 406 PRO A CA 1
ATOM 3276 C C . PRO A 1 406 ? -27.813 34.060 25.206 1.00 84.44 406 PRO A C 1
ATOM 3278 O O . PRO A 1 406 ? -26.805 33.990 24.511 1.00 84.44 406 PRO A O 1
ATOM 3281 N N . GLU A 1 407 ? -28.327 35.243 25.564 1.00 86.50 407 GLU A N 1
ATOM 3282 C CA . GLU A 1 407 ? -27.743 36.537 25.171 1.00 86.50 407 GLU A CA 1
ATOM 3283 C C . GLU A 1 407 ? -26.463 36.880 25.950 1.00 86.50 407 GLU A C 1
ATOM 3285 O O . GLU A 1 407 ? -25.611 37.622 25.458 1.00 86.50 407 GLU A O 1
ATOM 3290 N N . ARG A 1 408 ? -26.309 36.351 27.171 1.00 81.69 408 ARG A N 1
ATOM 3291 C CA . ARG A 1 408 ? -25.207 36.709 28.075 1.00 81.69 408 ARG A CA 1
ATOM 3292 C C . ARG A 1 408 ? -23.933 35.938 27.780 1.00 81.69 408 ARG A C 1
ATOM 3294 O O . ARG A 1 408 ? -22.844 36.435 28.062 1.00 81.69 408 ARG A O 1
ATOM 3301 N N . THR A 1 409 ? -24.056 34.741 27.213 1.00 73.38 409 THR A N 1
ATOM 3302 C CA . THR A 1 409 ? -22.887 33.938 26.857 1.00 73.38 409 THR A CA 1
ATOM 3303 C C . THR A 1 409 ? -22.073 34.620 25.759 1.00 73.38 409 THR A C 1
ATOM 3305 O O . THR A 1 409 ? -20.874 34.392 25.688 1.00 73.38 409 THR A O 1
ATOM 3308 N N . GLY A 1 410 ? -22.664 35.505 24.939 1.00 71.94 410 GLY A N 1
ATOM 3309 C CA . GLY A 1 410 ? -21.953 36.239 23.880 1.00 71.94 410 GLY A CA 1
ATOM 3310 C C . GLY A 1 410 ? -21.356 35.336 22.790 1.00 71.94 410 GLY A C 1
ATOM 3311 O O . GLY A 1 410 ? -20.692 35.821 21.875 1.00 71.94 410 GLY A O 1
ATOM 3312 N N . TYR A 1 411 ? -21.606 34.029 22.885 1.00 64.25 411 TYR A N 1
ATOM 3313 C CA . TYR A 1 411 ? -21.107 32.981 22.017 1.00 64.25 411 TYR A CA 1
ATOM 3314 C C . TYR A 1 411 ? -22.260 32.505 21.138 1.00 64.25 411 TYR A C 1
ATOM 3316 O O . TYR A 1 411 ? -23.240 31.947 21.625 1.00 64.25 411 TYR A O 1
ATOM 3324 N N . ASN A 1 412 ? -22.117 32.667 19.823 1.00 68.56 412 ASN A N 1
ATOM 3325 C CA . ASN A 1 412 ? -23.018 32.093 18.814 1.00 68.56 412 ASN A CA 1
ATOM 3326 C C . ASN A 1 412 ? -22.782 30.575 18.643 1.00 68.56 412 ASN A C 1
ATOM 3328 O O . ASN A 1 412 ? -22.870 30.026 17.546 1.00 68.56 412 ASN A O 1
ATOM 3332 N N . ASP A 1 413 ? -22.401 29.898 19.724 1.00 78.44 413 ASP A N 1
ATOM 3333 C CA . ASP A 1 413 ? -21.646 28.654 19.664 1.00 78.44 413 ASP A CA 1
ATOM 3334 C C . ASP A 1 413 ? -22.545 27.453 19.964 1.00 78.44 413 ASP A C 1
ATOM 3336 O O . ASP A 1 413 ? -22.434 26.746 20.968 1.00 78.44 413 ASP A O 1
ATOM 3340 N N . THR A 1 414 ? -23.512 27.266 19.063 1.00 88.69 414 THR A N 1
ATOM 3341 C CA . THR A 1 414 ? -24.405 26.096 19.047 1.00 88.69 414 THR A CA 1
ATOM 3342 C C . THR A 1 414 ? -23.632 24.771 19.042 1.00 88.69 414 THR A C 1
ATOM 3344 O O . THR A 1 414 ? -24.134 23.772 19.560 1.00 88.69 414 THR A O 1
ATOM 3347 N N . GLU A 1 415 ? -22.395 24.767 18.534 1.00 90.81 415 GLU A N 1
ATOM 3348 C CA . GLU A 1 415 ? -21.503 23.608 18.539 1.00 90.81 415 GLU A CA 1
ATOM 3349 C C . GLU A 1 415 ? -21.037 23.255 19.955 1.00 90.81 415 GLU A C 1
ATOM 3351 O O . GLU A 1 415 ? -21.165 22.099 20.361 1.00 90.81 415 GLU A O 1
ATOM 3356 N N . VAL A 1 416 ? -20.586 24.236 20.748 1.00 91.94 416 VAL A N 1
ATOM 3357 C CA . VAL A 1 416 ? -20.180 24.004 22.148 1.00 91.94 416 VAL A CA 1
ATOM 3358 C C . VAL A 1 416 ? -21.358 23.515 22.986 1.00 91.94 416 VAL A C 1
ATOM 3360 O O . VAL A 1 416 ? -21.209 22.572 23.764 1.00 91.94 416 VAL A O 1
ATOM 3363 N N . PHE A 1 417 ? -22.545 24.100 22.809 1.00 93.31 417 PHE A N 1
ATOM 3364 C CA . PHE A 1 417 ? -23.746 23.634 23.505 1.00 93.31 417 PHE A CA 1
ATOM 3365 C C . PHE A 1 417 ? -24.099 22.186 23.135 1.00 93.31 417 PHE A C 1
ATOM 3367 O O . PHE A 1 417 ? -24.307 21.357 24.024 1.00 93.31 417 PHE A O 1
ATOM 3374 N N . SER A 1 418 ? -24.086 21.853 21.840 1.00 94.31 418 SER A N 1
ATOM 3375 C CA . SER A 1 418 ? -24.301 20.485 21.351 1.00 94.31 418 SER A CA 1
ATOM 3376 C C . SER A 1 418 ? -23.271 19.502 21.920 1.00 94.31 418 SER A C 1
ATOM 3378 O O . SER A 1 418 ? -23.626 18.411 22.371 1.00 94.31 418 SER A O 1
ATOM 3380 N N . TRP A 1 419 ? -21.998 19.901 21.973 1.00 94.38 419 TRP A N 1
ATOM 3381 C CA . TRP A 1 419 ? -20.925 19.090 22.542 1.00 94.38 419 TRP A CA 1
ATOM 3382 C C . TRP A 1 419 ? -21.125 18.830 24.041 1.00 94.38 419 TRP A C 1
ATOM 3384 O O . TRP A 1 419 ? -21.023 17.685 24.478 1.00 94.38 419 TRP A O 1
ATOM 3394 N N . GLN A 1 420 ? -21.491 19.849 24.825 1.00 95.12 420 GLN A N 1
ATOM 3395 C CA . GLN A 1 420 ? -21.770 19.692 26.260 1.00 95.12 420 GLN A CA 1
ATOM 3396 C C . GLN A 1 420 ? -22.994 18.806 26.514 1.00 95.12 420 GLN A C 1
ATOM 3398 O O . GLN A 1 420 ? -22.972 17.969 27.417 1.00 95.12 420 GLN A O 1
ATOM 3403 N N . MET A 1 421 ? -24.046 18.935 25.698 1.00 96.38 421 MET A N 1
ATOM 3404 C CA . MET A 1 421 ? -25.205 18.039 25.758 1.00 96.38 421 MET A CA 1
ATOM 3405 C C . MET A 1 421 ? -24.818 16.586 25.481 1.00 96.38 421 MET A C 1
ATOM 3407 O O . MET A 1 421 ? -25.218 15.692 26.229 1.00 96.38 421 MET A O 1
ATOM 3411 N N . LYS A 1 422 ? -24.027 16.351 24.427 1.00 96.44 422 LYS A N 1
ATOM 3412 C CA . LYS A 1 422 ? -23.514 15.022 24.082 1.00 96.44 422 LYS A CA 1
ATOM 3413 C C . LYS A 1 422 ? -22.679 14.449 25.230 1.00 96.44 422 LYS A C 1
ATOM 3415 O O . LYS A 1 422 ? -22.971 13.350 25.690 1.00 96.44 422 LYS A O 1
ATOM 3420 N N . ARG A 1 423 ? -21.736 15.229 25.763 1.00 95.62 423 ARG A N 1
ATOM 3421 C CA . ARG A 1 423 ? -20.880 14.842 26.892 1.00 95.62 423 ARG A CA 1
ATOM 3422 C C . ARG A 1 423 ? -21.688 14.466 28.136 1.00 95.62 423 ARG A C 1
ATOM 3424 O O . ARG A 1 423 ? -21.470 13.404 28.711 1.00 95.62 423 ARG A O 1
ATOM 3431 N N . ALA A 1 424 ? -22.650 15.300 28.537 1.00 97.31 424 ALA A N 1
ATOM 3432 C CA . ALA A 1 424 ? -23.499 15.028 29.698 1.00 97.31 424 ALA A CA 1
ATOM 3433 C C . ALA A 1 424 ? -24.320 13.739 29.529 1.00 97.31 424 ALA A C 1
ATOM 3435 O O . ALA A 1 424 ? -24.486 12.975 30.484 1.00 97.31 424 ALA A O 1
ATOM 3436 N N . LYS A 1 425 ? -24.828 13.492 28.316 1.00 97.56 425 LYS A N 1
ATOM 3437 C CA . LYS A 1 425 ? -25.564 12.270 27.983 1.00 97.56 425 LYS A CA 1
ATOM 3438 C C . LYS A 1 425 ? -24.671 11.035 28.102 1.00 97.56 425 LYS A C 1
ATOM 3440 O O . LYS A 1 425 ? -25.061 10.085 28.770 1.00 97.56 425 LYS A O 1
ATOM 3445 N N . GLU A 1 426 ? -23.488 11.067 27.498 1.00 97.62 426 GLU A N 1
ATOM 3446 C CA . GLU A 1 426 ? -22.552 9.938 27.496 1.00 97.62 426 GLU A CA 1
ATOM 3447 C C . GLU A 1 426 ? -22.083 9.582 28.912 1.00 97.62 426 GLU A C 1
ATOM 3449 O O . GLU A 1 426 ? -22.126 8.415 29.286 1.00 97.62 426 GLU A O 1
ATOM 3454 N N . ILE A 1 427 ? -21.727 10.569 29.744 1.00 97.50 427 ILE A N 1
ATOM 3455 C CA . ILE A 1 427 ? -21.337 10.304 31.140 1.00 97.50 427 ILE A CA 1
ATOM 3456 C C . ILE A 1 427 ? -22.502 9.703 31.942 1.00 97.50 427 ILE A C 1
ATOM 3458 O O . ILE A 1 427 ? -22.315 8.756 32.703 1.00 97.50 427 ILE A O 1
ATOM 3462 N N . THR A 1 428 ? -23.723 10.215 31.747 1.00 97.62 428 THR A N 1
ATOM 3463 C CA . THR A 1 428 ? -24.917 9.658 32.407 1.00 97.62 428 THR A CA 1
ATOM 3464 C C . THR A 1 428 ? -25.117 8.186 32.027 1.00 97.62 428 THR A C 1
ATOM 3466 O O . THR A 1 428 ? -25.387 7.358 32.895 1.00 97.62 428 THR A O 1
ATOM 3469 N N . GLU A 1 429 ? -24.928 7.850 30.751 1.00 98.12 429 GLU A N 1
ATOM 3470 C CA . GLU A 1 429 ? -25.052 6.485 30.237 1.00 98.12 429 GLU A CA 1
ATOM 3471 C C . GLU A 1 429 ? -23.971 5.546 30.800 1.00 98.12 429 GLU A C 1
ATOM 3473 O O . GLU A 1 429 ? -24.270 4.399 31.130 1.00 98.12 429 GLU A O 1
ATOM 3478 N N . ILE A 1 430 ? -22.740 6.030 31.010 1.00 97.44 430 ILE A N 1
ATOM 3479 C CA . ILE A 1 430 ? -21.692 5.263 31.708 1.00 97.44 430 ILE A CA 1
ATOM 3480 C C . ILE A 1 430 ? -22.163 4.861 33.113 1.00 97.44 430 ILE A C 1
ATOM 3482 O O . ILE A 1 430 ? -22.066 3.688 33.483 1.00 97.44 430 ILE A O 1
ATOM 3486 N N . PHE A 1 431 ? -22.713 5.801 33.889 1.00 97.19 431 PHE A N 1
ATOM 3487 C CA . PHE A 1 431 ? -23.210 5.505 35.236 1.00 97.19 431 PHE A CA 1
ATOM 3488 C C . PHE A 1 431 ? -24.384 4.525 35.237 1.00 97.19 431 PHE A C 1
ATOM 3490 O O . PHE A 1 431 ? -24.475 3.674 36.122 1.00 97.19 431 PHE A O 1
ATOM 3497 N N . GLU A 1 432 ? -25.275 4.604 34.250 1.00 97.25 432 GLU A N 1
ATOM 3498 C CA . GLU A 1 432 ? -26.371 3.643 34.096 1.00 97.25 432 GLU A CA 1
ATOM 3499 C C . GLU A 1 432 ? -25.842 2.231 33.815 1.00 97.25 432 GLU A C 1
ATOM 3501 O O . GLU A 1 432 ? -26.224 1.291 34.515 1.00 97.25 432 GLU A O 1
ATOM 3506 N N . LEU A 1 433 ? -24.890 2.086 32.885 1.00 96.81 433 LEU A N 1
ATOM 3507 C CA . LEU A 1 433 ? -24.270 0.798 32.551 1.00 96.81 433 LEU A CA 1
ATOM 3508 C C . LEU A 1 433 ? -23.521 0.169 33.737 1.00 96.81 433 LEU A C 1
ATOM 3510 O O . LEU A 1 433 ? -23.502 -1.062 33.855 1.00 96.81 433 LEU A O 1
ATOM 3514 N N . MET A 1 434 ? -22.915 0.992 34.600 1.00 96.44 434 MET A N 1
ATOM 3515 C CA . MET A 1 434 ? -22.264 0.548 35.839 1.00 96.44 434 MET A CA 1
ATOM 3516 C C . MET A 1 434 ? -23.281 0.125 36.903 1.00 96.44 434 MET A C 1
ATOM 3518 O O . MET A 1 434 ? -23.134 -0.937 37.511 1.00 96.44 434 MET A O 1
ATOM 3522 N N . ARG A 1 435 ? -24.362 0.890 37.087 1.00 95.81 435 ARG A N 1
ATOM 3523 C CA . ARG A 1 435 ? -25.434 0.541 38.032 1.00 95.81 435 ARG A CA 1
ATOM 3524 C C . ARG A 1 435 ? -26.134 -0.762 37.646 1.00 95.81 435 ARG A C 1
ATOM 3526 O O . ARG A 1 435 ? -26.417 -1.586 38.510 1.00 95.81 435 ARG A O 1
ATOM 3533 N N . GLU A 1 436 ? -26.368 -0.983 36.352 1.00 95.56 436 GLU A N 1
ATOM 3534 C CA . GLU A 1 436 ? -26.889 -2.254 35.822 1.00 95.56 436 GLU A CA 1
ATOM 3535 C C . GLU A 1 436 ? -25.998 -3.454 36.166 1.00 95.56 436 GLU A C 1
ATOM 3537 O O . GLU A 1 436 ? -26.496 -4.564 36.352 1.00 95.56 436 GLU A O 1
ATOM 3542 N N . ALA A 1 437 ? -24.685 -3.237 36.256 1.00 94.12 437 ALA A N 1
ATOM 3543 C CA . ALA A 1 437 ? -23.721 -4.260 36.641 1.00 94.12 437 ALA A CA 1
ATOM 3544 C C . ALA A 1 437 ? -23.697 -4.528 38.155 1.00 94.12 437 ALA A C 1
ATOM 3546 O O . ALA A 1 437 ? -23.082 -5.502 38.583 1.00 94.12 437 ALA A O 1
ATOM 3547 N N . GLY A 1 438 ? -24.366 -3.697 38.961 1.00 94.06 438 GLY A N 1
ATOM 3548 C CA . GLY A 1 438 ? -24.346 -3.759 40.422 1.00 94.06 438 GLY A CA 1
ATOM 3549 C C . GLY A 1 438 ? -23.266 -2.893 41.074 1.00 94.06 438 GLY A C 1
ATOM 3550 O O . GLY A 1 438 ? -22.968 -3.111 42.248 1.00 94.06 438 GLY A O 1
ATOM 3551 N N . ALA A 1 439 ? -22.673 -1.941 40.343 1.00 90.69 439 ALA A N 1
ATOM 3552 C CA . ALA A 1 439 ? -21.815 -0.928 40.950 1.00 90.69 439 ALA A CA 1
ATOM 3553 C C . ALA A 1 439 ? -22.662 0.036 41.815 1.00 90.69 439 ALA A C 1
ATOM 3555 O O . ALA A 1 439 ? -23.814 0.307 41.448 1.00 90.69 439 ALA A O 1
ATOM 3556 N N . PRO A 1 440 ? -22.130 0.493 42.966 1.00 80.94 440 PRO A N 1
ATOM 3557 C CA . PRO A 1 440 ? -22.844 1.355 43.909 1.00 80.94 440 PRO A CA 1
ATOM 3558 C C . PRO A 1 440 ? -23.203 2.738 43.354 1.00 80.94 440 PRO A C 1
ATOM 3560 O O . PRO A 1 440 ? -22.509 3.220 42.431 1.00 80.94 440 PRO A O 1
#

pLDDT: mean 87.2, std 13.34, range [46.91, 98.62]

Radius of gyration: 33.6 Å; chains: 1; bounding box: 70×60×100 Å

Organism: Aspergillus sclerotiicarbonarius (strain CBS 121057 / IBT 28362) (NCBI:txid1448318)

Secondary structure (DSSP, 8-state):
----HHHHHHHTTS-HHHHHHHHHTS-HHHHHHHHHH-SSSHHHIIIIIIHHHHHHHHT-EEEEEE-TT--EE-SS-S-TTGGG-------EEEEEHHHHHHHTT-HHHHHHHHHTT--TT-EE-TTT-EEHHHHHHHHS-HHHHHHHHHTT--TT---GGGGGTSTTT-SS---HHHH----TT----HHHHHHHHHTT---SSSTTHHHHHHSTTHHHHHHHHHHTT--TT--B---TTS--TT--TT--B-HHHHHHHHS-HHHHHHHHHH-GGGGGGHHHHHHHHHHTT-HHHHHHHHHTT----HHHHHHHHHHGGG-HHHHHHHHHHGGGS-TTSTTTHHHHHHHHHHHHHTT-HHHHHHHHHHS-HHHHGGGGGGS-HHHHHHHHHHHHHHHHHHHH-TTTS----HHHHHHHHHHHHHHHHHHHHHHHTT--

Foldseek 3Di:
DDPPPVVLVVLVVDDPVVVVVVLVPDQLVVNVVVLVSPPPCNVVCLVPPQLVRLQCQQFDWDFWWQDPQGQTDPDDDPDPPPVPPPPPPRDRDTFGNLLSCFQNQVVVSNVVNVVSPHDQQAAGDPPQQDGNLLSNQARHDLVSNVVSVVSPRDQARDRPVCVVPPPPDDPDDAGSVNSQACDPPPAGPVSSLQVCLVVLTEGDDCRCLLVLQQDPCNLVSVVSRVVSPDDQQDWDQDDPPPPPVLDDPVRTDGSLLSNLQRHALVNNVSSCVVCVVCLVCLQVSLVNNLSNVNLRSNLSSLVVPHQDDLQSLLSLLVCVVVDVSSVVVNVSRLLRDQCLDPRNLVSLLSSLLVCVVVLNLVVVLVNLVSHDLQSSVSCPVSDPLVVLVVLLVVLVVVLVCCVVCVPVVVDPCVPVNVVSVVSNVSSVSSVVSNVSSVHD